Protein AF-A0A352JUR8-F1 (afdb_monomer)

Foldseek 3Di:
DPPVVVVVVVVVVVVVVVVPALPPQADAACPQQVPQARALWLSLLQLLCVVLVHDGRPHAAAPPRYDFPHHPRDDQSQQFVQPSDHDVVSSVNSLCQLQVVDVGTYTPPRRDHPDHDGDDDADADPDDFKEKEWADPVLDAAEDEAQDKDKIWIKTFDAAFFFKWKAKKKWFCLWFVDKWDKDFDPPQNQWDWSYWDWDQCQPPDNRMIIIMTIIGFDDNDDAGDRTDGPNRDIDTTMMMITHTHNDPVQAQHKIKIWWDAHVSRGTTWTAHSNSNHIHHHHYDIHMYHYHYAQDAEDACPQQVPNDRDVVSLVVLVCVVVVHDGGPAWGDFLPPPPDIASQSQQQPLPPHRDPVSSVVSVCCVPPDPPGGDTNPSHDYDD

Sequence (381 aa):
MIPKLLVILSILIATSELNIAMADCGYIPADINGDHQATAISDMIYFMNYQNGGPPPPIECGQPNGSCPQPSPFYPTLDVDGSCSVDSADIYYYWSYWIGNYGHLYHCATCPPDSIDSQDTTSIDNDVPDSIIVGNLDRSPIVVQIGLPFTIPVWVKNDEDVAGLSFALSAERKFIWGMGGHNRIGPLSAWPIIFDRPCDGDPSDPNRISVAVCIYARSFQTGFVDLLNTDGNYVQVAELTIWPAYDSSIVGDTTEISAGTYHDIGITTFCDPAGLEEWNPVTVPGKVTFIGTACHYIVGDVNGSRTYTGLDVVYAVRYFKGGPHPPYSCECPSGSGNFWFVAGDANASCTFNGLDIVYMVRNFRMDPWGAEPCPFCPGVH

Structure (mmCIF, N/CA/C/O backbone):
data_AF-A0A352JUR8-F1
#
_entry.id   AF-A0A352JUR8-F1
#
loop_
_atom_site.group_PDB
_atom_site.id
_atom_site.type_symbol
_atom_site.label_atom_id
_atom_site.label_alt_id
_atom_site.label_comp_id
_atom_site.label_asym_id
_atom_site.label_entity_id
_atom_site.label_seq_id
_atom_site.pdbx_PDB_ins_code
_atom_site.Cartn_x
_atom_site.Cartn_y
_atom_site.Cartn_z
_atom_site.occupancy
_atom_site.B_iso_or_equiv
_atom_site.auth_seq_id
_atom_site.auth_comp_id
_atom_site.auth_asym_id
_atom_site.auth_atom_id
_atom_site.pdbx_PDB_model_num
ATOM 1 N N . MET A 1 1 ? 16.694 -10.122 -76.438 1.00 53.19 1 MET A N 1
ATOM 2 C CA . MET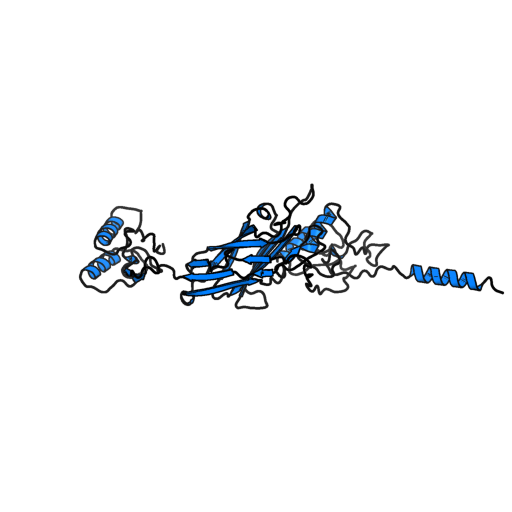 A 1 1 ? 16.019 -8.942 -75.848 1.00 53.19 1 MET A CA 1
ATOM 3 C C . MET A 1 1 ? 15.468 -9.218 -74.436 1.00 53.19 1 MET A C 1
ATOM 5 O O . MET A 1 1 ? 14.511 -8.582 -74.034 1.00 53.19 1 MET A O 1
ATOM 9 N N . ILE A 1 2 ? 16.072 -10.139 -73.668 1.00 55.66 2 ILE A N 1
ATOM 10 C CA . ILE A 1 2 ? 15.565 -10.610 -72.361 1.00 55.66 2 ILE A CA 1
ATOM 11 C C . ILE A 1 2 ? 16.555 -10.429 -71.169 1.00 55.66 2 ILE A C 1
ATOM 13 O O . ILE A 1 2 ? 16.090 -10.455 -70.037 1.00 55.66 2 ILE A O 1
ATOM 17 N N . PRO A 1 3 ? 17.870 -10.119 -71.314 1.00 52.00 3 PRO A N 1
ATOM 18 C CA . PRO A 1 3 ? 18.746 -10.012 -70.136 1.00 52.00 3 PRO A CA 1
ATOM 19 C C . PRO A 1 3 ? 18.703 -8.645 -69.423 1.00 52.00 3 PRO A C 1
ATOM 21 O O . PRO A 1 3 ? 19.242 -8.518 -68.332 1.00 52.00 3 PRO A O 1
ATOM 24 N N . LYS A 1 4 ? 18.063 -7.615 -70.001 1.00 47.22 4 LYS A N 1
ATOM 25 C CA . LYS A 1 4 ? 17.958 -6.281 -69.370 1.00 47.22 4 LYS A CA 1
ATOM 26 C C . LYS A 1 4 ? 16.793 -6.150 -68.380 1.00 47.22 4 LYS A C 1
ATOM 28 O O . LYS A 1 4 ? 16.835 -5.262 -67.540 1.00 47.22 4 LYS A O 1
ATOM 33 N N . LEU A 1 5 ? 15.784 -7.024 -68.455 1.00 47.03 5 LEU A N 1
ATOM 34 C CA . LEU A 1 5 ? 14.609 -6.952 -67.577 1.00 47.03 5 LEU A CA 1
ATOM 35 C C . LEU A 1 5 ? 14.860 -7.618 -66.211 1.00 47.03 5 LEU A C 1
ATOM 37 O O . LEU A 1 5 ? 14.339 -7.147 -65.207 1.00 47.03 5 LEU A O 1
ATOM 41 N N . LEU A 1 6 ? 15.714 -8.651 -66.153 1.00 51.25 6 LEU A N 1
ATOM 42 C CA . LEU A 1 6 ? 16.067 -9.312 -64.888 1.00 51.25 6 LEU A CA 1
ATOM 43 C C . LEU A 1 6 ? 16.891 -8.406 -63.960 1.00 51.25 6 LEU A C 1
ATOM 45 O O . LEU A 1 6 ? 16.661 -8.400 -62.760 1.00 51.25 6 LEU A O 1
ATOM 49 N N . VAL A 1 7 ? 17.801 -7.595 -64.511 1.00 54.53 7 VAL A N 1
ATOM 50 C CA . VAL A 1 7 ? 18.657 -6.694 -63.714 1.00 54.53 7 VAL A CA 1
ATOM 51 C C . VAL A 1 7 ? 17.849 -5.557 -63.077 1.00 54.53 7 VAL A C 1
ATOM 53 O O . VAL A 1 7 ? 18.141 -5.151 -61.959 1.00 54.53 7 VAL A O 1
ATOM 56 N N . ILE A 1 8 ? 16.797 -5.074 -63.746 1.00 54.59 8 ILE A N 1
ATOM 57 C CA . ILE A 1 8 ? 15.923 -4.023 -63.201 1.00 54.59 8 ILE A CA 1
ATOM 58 C C . ILE A 1 8 ? 15.034 -4.579 -62.078 1.00 54.59 8 ILE A C 1
ATOM 60 O O . ILE A 1 8 ? 14.830 -3.895 -61.080 1.00 54.59 8 ILE A O 1
ATOM 64 N N . LEU A 1 9 ? 14.571 -5.831 -62.185 1.00 51.62 9 LEU A N 1
ATOM 65 C CA . LEU A 1 9 ? 13.773 -6.469 -61.134 1.00 51.62 9 LEU A CA 1
ATOM 66 C C . LEU A 1 9 ? 14.609 -6.778 -59.878 1.00 51.62 9 LEU A C 1
ATOM 68 O O . LEU A 1 9 ? 14.130 -6.576 -58.769 1.00 51.62 9 LEU A O 1
ATOM 72 N N . SER A 1 10 ? 15.876 -7.180 -60.033 1.00 51.41 10 SER A N 1
ATOM 73 C CA . SER A 1 10 ? 16.792 -7.388 -58.899 1.00 51.41 10 SER A CA 1
ATOM 74 C C . SER A 1 10 ? 17.167 -6.088 -58.178 1.00 51.41 10 SER A C 1
ATOM 76 O O . SER A 1 10 ? 17.340 -6.102 -56.965 1.00 51.41 10 SER A O 1
ATOM 78 N N . ILE A 1 11 ? 17.258 -4.961 -58.897 1.00 52.97 11 ILE A N 1
ATOM 79 C CA . ILE A 1 11 ? 17.507 -3.645 -58.286 1.00 52.97 11 ILE A CA 1
ATOM 80 C C . ILE A 1 11 ? 16.250 -3.136 -57.567 1.00 52.97 11 ILE A C 1
ATOM 82 O O . ILE A 1 11 ? 16.375 -2.611 -56.469 1.00 52.97 11 ILE A O 1
ATOM 86 N N . LEU A 1 12 ? 15.049 -3.349 -58.120 1.00 50.75 12 LEU A N 1
ATOM 87 C CA . LEU A 1 12 ? 13.798 -2.958 -57.457 1.00 50.75 12 LEU A CA 1
ATOM 88 C C . LEU A 1 12 ? 13.509 -3.768 -56.183 1.00 50.75 12 LEU A C 1
ATOM 90 O O . LEU A 1 12 ? 13.064 -3.176 -55.205 1.00 50.75 12 LEU A O 1
ATOM 94 N N . ILE A 1 13 ? 13.824 -5.070 -56.165 1.00 52.75 13 ILE A N 1
ATOM 95 C CA . ILE A 1 13 ? 13.701 -5.917 -54.963 1.00 52.75 13 ILE A CA 1
ATOM 96 C C . ILE A 1 13 ? 14.748 -5.519 -53.906 1.00 52.75 13 ILE A C 1
ATOM 98 O O . ILE A 1 13 ? 14.418 -5.396 -52.730 1.00 52.75 13 ILE A O 1
ATOM 102 N N . ALA A 1 14 ? 15.982 -5.197 -54.315 1.00 50.06 14 ALA A N 1
ATOM 103 C CA . ALA A 1 14 ? 17.004 -4.703 -53.388 1.00 50.06 14 ALA A CA 1
ATOM 104 C C . ALA A 1 14 ? 16.675 -3.307 -52.819 1.00 50.06 14 ALA A C 1
ATOM 106 O O . ALA A 1 14 ? 16.995 -3.027 -51.669 1.00 50.06 14 ALA A O 1
ATOM 107 N N . THR A 1 15 ? 15.999 -2.432 -53.576 1.00 47.50 15 THR A N 1
ATOM 108 C CA . THR A 1 15 ? 15.543 -1.124 -53.064 1.00 47.50 15 THR A CA 1
ATOM 109 C C . THR A 1 15 ? 14.243 -1.192 -52.263 1.00 47.50 15 THR A C 1
ATOM 111 O O . THR A 1 15 ? 13.966 -0.263 -51.510 1.00 47.50 15 THR A O 1
ATOM 114 N N . SER A 1 16 ? 13.440 -2.255 -52.397 1.00 46.03 16 SER A N 1
ATOM 115 C CA . SER A 1 16 ? 12.289 -2.466 -51.513 1.00 46.03 16 SER A CA 1
ATOM 116 C C . SER A 1 16 ? 12.694 -3.092 -50.182 1.00 46.03 16 SER A C 1
ATOM 118 O O . SER A 1 16 ? 12.066 -2.778 -49.187 1.00 46.03 16 SER A O 1
ATOM 120 N N . GLU A 1 17 ? 13.759 -3.899 -50.131 1.00 47.28 17 GLU A N 1
ATOM 121 C CA . GLU A 1 17 ? 14.289 -4.436 -48.865 1.00 47.28 17 GLU A CA 1
ATOM 122 C C . GLU A 1 17 ? 15.205 -3.446 -48.120 1.00 47.28 17 GLU A C 1
ATOM 124 O O . GLU A 1 17 ? 15.260 -3.487 -46.896 1.00 47.28 17 GLU A O 1
ATOM 129 N N . LEU A 1 18 ? 15.845 -2.486 -48.808 1.00 45.88 18 LEU A N 1
ATOM 130 C CA . LEU A 1 18 ? 16.581 -1.393 -48.141 1.00 45.88 18 LEU A CA 1
ATOM 131 C C . LEU A 1 18 ? 15.690 -0.272 -47.572 1.00 45.88 18 LEU A C 1
ATOM 133 O O . LEU A 1 18 ? 16.188 0.566 -46.830 1.00 45.88 18 LEU A O 1
ATOM 137 N N . ASN A 1 19 ? 14.395 -0.251 -47.898 1.00 42.22 19 ASN A N 1
ATOM 138 C CA . ASN A 1 19 ? 13.425 0.711 -47.356 1.00 42.22 19 ASN A CA 1
ATOM 139 C C . ASN A 1 19 ? 12.597 0.141 -46.183 1.00 42.22 19 ASN A C 1
ATOM 141 O O . ASN A 1 19 ? 11.637 0.780 -45.766 1.00 42.22 19 ASN A O 1
ATOM 145 N N . ILE A 1 20 ? 12.928 -1.052 -45.666 1.00 47.25 20 ILE A N 1
ATOM 146 C CA . ILE A 1 20 ? 12.116 -1.774 -44.660 1.00 47.25 20 ILE A CA 1
ATOM 147 C C . ILE A 1 20 ? 12.692 -1.714 -43.228 1.00 47.25 20 ILE A C 1
ATOM 149 O O . ILE A 1 20 ? 12.115 -2.284 -42.313 1.00 47.25 20 ILE A O 1
ATOM 153 N N . ALA A 1 21 ? 13.765 -0.965 -42.966 1.00 47.12 21 ALA A N 1
ATOM 154 C CA . ALA A 1 21 ? 14.224 -0.772 -41.584 1.00 47.12 21 ALA A CA 1
ATOM 155 C C . ALA A 1 21 ? 14.900 0.585 -41.350 1.00 47.12 21 ALA A C 1
ATOM 157 O O . ALA A 1 21 ? 15.944 0.658 -40.713 1.00 47.12 21 ALA A O 1
ATOM 158 N N . MET A 1 22 ? 14.306 1.684 -41.825 1.00 49.75 22 MET A N 1
ATOM 159 C CA . MET A 1 22 ? 14.339 2.858 -40.949 1.00 49.75 22 MET A CA 1
ATOM 160 C C . MET A 1 22 ? 13.406 2.478 -39.807 1.00 49.75 22 MET A C 1
ATOM 162 O O . MET A 1 22 ? 12.193 2.544 -39.988 1.00 49.75 22 MET A O 1
ATOM 166 N N . ALA A 1 23 ? 13.969 1.912 -38.734 1.00 56.00 23 ALA A N 1
ATOM 167 C CA . ALA A 1 23 ? 13.205 1.574 -37.546 1.00 56.00 23 ALA A CA 1
ATOM 168 C C . ALA A 1 23 ? 12.452 2.842 -37.149 1.00 56.00 23 ALA A C 1
ATOM 170 O O . ALA A 1 23 ? 13.071 3.890 -36.942 1.00 56.00 23 ALA A O 1
ATOM 171 N N . ASP A 1 24 ? 11.125 2.768 -37.197 1.00 70.94 24 ASP A N 1
ATOM 172 C CA . ASP A 1 24 ? 10.283 3.851 -36.730 1.00 70.94 24 ASP A CA 1
ATOM 173 C C . ASP A 1 24 ? 10.638 4.032 -35.260 1.00 70.94 24 ASP A C 1
ATOM 175 O O . ASP A 1 24 ? 10.497 3.105 -34.464 1.00 70.94 24 ASP A O 1
ATOM 179 N N . CYS A 1 25 ? 11.223 5.177 -34.931 1.00 84.88 25 CYS A N 1
ATOM 180 C CA . CYS A 1 25 ? 11.742 5.469 -33.600 1.00 84.88 25 CYS A CA 1
ATOM 181 C C . CYS A 1 25 ? 10.625 5.877 -32.644 1.00 84.88 25 CYS A C 1
ATOM 183 O O . CYS A 1 25 ? 10.844 6.680 -31.744 1.00 84.88 25 CYS A O 1
ATOM 185 N N . GLY A 1 26 ? 9.428 5.346 -32.867 1.00 88.56 26 GLY A N 1
ATOM 186 C CA . GLY A 1 26 ? 8.284 5.592 -32.027 1.00 88.56 26 GLY A CA 1
ATOM 187 C C . GLY A 1 26 ? 8.497 4.978 -30.666 1.00 88.56 26 GLY A C 1
ATOM 188 O O . GLY A 1 26 ? 8.722 3.777 -30.552 1.00 88.56 26 GLY A O 1
ATOM 189 N N . TYR A 1 27 ? 8.456 5.820 -29.642 1.00 91.12 27 TYR A N 1
ATOM 190 C CA . TYR A 1 27 ? 8.633 5.402 -28.263 1.00 91.12 27 TYR A CA 1
ATOM 191 C C . TYR A 1 27 ? 7.768 6.237 -27.322 1.00 91.12 27 TYR A C 1
ATOM 193 O O . TYR A 1 27 ? 7.392 7.372 -27.641 1.00 91.12 27 TYR A O 1
ATOM 201 N N . ILE A 1 28 ? 7.486 5.666 -26.153 1.00 91.44 28 ILE A N 1
ATOM 202 C CA . ILE A 1 28 ? 6.880 6.345 -25.010 1.00 91.44 28 ILE A CA 1
ATOM 203 C C . ILE A 1 28 ? 8.003 6.553 -23.983 1.00 91.44 28 ILE A C 1
ATOM 205 O O . ILE A 1 28 ? 8.731 5.605 -23.680 1.00 91.44 28 ILE A O 1
ATOM 209 N N . PRO A 1 29 ? 8.231 7.777 -23.470 1.00 91.56 29 PRO A N 1
ATOM 210 C CA . PRO A 1 29 ? 9.222 7.982 -22.420 1.00 91.56 29 PRO A CA 1
ATOM 211 C C . PRO A 1 29 ? 8.919 7.064 -21.237 1.00 91.56 29 PRO A C 1
ATOM 213 O O . PRO A 1 29 ? 7.770 7.006 -20.810 1.00 91.56 29 PRO A O 1
ATOM 216 N N . ALA A 1 30 ? 9.947 6.387 -20.724 1.00 91.62 30 ALA A N 1
ATOM 217 C CA . ALA A 1 30 ? 9.852 5.404 -19.650 1.00 91.62 30 ALA A CA 1
ATOM 218 C C . ALA A 1 30 ? 9.107 4.082 -19.929 1.00 91.62 30 ALA A C 1
ATOM 220 O O . ALA A 1 30 ? 9.046 3.269 -19.017 1.00 91.62 30 ALA A O 1
ATOM 221 N N . ASP A 1 31 ? 8.642 3.817 -21.153 1.00 92.50 31 ASP A N 1
ATOM 222 C CA . ASP A 1 31 ? 8.285 2.456 -21.598 1.00 92.50 31 ASP A CA 1
ATOM 223 C C . ASP A 1 31 ? 9.574 1.728 -22.006 1.00 92.50 31 ASP A C 1
ATOM 225 O O . ASP A 1 31 ? 10.032 1.743 -23.153 1.00 92.50 31 ASP A O 1
ATOM 229 N N . ILE A 1 32 ? 10.275 1.228 -21.003 1.00 93.19 32 ILE A N 1
ATOM 230 C CA . ILE A 1 32 ? 11.626 0.690 -21.101 1.00 93.19 32 ILE A CA 1
ATOM 231 C C . ILE A 1 32 ? 11.585 -0.745 -21.625 1.00 93.19 32 ILE A C 1
ATOM 233 O O . ILE A 1 32 ? 12.485 -1.149 -22.372 1.00 93.19 32 ILE A O 1
ATOM 237 N N . ASN A 1 33 ? 10.569 -1.510 -21.233 1.00 91.31 33 ASN A N 1
ATOM 238 C CA . ASN A 1 33 ? 10.404 -2.900 -21.643 1.00 91.31 33 ASN A CA 1
ATOM 239 C C . ASN A 1 33 ? 9.699 -3.046 -23.015 1.00 91.31 33 ASN A C 1
ATOM 241 O O . ASN A 1 33 ? 9.793 -4.115 -23.624 1.00 91.31 33 ASN A O 1
ATOM 245 N N . GLY A 1 34 ? 9.089 -1.976 -23.543 1.00 89.62 34 GLY A N 1
ATOM 246 C CA . GLY A 1 34 ? 8.420 -1.927 -24.843 1.00 89.62 34 GLY A CA 1
ATOM 247 C C . GLY A 1 34 ? 7.022 -2.541 -24.856 1.00 89.62 34 GLY A C 1
ATOM 248 O O . GLY A 1 34 ? 6.582 -3.003 -25.913 1.00 89.62 34 GLY A O 1
ATOM 249 N N . ASP A 1 35 ? 6.339 -2.591 -23.714 1.00 86.69 35 ASP A N 1
ATOM 250 C CA . ASP A 1 35 ? 4.960 -3.073 -23.597 1.00 86.69 35 ASP A CA 1
ATOM 251 C C . ASP A 1 35 ? 3.908 -1.988 -23.914 1.00 86.69 35 ASP A C 1
ATOM 253 O O . ASP A 1 35 ? 2.699 -2.252 -23.883 1.00 86.69 35 ASP A O 1
ATOM 257 N N . HIS A 1 36 ? 4.380 -0.801 -24.322 1.00 86.31 36 HIS A N 1
ATOM 258 C CA . HIS A 1 36 ? 3.599 0.393 -24.643 1.00 86.31 36 HIS A CA 1
ATOM 259 C C . HIS A 1 36 ? 2.961 1.057 -23.418 1.00 86.31 36 HIS A C 1
ATOM 261 O O . HIS A 1 36 ? 1.988 1.811 -23.551 1.00 86.31 36 HIS A O 1
ATOM 267 N N . GLN A 1 37 ? 3.512 0.809 -22.231 1.00 84.25 37 GLN A N 1
ATOM 268 C CA . GLN A 1 37 ? 3.095 1.395 -20.968 1.00 84.25 37 GLN A CA 1
ATOM 269 C C . GLN A 1 37 ? 4.340 1.845 -20.212 1.00 84.25 37 GLN A C 1
ATOM 271 O O . GLN A 1 37 ? 5.376 1.209 -20.260 1.00 84.25 37 GLN A O 1
ATOM 276 N N . ALA A 1 38 ? 4.244 2.991 -19.546 1.00 84.38 38 ALA A N 1
ATOM 277 C CA . ALA A 1 38 ? 5.284 3.445 -18.638 1.00 84.38 38 ALA A CA 1
ATOM 278 C C . ALA A 1 38 ? 4.760 3.217 -17.223 1.00 84.38 38 ALA A C 1
ATOM 280 O O . ALA A 1 38 ? 3.896 3.968 -16.760 1.00 84.38 38 ALA A O 1
ATOM 281 N N . THR A 1 39 ? 5.227 2.168 -16.558 1.00 83.69 39 THR A N 1
ATOM 282 C CA . THR A 1 39 ? 4.762 1.767 -15.230 1.00 83.69 39 THR A CA 1
ATOM 283 C C . THR A 1 39 ? 5.868 1.894 -14.186 1.00 83.69 39 THR A C 1
ATOM 285 O O . THR A 1 39 ? 7.074 1.858 -14.450 1.00 83.69 39 THR A O 1
ATOM 288 N N . ALA A 1 40 ? 5.452 2.049 -12.930 1.00 79.75 40 ALA A N 1
ATOM 289 C CA . ALA A 1 40 ? 6.386 2.233 -11.829 1.00 79.75 40 ALA A CA 1
ATOM 290 C C . ALA A 1 40 ? 7.235 0.989 -11.522 1.00 79.75 40 ALA A C 1
ATOM 292 O O . ALA A 1 40 ? 8.280 1.123 -10.877 1.00 79.75 40 ALA A O 1
ATOM 293 N N . ILE A 1 41 ? 6.791 -0.207 -11.925 1.00 86.38 41 ILE A N 1
ATOM 294 C CA . ILE A 1 41 ? 7.389 -1.471 -11.491 1.00 86.38 41 ILE A CA 1
ATOM 295 C C . ILE A 1 41 ? 8.096 -2.194 -12.628 1.00 86.38 41 ILE A C 1
ATOM 297 O O . ILE A 1 41 ? 9.308 -2.391 -12.502 1.00 86.38 41 ILE A O 1
ATOM 301 N N . SER A 1 42 ? 7.402 -2.599 -13.692 1.00 89.19 42 SER A N 1
ATOM 302 C CA . SER A 1 42 ? 8.002 -3.411 -14.758 1.00 89.19 42 SER A CA 1
ATOM 303 C C . SER A 1 42 ? 9.153 -2.690 -15.429 1.00 89.19 42 SER A C 1
ATOM 305 O O . SER A 1 42 ? 10.264 -3.220 -15.447 1.00 89.19 42 SER A O 1
ATOM 307 N N . ASP A 1 43 ? 8.953 -1.444 -15.849 1.00 90.00 43 ASP A N 1
ATOM 308 C CA . ASP A 1 43 ? 9.993 -0.651 -16.500 1.00 90.00 43 ASP A CA 1
ATOM 309 C C . ASP A 1 43 ? 11.181 -0.390 -15.586 1.00 90.00 43 ASP A C 1
ATOM 311 O O . ASP A 1 43 ? 12.334 -0.432 -16.017 1.00 90.00 43 ASP A O 1
ATOM 315 N N . MET A 1 44 ? 10.930 -0.171 -14.294 1.00 87.94 44 MET A N 1
ATOM 316 C CA . MET A 1 44 ? 12.002 0.006 -13.318 1.00 87.94 44 MET A CA 1
ATOM 317 C C . MET A 1 44 ? 12.809 -1.288 -13.155 1.00 87.94 44 MET A C 1
ATOM 319 O O . MET A 1 44 ? 14.044 -1.253 -13.165 1.00 87.94 44 MET A O 1
ATOM 323 N N . ILE A 1 45 ? 12.138 -2.437 -13.027 1.00 87.88 45 ILE A N 1
ATOM 324 C CA . ILE A 1 45 ? 12.781 -3.755 -12.940 1.00 87.88 45 ILE A CA 1
ATOM 325 C C . ILE A 1 45 ? 13.566 -4.047 -14.219 1.00 87.88 45 ILE A C 1
ATOM 327 O O . ILE A 1 45 ? 14.737 -4.428 -14.133 1.00 87.88 45 ILE A O 1
ATOM 331 N N . TYR A 1 46 ? 12.986 -3.785 -15.389 1.00 90.75 46 TYR A N 1
ATOM 332 C CA . TYR A 1 46 ? 13.648 -3.964 -16.675 1.00 90.75 46 TYR A CA 1
ATOM 333 C C . TYR A 1 46 ? 14.880 -3.059 -16.802 1.00 90.75 46 TYR A C 1
ATOM 335 O O . TYR A 1 46 ? 15.956 -3.526 -17.181 1.00 90.75 46 TYR A O 1
ATOM 343 N N . PHE A 1 47 ? 14.781 -1.783 -16.410 1.00 90.25 47 PHE A N 1
ATOM 344 C CA . PHE A 1 47 ? 15.912 -0.851 -16.415 1.00 90.25 47 PHE A CA 1
ATOM 345 C C . PHE A 1 47 ? 17.048 -1.355 -15.519 1.00 90.25 47 PHE A C 1
ATOM 347 O O . PHE A 1 47 ? 18.214 -1.396 -15.926 1.00 90.25 47 PHE A O 1
ATOM 354 N N . MET A 1 48 ? 16.725 -1.803 -14.305 1.00 86.12 48 MET A N 1
ATOM 355 C CA . MET A 1 48 ? 17.717 -2.380 -13.400 1.00 86.12 48 MET A CA 1
ATOM 356 C C . MET A 1 48 ? 18.339 -3.658 -13.973 1.00 86.12 48 MET A C 1
ATOM 358 O O . MET A 1 48 ? 19.554 -3.841 -13.870 1.00 86.12 48 MET A O 1
ATOM 362 N N . ASN A 1 49 ? 17.546 -4.523 -14.606 1.00 85.94 49 ASN A N 1
ATOM 363 C CA . ASN A 1 49 ? 18.035 -5.729 -15.269 1.00 85.94 49 ASN A CA 1
ATOM 364 C C . ASN A 1 49 ? 19.008 -5.384 -16.400 1.00 85.94 49 ASN A C 1
ATOM 366 O O . ASN A 1 49 ? 20.110 -5.932 -16.442 1.00 85.94 49 ASN A O 1
ATOM 370 N N . TYR A 1 50 ? 18.656 -4.428 -17.260 1.00 89.31 50 TYR A N 1
ATOM 371 C CA . TYR A 1 50 ? 19.517 -3.942 -18.336 1.00 89.31 50 TYR A CA 1
ATOM 372 C C . TYR A 1 50 ? 20.865 -3.425 -17.805 1.00 89.31 50 TYR A C 1
ATOM 374 O O . TYR A 1 50 ? 21.926 -3.838 -18.280 1.00 89.31 50 TYR A O 1
ATOM 382 N N . GLN A 1 51 ? 20.851 -2.603 -16.752 1.00 86.25 51 GLN A N 1
ATOM 383 C CA . GLN A 1 51 ? 22.071 -2.079 -16.118 1.00 86.25 51 GLN A CA 1
ATOM 384 C C . GLN A 1 51 ? 22.968 -3.179 -15.529 1.00 86.25 51 GLN A C 1
ATOM 386 O O . GLN A 1 51 ? 24.187 -3.023 -15.458 1.00 86.25 51 GLN A O 1
ATOM 391 N N . ASN A 1 52 ? 22.382 -4.318 -15.158 1.00 84.00 52 ASN A N 1
ATOM 392 C CA . ASN A 1 52 ? 23.094 -5.492 -14.661 1.00 84.00 52 ASN A CA 1
ATOM 393 C C . ASN A 1 52 ? 23.499 -6.483 -15.773 1.00 84.00 52 ASN A C 1
ATOM 395 O O . ASN A 1 52 ? 23.875 -7.619 -15.481 1.00 84.00 52 ASN A O 1
ATOM 399 N N . GLY A 1 53 ? 23.465 -6.065 -17.043 1.00 88.19 53 GLY A N 1
ATOM 400 C CA . GLY A 1 53 ? 23.850 -6.893 -18.190 1.00 88.19 53 GLY A CA 1
ATOM 401 C C . GLY A 1 53 ? 22.724 -7.773 -18.739 1.00 88.19 53 GLY A C 1
ATOM 402 O O . GLY A 1 53 ? 23.001 -8.726 -19.469 1.00 88.19 53 GLY A O 1
ATOM 403 N N . GLY A 1 54 ? 21.476 -7.470 -18.377 1.00 88.44 54 GLY A N 1
ATOM 404 C CA . GLY A 1 54 ? 20.276 -8.020 -18.998 1.00 88.44 54 GLY A CA 1
ATOM 405 C C . GLY A 1 54 ? 20.091 -7.563 -20.453 1.00 88.44 54 GLY A C 1
ATOM 406 O O . GLY A 1 54 ? 20.961 -6.895 -21.024 1.00 88.44 54 GLY A O 1
ATOM 407 N N . PRO A 1 55 ? 18.972 -7.948 -21.089 1.00 91.50 55 PRO A N 1
ATOM 408 C CA . PRO A 1 55 ? 18.689 -7.560 -22.465 1.00 91.50 55 PRO A CA 1
ATOM 409 C C . PRO A 1 55 ? 18.564 -6.031 -22.601 1.00 91.50 55 PRO A C 1
ATOM 411 O O . PRO A 1 55 ? 18.096 -5.370 -21.674 1.00 91.50 55 PRO A O 1
ATOM 414 N N . PRO A 1 56 ? 18.989 -5.448 -23.739 1.00 93.44 56 PRO A N 1
ATOM 415 C CA . PRO A 1 56 ? 18.755 -4.035 -24.009 1.00 93.44 56 PRO A CA 1
ATOM 416 C C . PRO A 1 56 ? 17.257 -3.733 -24.168 1.00 93.44 56 PRO A C 1
ATOM 418 O O . PRO A 1 56 ? 16.497 -4.636 -24.532 1.00 93.44 56 PRO A O 1
ATOM 421 N N . PRO A 1 57 ? 16.823 -2.479 -23.944 1.00 93.62 57 PRO A N 1
ATOM 422 C CA . PRO A 1 57 ? 15.493 -2.035 -24.348 1.00 93.62 57 PRO A CA 1
ATOM 423 C C . PRO A 1 57 ? 15.238 -2.317 -25.838 1.00 93.62 57 PRO A C 1
ATOM 425 O O . PRO A 1 57 ? 16.173 -2.243 -26.645 1.00 93.62 57 PRO A O 1
ATOM 428 N N . PRO A 1 58 ? 13.992 -2.627 -26.229 1.00 91.38 58 PRO A N 1
ATOM 429 C CA . PRO A 1 58 ? 13.676 -3.037 -27.596 1.00 91.38 58 PRO A CA 1
ATOM 430 C C . PRO A 1 58 ? 13.822 -1.909 -28.629 1.00 91.38 58 PRO A C 1
ATOM 432 O O . PRO A 1 58 ? 14.015 -2.194 -29.812 1.00 91.38 58 PRO A O 1
ATOM 435 N N . ILE A 1 59 ? 13.762 -0.642 -28.202 1.00 89.56 59 I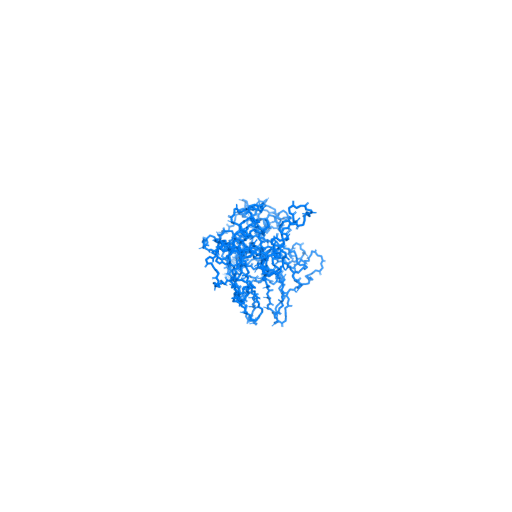LE A N 1
ATOM 436 C CA . ILE A 1 59 ? 13.800 0.529 -29.087 1.00 89.56 59 ILE A CA 1
ATOM 437 C C . ILE A 1 59 ? 15.176 1.207 -29.019 1.00 89.56 59 ILE A C 1
ATOM 439 O O . ILE A 1 59 ? 15.484 1.924 -28.069 1.00 89.56 59 ILE A O 1
ATOM 443 N N . GLU A 1 60 ? 16.002 1.009 -30.052 1.00 90.94 60 GLU A N 1
ATOM 444 C CA . GLU A 1 60 ? 17.299 1.680 -30.225 1.00 90.94 60 GLU A CA 1
ATOM 445 C C . GLU A 1 60 ? 17.220 2.711 -31.353 1.00 90.94 60 GLU A C 1
ATOM 447 O O . GLU A 1 60 ? 16.939 2.371 -32.500 1.00 90.94 60 GLU A O 1
ATOM 452 N N . CYS A 1 61 ? 17.489 3.975 -31.028 1.00 90.12 61 CYS A N 1
ATOM 453 C CA . CYS A 1 61 ? 17.276 5.102 -31.931 1.00 90.12 61 CYS A CA 1
ATOM 454 C C . CYS A 1 61 ? 18.534 5.879 -32.320 1.00 90.12 61 CYS A C 1
ATOM 456 O O . CYS A 1 61 ? 18.441 6.867 -33.055 1.00 90.12 61 CYS A O 1
ATOM 458 N N . GLY A 1 62 ? 19.709 5.458 -31.855 1.00 87.31 62 GLY A N 1
ATOM 459 C CA . GLY A 1 62 ? 20.969 6.124 -32.147 1.00 87.31 62 GLY A CA 1
ATOM 460 C C . GLY A 1 62 ? 21.431 5.931 -33.593 1.00 87.31 62 GLY A C 1
ATOM 461 O O . GLY A 1 62 ? 21.163 4.924 -34.247 1.00 87.31 62 GLY A O 1
ATOM 462 N N . GLN A 1 63 ? 22.191 6.892 -34.112 1.00 84.19 63 GLN A N 1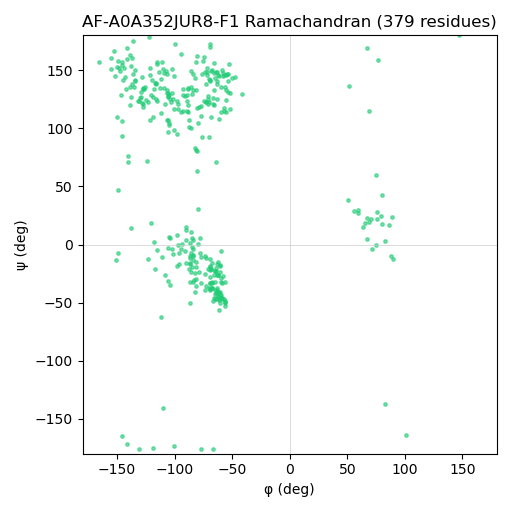
ATOM 463 C CA . GLN A 1 63 ? 22.859 6.790 -35.405 1.00 84.19 63 GLN A CA 1
ATOM 464 C C . GLN A 1 63 ? 23.901 5.656 -35.420 1.00 84.19 63 GLN A C 1
ATOM 466 O O . GLN A 1 63 ? 24.686 5.532 -34.473 1.00 84.19 63 GLN A O 1
ATOM 471 N N . PRO A 1 64 ? 24.012 4.899 -36.530 1.00 80.50 64 PRO A N 1
ATOM 472 C CA . PRO A 1 64 ? 23.290 5.072 -37.800 1.00 80.50 64 PRO A CA 1
ATOM 473 C C . PRO A 1 64 ? 21.950 4.314 -37.883 1.00 80.50 64 PRO A C 1
ATOM 475 O O . PRO A 1 64 ? 21.349 4.295 -38.954 1.00 80.50 64 PRO A O 1
ATOM 478 N N . ASN A 1 65 ? 21.522 3.642 -36.813 1.00 75.31 65 ASN A N 1
ATOM 479 C CA . ASN A 1 65 ? 20.423 2.675 -36.850 1.00 75.31 65 ASN A CA 1
ATOM 480 C C . ASN A 1 65 ? 19.035 3.323 -36.731 1.00 75.31 65 ASN A C 1
ATOM 482 O O . ASN A 1 65 ? 18.088 2.819 -37.328 1.00 75.31 65 ASN A O 1
ATOM 486 N N . GLY A 1 66 ? 18.915 4.434 -35.998 1.00 79.44 66 GLY A N 1
ATOM 487 C CA . GLY A 1 66 ? 17.658 5.159 -35.800 1.00 79.44 66 GLY A CA 1
ATOM 488 C C . GLY A 1 66 ? 17.671 6.594 -36.321 1.00 79.44 66 GLY A C 1
ATOM 489 O O . GLY A 1 66 ? 18.621 7.045 -36.963 1.00 79.44 66 GLY A O 1
ATOM 490 N N . SER A 1 67 ? 16.586 7.331 -36.071 1.00 84.75 67 SER A N 1
ATOM 491 C CA . SER A 1 67 ? 16.416 8.723 -36.515 1.00 84.75 67 SER A CA 1
ATOM 492 C C . SER A 1 67 ? 17.003 9.760 -35.559 1.00 84.75 67 SER A C 1
ATOM 494 O O . SER A 1 67 ? 17.104 10.933 -35.925 1.00 84.75 67 SER A O 1
ATOM 496 N N . CYS A 1 68 ? 17.388 9.363 -34.347 1.00 89.88 68 CYS A N 1
ATOM 497 C CA . CYS A 1 68 ? 17.878 10.291 -33.340 1.00 89.88 68 CYS A CA 1
ATOM 498 C C . CYS A 1 68 ? 19.366 10.597 -33.561 1.00 89.88 68 CYS A C 1
ATOM 500 O O . CYS A 1 68 ? 20.110 9.729 -34.021 1.00 89.88 68 CYS A O 1
ATOM 502 N N . PRO A 1 69 ? 19.825 11.840 -33.318 1.00 90.56 69 PRO A N 1
ATOM 503 C CA . PRO A 1 69 ? 21.189 12.261 -33.648 1.00 90.56 69 PRO A CA 1
ATOM 504 C C . PRO A 1 69 ? 22.270 11.695 -32.712 1.00 90.56 69 PRO A C 1
ATOM 506 O O . PRO A 1 69 ? 23.459 11.848 -32.997 1.00 90.56 69 PRO A O 1
ATOM 509 N N . GLN A 1 70 ? 21.881 11.070 -31.599 1.00 93.50 70 GLN A N 1
ATOM 510 C CA . GLN A 1 70 ? 22.774 10.441 -30.626 1.00 93.50 70 GLN A CA 1
ATOM 511 C C . GLN A 1 70 ? 23.525 9.259 -31.259 1.00 93.50 70 GLN A C 1
ATOM 513 O O . GLN A 1 70 ? 22.986 8.601 -32.143 1.00 93.50 70 GLN A O 1
ATOM 518 N N . PRO A 1 71 ? 24.766 8.959 -30.842 1.00 90.69 71 PRO A N 1
ATOM 519 C CA . PRO A 1 71 ? 25.476 7.771 -31.306 1.00 90.69 71 PRO A CA 1
ATOM 520 C C . PRO A 1 71 ? 24.842 6.489 -30.744 1.00 90.69 71 PRO A C 1
ATOM 522 O O . PRO A 1 71 ? 24.451 6.448 -29.583 1.00 90.69 71 PRO A O 1
ATOM 525 N N . SER A 1 72 ? 24.789 5.436 -31.560 1.00 87.62 72 SER A N 1
ATOM 526 C CA . SER A 1 72 ? 24.319 4.110 -31.144 1.00 87.62 72 SER A CA 1
ATOM 527 C C . SER A 1 72 ? 25.298 3.425 -30.160 1.00 87.62 72 SER A C 1
ATOM 529 O O . SER A 1 72 ? 26.518 3.509 -30.369 1.00 87.62 72 SER A O 1
ATOM 531 N N . PRO A 1 73 ? 24.806 2.720 -29.117 1.00 91.44 73 PRO A N 1
ATOM 532 C CA . PRO A 1 73 ? 23.390 2.539 -28.796 1.00 91.44 73 PRO A CA 1
ATOM 533 C C . PRO A 1 73 ? 22.804 3.740 -28.033 1.00 91.44 73 PRO A C 1
ATOM 535 O O . PRO A 1 73 ? 23.384 4.187 -27.044 1.00 91.44 73 PRO A O 1
ATOM 538 N N . PHE A 1 74 ? 21.633 4.222 -28.460 1.00 93.62 74 PHE A N 1
ATOM 539 C CA . PHE A 1 74 ? 20.830 5.195 -27.708 1.00 93.62 74 PHE A CA 1
ATOM 540 C C . PHE A 1 74 ? 19.397 4.685 -27.555 1.00 93.62 74 PHE A C 1
ATOM 542 O O . PHE A 1 74 ? 18.707 4.487 -28.553 1.00 93.62 74 PHE A O 1
ATOM 549 N N . TYR A 1 75 ? 18.964 4.487 -26.311 1.00 95.00 75 TYR A N 1
ATOM 550 C CA . TYR A 1 75 ? 17.627 4.002 -25.963 1.00 95.00 75 TYR A CA 1
ATOM 551 C C . TYR A 1 75 ? 16.814 5.177 -25.415 1.00 95.00 75 TYR A C 1
ATOM 553 O O . TYR A 1 75 ? 16.968 5.525 -24.245 1.00 95.00 75 TYR A O 1
ATOM 561 N N . PRO A 1 76 ? 15.994 5.841 -26.241 1.00 93.44 76 PRO A N 1
ATOM 562 C CA . PRO A 1 76 ? 15.348 7.091 -25.854 1.00 93.44 76 PRO A CA 1
ATOM 563 C C . PRO A 1 76 ? 14.271 6.903 -24.776 1.00 93.44 76 PRO A C 1
ATOM 565 O O . PRO A 1 76 ? 13.929 7.862 -24.092 1.00 93.44 76 PRO A O 1
ATOM 568 N N . THR A 1 77 ? 13.781 5.675 -24.582 1.00 94.25 77 THR A N 1
ATOM 569 C CA . THR A 1 77 ? 12.878 5.304 -23.482 1.00 94.25 77 THR A CA 1
ATOM 570 C C . THR A 1 77 ? 13.549 5.412 -22.112 1.00 94.25 77 THR A C 1
ATOM 572 O O . THR A 1 77 ? 12.863 5.649 -21.123 1.00 94.25 77 THR A O 1
ATOM 575 N N . LEU A 1 78 ? 14.883 5.286 -22.057 1.00 95.12 78 LEU A N 1
ATOM 576 C CA . LEU A 1 78 ? 15.677 5.377 -20.831 1.00 95.12 78 LEU A CA 1
ATOM 577 C C . LEU A 1 78 ? 16.102 6.806 -20.470 1.00 95.12 78 LEU A C 1
ATOM 579 O O . LEU A 1 78 ? 16.432 7.030 -19.312 1.00 95.12 78 LEU A O 1
ATOM 583 N N . ASP A 1 79 ? 16.122 7.745 -21.421 1.00 94.94 79 ASP A N 1
ATOM 584 C CA . ASP A 1 79 ? 16.472 9.151 -21.159 1.00 94.94 79 ASP A CA 1
ATOM 585 C C . ASP A 1 79 ? 15.249 9.895 -20.617 1.00 94.94 79 ASP A C 1
ATOM 587 O O . ASP A 1 79 ? 14.495 10.536 -21.357 1.00 94.94 79 ASP A O 1
ATOM 591 N N . VAL A 1 80 ? 15.036 9.754 -19.312 1.00 94.19 80 VAL A N 1
ATOM 592 C CA . VAL A 1 80 ? 13.875 10.310 -18.609 1.00 94.19 80 VAL A CA 1
ATOM 593 C C . VAL A 1 80 ? 14.172 11.652 -17.943 1.00 94.19 80 VAL A C 1
ATOM 595 O O . VAL A 1 80 ? 13.255 12.292 -17.421 1.00 94.19 80 VAL A O 1
ATOM 598 N N . ASP A 1 81 ? 15.436 12.086 -17.942 1.00 95.25 81 ASP A N 1
ATOM 599 C CA . ASP A 1 81 ? 15.862 13.384 -17.413 1.00 95.25 81 ASP A CA 1
ATOM 600 C C . ASP A 1 81 ? 16.119 14.439 -18.511 1.00 95.25 81 ASP A C 1
ATOM 602 O O . ASP A 1 81 ? 16.239 15.634 -18.218 1.00 95.25 81 ASP A O 1
ATOM 606 N N . GLY A 1 82 ? 16.089 14.022 -19.783 1.00 95.38 82 GLY A N 1
ATOM 607 C CA . GLY A 1 82 ? 16.204 14.876 -20.961 1.00 95.38 82 GLY A CA 1
ATOM 608 C C . GLY A 1 82 ? 17.639 15.279 -21.292 1.00 95.38 82 GLY A C 1
ATOM 609 O O . GLY A 1 82 ? 17.851 16.250 -22.030 1.00 95.38 82 GLY A O 1
ATOM 610 N N . SER A 1 83 ? 18.627 14.569 -20.748 1.00 96.00 83 SER A N 1
ATOM 611 C CA . SER A 1 83 ? 20.051 14.830 -20.952 1.00 96.00 83 SER A CA 1
ATOM 612 C C . SER A 1 83 ? 20.553 14.444 -22.347 1.00 96.00 83 SER A C 1
ATOM 614 O O . SER A 1 83 ? 21.656 14.852 -22.727 1.00 96.00 83 SER A O 1
ATOM 616 N N . CYS A 1 84 ? 19.755 13.721 -23.144 1.00 95.38 84 CYS A N 1
ATOM 617 C CA . CYS A 1 84 ? 20.180 13.091 -24.397 1.00 95.38 84 CYS A CA 1
ATOM 618 C C . CYS A 1 84 ? 21.329 12.086 -24.197 1.00 95.38 84 CYS A C 1
ATOM 620 O O . CYS A 1 84 ? 22.125 11.845 -25.113 1.00 95.38 84 CYS A O 1
ATOM 622 N N . SER A 1 85 ? 21.409 11.511 -23.000 1.00 93.94 85 SER A N 1
ATOM 623 C CA . SER A 1 85 ? 22.290 10.418 -22.605 1.00 93.94 85 SER A CA 1
ATOM 624 C C . SER A 1 85 ? 21.500 9.425 -21.761 1.00 93.94 85 SER A C 1
ATOM 626 O O . SER A 1 85 ? 20.440 9.761 -21.263 1.00 93.94 85 SER A O 1
ATOM 628 N N . VAL A 1 86 ? 22.004 8.195 -21.653 1.00 91.00 86 VAL A N 1
ATOM 629 C CA . VAL A 1 86 ? 21.433 7.178 -20.767 1.00 91.00 86 VAL A CA 1
ATOM 630 C C . VAL A 1 86 ? 22.496 6.795 -19.754 1.00 91.00 86 VAL A C 1
ATOM 632 O O . VAL A 1 86 ? 23.495 6.160 -20.111 1.00 91.00 86 VAL A O 1
ATOM 635 N N . ASP A 1 87 ? 22.302 7.188 -18.503 1.00 89.38 87 ASP A N 1
ATOM 636 C CA . ASP A 1 87 ? 23.210 6.875 -17.410 1.00 89.38 87 ASP A CA 1
ATOM 637 C C . ASP A 1 87 ? 22.481 6.659 -16.067 1.00 89.38 87 ASP A C 1
ATOM 639 O O . ASP A 1 87 ? 21.289 6.367 -15.998 1.00 89.38 87 ASP A O 1
ATOM 643 N N . SER A 1 88 ? 23.222 6.672 -14.958 1.00 87.94 88 SER A N 1
ATOM 644 C CA . SER A 1 88 ? 22.645 6.454 -13.626 1.00 87.94 88 SER A CA 1
ATOM 645 C C . SER A 1 88 ? 21.750 7.600 -13.131 1.00 87.94 88 SER A C 1
ATOM 64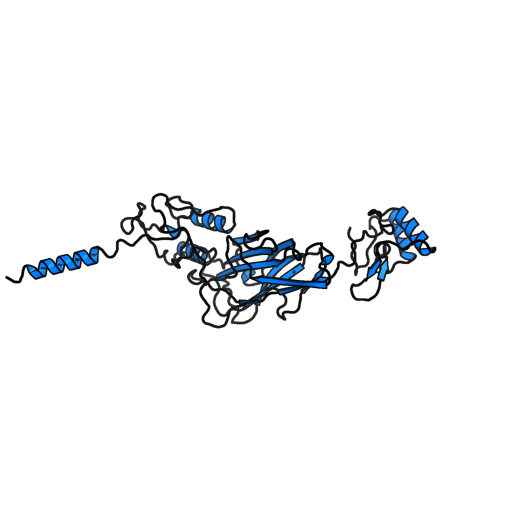7 O O . SER A 1 88 ? 20.981 7.395 -12.189 1.00 87.94 88 SER A O 1
ATOM 649 N N . ALA A 1 89 ? 21.876 8.800 -13.704 1.00 91.31 89 ALA A N 1
ATOM 650 C CA . ALA A 1 89 ? 21.027 9.944 -13.394 1.00 91.31 89 ALA A CA 1
ATOM 651 C C . ALA A 1 89 ? 19.583 9.671 -13.817 1.00 91.31 89 ALA A C 1
ATOM 653 O O . ALA A 1 89 ? 18.681 9.948 -13.029 1.00 91.31 89 ALA A O 1
ATOM 654 N N . ASP A 1 90 ? 19.381 9.016 -14.961 1.00 93.19 90 ASP A N 1
ATOM 655 C CA . ASP A 1 90 ? 18.063 8.598 -15.437 1.00 93.19 90 ASP A CA 1
ATOM 656 C C . ASP A 1 90 ? 17.367 7.658 -14.460 1.00 93.19 90 ASP A C 1
ATOM 658 O O . ASP A 1 90 ? 16.204 7.856 -14.132 1.00 93.19 90 ASP A O 1
ATOM 662 N N . ILE A 1 91 ? 18.087 6.682 -13.898 1.00 87.94 91 ILE A N 1
ATOM 663 C CA . ILE A 1 91 ? 17.529 5.764 -12.890 1.00 87.94 91 ILE A CA 1
ATOM 664 C C . ILE A 1 91 ? 17.045 6.552 -11.669 1.00 87.94 91 ILE A C 1
ATOM 666 O O . ILE A 1 91 ? 15.950 6.324 -11.155 1.00 87.94 91 ILE A O 1
ATOM 670 N N . TYR A 1 92 ? 17.864 7.492 -11.189 1.00 88.81 92 TYR A N 1
ATOM 671 C CA . TYR A 1 92 ? 17.509 8.320 -10.039 1.00 88.81 92 TYR A CA 1
ATOM 672 C C . TYR A 1 92 ? 16.349 9.270 -10.352 1.00 88.81 92 TYR A C 1
ATOM 674 O O . TYR A 1 92 ? 15.502 9.507 -9.486 1.00 88.81 92 TYR A O 1
ATOM 682 N N . TYR A 1 93 ? 16.306 9.813 -11.567 1.00 91.62 93 TYR A N 1
ATOM 683 C CA . TYR A 1 93 ? 15.228 10.674 -12.026 1.00 91.62 93 TYR A CA 1
ATOM 684 C C . TYR A 1 93 ? 13.923 9.889 -12.132 1.00 91.62 93 TYR A C 1
ATOM 686 O O . TYR A 1 93 ? 12.922 10.307 -11.553 1.00 91.62 93 TYR A O 1
ATOM 694 N N . TYR A 1 94 ? 13.960 8.715 -12.766 1.00 89.00 94 TYR A N 1
ATOM 695 C CA . TYR A 1 94 ? 12.820 7.820 -12.921 1.00 89.00 94 TYR A CA 1
ATOM 696 C C . TYR A 1 94 ? 12.252 7.407 -11.567 1.00 89.00 94 TYR A C 1
ATOM 698 O O . TYR A 1 94 ? 11.062 7.547 -11.295 1.00 89.00 94 TYR A O 1
ATOM 706 N N . TRP A 1 95 ? 13.138 7.010 -10.654 1.00 85.06 95 TRP A N 1
ATOM 707 C CA . TRP A 1 95 ? 12.787 6.744 -9.266 1.00 85.06 95 TRP A CA 1
ATOM 708 C C . TRP A 1 95 ? 12.116 7.951 -8.613 1.00 85.06 95 TRP A C 1
ATOM 710 O O . TRP A 1 95 ? 11.074 7.835 -7.975 1.00 85.06 95 TRP A O 1
ATOM 720 N N . SER A 1 96 ? 12.734 9.124 -8.742 1.00 84.19 96 SER A N 1
ATOM 721 C CA . SER A 1 96 ? 12.269 10.356 -8.109 1.00 84.19 96 SER A CA 1
ATOM 722 C C . SER A 1 96 ? 10.914 10.822 -8.648 1.00 84.19 96 SER A C 1
ATOM 724 O O . SER A 1 96 ? 10.129 11.393 -7.891 1.00 84.19 96 SER A O 1
ATOM 726 N N . TYR A 1 97 ? 10.635 10.563 -9.925 1.00 85.12 97 TYR A N 1
ATOM 727 C CA . TYR A 1 97 ? 9.338 10.788 -10.548 1.00 85.12 97 TYR A CA 1
ATOM 728 C C . TYR A 1 97 ? 8.256 9.946 -9.869 1.00 85.12 97 TYR A C 1
ATOM 730 O O . TYR A 1 97 ? 7.339 10.520 -9.288 1.00 85.12 97 TYR A O 1
ATOM 738 N N . TRP A 1 98 ? 8.426 8.622 -9.798 1.00 81.44 98 TRP A N 1
ATOM 739 C CA . TRP A 1 98 ? 7.427 7.739 -9.182 1.00 81.44 98 TRP A CA 1
ATOM 740 C C . TRP A 1 98 ? 7.226 7.961 -7.687 1.00 81.44 98 TRP A C 1
ATOM 742 O O . TRP A 1 98 ? 6.165 7.645 -7.155 1.00 81.44 98 TRP A O 1
ATOM 752 N N . ILE A 1 99 ? 8.216 8.537 -6.992 1.00 75.12 99 ILE A N 1
ATOM 753 C CA . ILE A 1 99 ? 8.038 8.949 -5.595 1.00 75.12 99 ILE A CA 1
ATOM 754 C C . ILE A 1 99 ? 7.427 10.345 -5.414 1.00 75.12 99 ILE A C 1
ATOM 756 O O . ILE A 1 99 ? 7.428 10.885 -4.298 1.00 75.12 99 ILE A O 1
ATOM 760 N N . GLY A 1 100 ? 6.925 10.942 -6.494 1.00 75.56 100 GLY A N 1
ATOM 761 C CA . GLY A 1 100 ? 6.265 12.242 -6.507 1.00 75.56 100 GLY A CA 1
ATOM 762 C C . GLY A 1 100 ? 7.202 13.409 -6.186 1.00 75.56 100 GLY A C 1
ATOM 763 O O . GLY A 1 100 ? 6.754 14.440 -5.681 1.00 75.56 100 GLY A O 1
ATOM 764 N N . ASN A 1 101 ? 8.519 13.261 -6.387 1.00 82.56 101 ASN A N 1
ATOM 765 C CA . ASN A 1 101 ? 9.467 14.376 -6.252 1.00 82.56 101 ASN A CA 1
ATOM 766 C C . ASN A 1 101 ? 9.588 15.190 -7.551 1.00 82.56 101 ASN A C 1
ATOM 768 O O . ASN A 1 101 ? 9.948 16.368 -7.492 1.00 82.56 101 ASN A O 1
ATOM 772 N N . TYR A 1 102 ? 9.273 14.586 -8.700 1.00 83.38 102 TYR A N 1
ATOM 773 C CA . TYR A 1 102 ? 9.192 15.256 -9.997 1.00 83.38 102 TYR A CA 1
ATOM 774 C C . TYR A 1 102 ? 7.782 15.118 -10.570 1.00 83.38 102 TYR A C 1
ATOM 776 O O . TYR A 1 102 ? 7.148 14.086 -10.410 1.00 83.38 102 TYR A O 1
ATOM 784 N N . GLY A 1 103 ? 7.279 16.173 -11.217 1.00 81.50 103 GLY A N 1
ATOM 785 C CA . GLY A 1 103 ? 5.901 16.207 -11.729 1.00 81.50 103 GLY A CA 1
ATOM 786 C C . GLY A 1 103 ? 5.737 15.763 -13.185 1.00 81.50 103 GLY A C 1
ATOM 787 O O . GLY A 1 103 ? 4.641 15.882 -13.717 1.00 81.50 103 GLY A O 1
ATOM 788 N N . HIS A 1 104 ? 6.816 15.377 -13.865 1.00 87.88 104 HIS A N 1
ATOM 789 C CA . HIS A 1 104 ? 6.807 14.884 -15.245 1.00 87.88 104 HIS A CA 1
ATOM 790 C C . HIS A 1 104 ? 8.137 14.207 -15.569 1.00 87.88 104 HIS A C 1
ATOM 792 O O . HIS A 1 104 ? 9.153 14.523 -14.954 1.00 87.88 104 HIS A O 1
ATOM 798 N N . LEU A 1 105 ? 8.110 13.322 -16.561 1.00 90.38 105 LEU A N 1
ATOM 799 C CA . LEU A 1 105 ? 9.296 12.780 -17.212 1.00 90.38 105 LEU A CA 1
ATOM 800 C C . LEU A 1 105 ? 9.768 13.742 -18.308 1.00 90.38 105 LEU A C 1
ATOM 802 O O . LEU A 1 105 ? 8.961 14.423 -18.953 1.00 90.38 105 LEU A O 1
ATOM 806 N N . TYR A 1 106 ? 11.077 13.805 -18.517 1.00 93.62 106 TYR A N 1
ATOM 807 C CA . TYR A 1 106 ? 11.681 14.505 -19.642 1.00 93.62 106 TYR A CA 1
ATOM 808 C C . TYR A 1 106 ? 12.051 13.521 -20.752 1.00 93.62 106 TYR A C 1
ATOM 810 O O . TYR A 1 106 ? 11.906 12.313 -20.619 1.00 93.62 106 TYR A O 1
ATOM 818 N N . HIS A 1 107 ? 12.467 14.076 -21.883 1.00 93.62 107 HIS A N 1
ATOM 819 C CA . HIS A 1 107 ? 12.996 13.330 -23.011 1.00 93.62 107 HIS A CA 1
ATOM 820 C C . HIS A 1 107 ? 14.023 14.192 -23.736 1.00 93.62 107 HIS A C 1
ATOM 822 O O . HIS A 1 107 ? 13.981 15.429 -23.666 1.00 93.62 107 HIS A O 1
ATOM 828 N N . CYS A 1 108 ? 14.921 13.555 -24.482 1.00 94.88 108 CYS A N 1
ATOM 829 C CA . CYS A 1 108 ? 15.860 14.270 -25.326 1.00 94.88 108 CYS A CA 1
ATOM 830 C C . CYS A 1 108 ? 15.134 15.184 -26.326 1.00 94.88 108 CYS A C 1
ATOM 832 O O . CYS A 1 108 ? 14.467 14.727 -27.253 1.00 94.88 108 CYS A O 1
ATOM 834 N N . ALA A 1 109 ? 15.355 16.497 -26.238 1.00 94.06 109 ALA A N 1
ATOM 835 C CA . ALA A 1 109 ? 14.704 17.473 -27.122 1.00 94.06 109 ALA A CA 1
ATOM 836 C C . ALA A 1 109 ? 15.012 17.278 -28.624 1.00 94.06 109 ALA A C 1
ATOM 838 O O . ALA A 1 109 ? 14.320 17.822 -29.483 1.00 94.06 109 ALA A O 1
ATOM 839 N N . THR A 1 110 ? 16.074 16.536 -28.951 1.00 93.50 110 THR A N 1
ATOM 840 C CA . THR A 1 110 ? 16.465 16.224 -30.339 1.00 93.50 110 THR A CA 1
ATOM 841 C C . THR A 1 110 ? 15.983 14.854 -30.825 1.00 93.50 110 THR A C 1
ATOM 843 O O . THR A 1 110 ? 16.227 14.504 -31.977 1.00 93.50 110 THR A O 1
ATOM 846 N N . CYS A 1 111 ? 15.288 14.109 -29.969 1.00 91.38 111 CYS A N 1
ATOM 847 C CA . CYS A 1 111 ? 14.708 12.797 -30.225 1.00 91.38 111 CYS A CA 1
ATOM 848 C C . CYS A 1 111 ? 13.330 12.755 -29.539 1.00 91.38 111 CYS A C 1
ATOM 850 O O . CYS A 1 111 ? 13.220 12.179 -28.469 1.00 91.38 111 CYS A O 1
ATOM 852 N N . PRO A 1 112 ? 12.313 13.474 -30.045 1.00 92.00 112 PRO A N 1
ATOM 853 C CA . PRO A 1 112 ? 11.010 13.546 -29.384 1.00 92.00 112 PRO A CA 1
ATOM 854 C C . PRO A 1 112 ? 10.223 12.223 -29.509 1.00 92.00 112 PRO A C 1
ATOM 856 O O . PRO A 1 112 ? 10.359 11.560 -30.538 1.00 92.00 112 PRO A O 1
ATOM 859 N N . PRO A 1 113 ? 9.382 11.868 -28.517 1.00 90.50 113 PRO A N 1
ATOM 860 C CA . PRO A 1 113 ? 8.533 10.676 -28.557 1.00 90.50 113 PRO A CA 1
ATOM 861 C C . PRO A 1 113 ? 7.331 10.830 -29.499 1.00 90.50 113 PRO A C 1
ATOM 863 O O . PRO A 1 113 ? 6.902 11.949 -29.803 1.00 90.50 113 PRO A O 1
ATOM 866 N N . ASP A 1 114 ? 6.740 9.700 -29.890 1.00 80.62 114 ASP A N 1
ATOM 867 C CA . ASP A 1 114 ? 5.555 9.645 -30.764 1.00 80.62 114 ASP A CA 1
ATOM 868 C C . ASP A 1 114 ? 4.257 9.981 -30.021 1.00 80.62 114 ASP A C 1
ATOM 870 O O . ASP A 1 114 ? 3.333 10.585 -30.578 1.00 80.62 114 ASP A O 1
ATOM 874 N N . SER A 1 115 ? 4.189 9.621 -28.741 1.00 72.00 115 SER A N 1
ATOM 875 C CA . SER A 1 115 ? 3.069 9.923 -27.857 1.00 72.00 115 SER A CA 1
ATOM 876 C C . SER A 1 115 ? 3.533 10.067 -26.412 1.00 72.00 115 SER A C 1
ATOM 878 O O . SER A 1 115 ? 4.526 9.476 -26.001 1.00 72.00 115 SER A O 1
ATOM 880 N N . ILE A 1 116 ? 2.792 10.860 -25.637 1.00 63.03 116 ILE A N 1
ATOM 881 C CA . ILE A 1 116 ? 3.045 11.101 -24.204 1.00 63.03 116 ILE A CA 1
ATOM 882 C C . ILE A 1 116 ? 2.016 10.347 -23.335 1.00 63.03 116 ILE A C 1
ATOM 884 O O . ILE A 1 116 ? 2.075 10.408 -22.115 1.00 63.03 116 ILE A O 1
ATOM 888 N N . ASP A 1 117 ? 1.047 9.655 -23.943 1.00 55.97 117 ASP A N 1
ATOM 889 C CA . ASP A 1 117 ? -0.069 9.046 -23.212 1.00 55.97 117 ASP A CA 1
ATOM 890 C C . ASP A 1 117 ? 0.180 7.546 -23.006 1.00 55.97 117 ASP A C 1
ATOM 892 O O . ASP A 1 117 ? -0.028 6.747 -23.919 1.00 55.97 117 ASP A O 1
ATOM 896 N N . SER A 1 118 ? 0.662 7.183 -21.817 1.00 54.06 118 SER A N 1
ATOM 897 C CA . SER A 1 118 ? 0.747 5.800 -21.349 1.00 54.06 118 SER A CA 1
ATOM 898 C C . SER A 1 118 ? -0.563 5.436 -20.649 1.00 54.06 118 SER A C 1
ATOM 900 O O . SER A 1 118 ? -0.882 5.992 -19.595 1.00 54.06 118 SER A O 1
ATOM 902 N N . GLN A 1 119 ? -1.334 4.509 -21.215 1.00 52.19 119 GLN A N 1
ATOM 903 C CA . GLN A 1 119 ? -2.457 3.905 -20.499 1.00 52.19 119 GLN A CA 1
ATOM 904 C C . GLN A 1 119 ? -2.023 2.568 -19.914 1.00 52.19 119 GLN A C 1
ATOM 906 O O . GLN A 1 119 ? -1.597 1.687 -20.649 1.00 52.19 119 GLN A O 1
ATOM 911 N N . ASP A 1 120 ? -2.179 2.438 -18.601 1.00 53.62 120 ASP A N 1
ATOM 912 C CA . ASP A 1 120 ? -2.012 1.196 -17.852 1.00 53.62 120 ASP A CA 1
ATOM 913 C C . ASP A 1 120 ? -3.038 0.153 -18.347 1.00 53.62 120 ASP A C 1
ATOM 915 O O . ASP A 1 120 ? -4.253 0.279 -18.151 1.00 53.62 120 ASP A O 1
ATOM 919 N N . THR A 1 121 ? -2.547 -0.852 -19.067 1.00 50.25 121 THR A N 1
ATOM 920 C CA . THR A 1 121 ? -3.275 -2.043 -19.497 1.00 50.25 121 THR A CA 1
ATOM 921 C C . THR A 1 121 ? -2.545 -3.293 -19.021 1.00 50.25 121 THR A C 1
ATOM 923 O O . THR A 1 121 ? -1.955 -4.040 -19.795 1.00 50.25 121 THR A O 1
ATOM 926 N N . THR A 1 122 ? -2.608 -3.541 -17.718 1.00 58.78 122 THR A N 1
ATOM 927 C CA . THR A 1 122 ? -2.206 -4.829 -17.127 1.00 58.78 122 THR A CA 1
ATOM 928 C C . THR A 1 122 ? -2.789 -6.051 -17.852 1.00 58.78 122 THR A C 1
ATOM 930 O O . THR A 1 122 ? -3.932 -6.050 -18.332 1.00 58.78 122 THR A O 1
ATOM 933 N N . SER A 1 123 ? -1.996 -7.120 -17.913 1.00 60.16 123 SER A N 1
ATOM 934 C CA . SER A 1 123 ? -2.412 -8.404 -18.474 1.00 60.16 123 SER A CA 1
ATOM 935 C C . SER A 1 123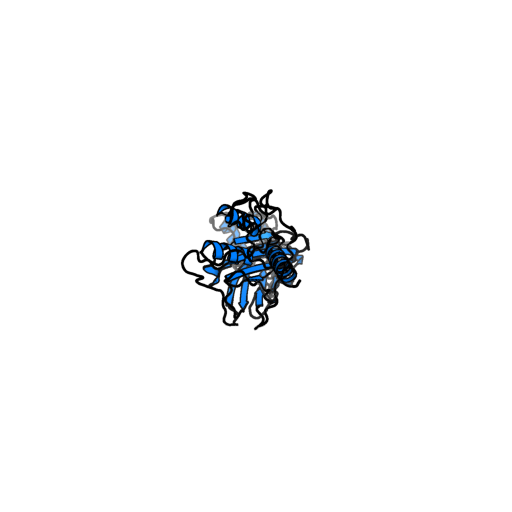 ? -3.214 -9.228 -17.453 1.00 60.16 123 SER A C 1
ATOM 937 O O . SER A 1 123 ? -3.154 -8.997 -16.244 1.00 60.16 123 SER A O 1
ATOM 939 N N . ILE A 1 124 ? -4.040 -10.161 -17.942 1.00 59.25 124 ILE A N 1
ATOM 940 C CA . ILE A 1 124 ? -4.778 -11.104 -17.090 1.00 59.25 124 ILE A CA 1
ATOM 941 C C . ILE A 1 124 ? -3.896 -12.337 -16.894 1.00 59.25 124 ILE A C 1
ATOM 943 O O . ILE A 1 124 ? -3.524 -12.975 -17.880 1.00 59.25 124 ILE A O 1
ATOM 947 N N . ASP A 1 125 ? -3.627 -12.675 -15.636 1.00 67.44 125 ASP A N 1
ATOM 948 C CA . ASP A 1 125 ? -3.043 -13.956 -15.240 1.00 67.44 125 ASP A CA 1
ATOM 949 C C . ASP A 1 125 ? -3.908 -15.121 -15.771 1.00 67.44 125 ASP A C 1
ATOM 951 O O . ASP A 1 125 ? -5.127 -15.172 -15.567 1.00 67.44 125 ASP A O 1
ATOM 955 N N . ASN A 1 126 ? -3.278 -16.025 -16.524 1.00 63.84 126 ASN A N 1
ATOM 956 C CA . ASN A 1 126 ? -3.948 -17.146 -17.180 1.00 63.84 126 ASN A CA 1
ATOM 957 C C . ASN A 1 126 ? -3.991 -18.422 -16.313 1.00 63.84 126 ASN A C 1
ATOM 959 O O . ASN A 1 126 ? -4.639 -19.388 -16.735 1.00 63.84 126 ASN A O 1
ATOM 963 N N . ASP A 1 127 ? -3.348 -18.426 -15.140 1.00 75.12 127 ASP A N 1
ATOM 964 C CA . ASP A 1 127 ? -3.153 -19.588 -14.273 1.00 75.12 127 ASP A CA 1
ATOM 965 C C . ASP A 1 127 ? -3.989 -19.501 -12.971 1.00 75.12 127 ASP A C 1
ATOM 967 O O . ASP A 1 127 ? -5.199 -19.223 -13.023 1.00 75.12 127 ASP A O 1
ATOM 971 N N . VAL A 1 128 ? -3.459 -19.916 -11.812 1.00 75.94 128 VAL A N 1
ATOM 972 C CA . VAL A 1 128 ? -4.233 -19.930 -10.561 1.00 75.94 128 VAL A CA 1
ATOM 973 C C . VAL A 1 128 ? -4.412 -18.488 -10.100 1.00 75.94 128 VAL A C 1
ATOM 975 O O . VAL A 1 128 ? -3.426 -17.856 -9.784 1.00 75.94 128 VAL A O 1
ATOM 978 N N . PRO A 1 129 ? -5.649 -17.986 -9.902 1.00 83.94 129 PRO A N 1
ATOM 979 C CA . PRO A 1 129 ? -5.834 -16.570 -9.632 1.00 83.94 129 PRO A CA 1
ATOM 980 C C . PRO A 1 129 ? -5.047 -16.086 -8.416 1.00 83.94 129 PRO A C 1
ATOM 982 O O . PRO A 1 129 ? -5.354 -16.451 -7.263 1.00 83.94 129 PRO A O 1
ATOM 985 N N . ASP A 1 130 ? -4.100 -15.210 -8.707 1.00 92.81 130 ASP A N 1
ATOM 986 C CA . ASP A 1 130 ? -3.358 -14.445 -7.730 1.00 92.81 130 ASP A CA 1
ATOM 987 C C . ASP A 1 130 ? -4.269 -13.553 -6.910 1.00 92.81 130 ASP A C 1
ATOM 989 O O . ASP A 1 130 ? -5.295 -13.041 -7.372 1.00 92.81 130 ASP A O 1
ATOM 993 N N . SER A 1 131 ? -3.930 -13.376 -5.635 1.00 94.69 131 SER A N 1
ATOM 994 C CA . SER A 1 131 ? -4.768 -12.569 -4.757 1.00 94.69 131 SER A CA 1
ATOM 995 C C . SER A 1 131 ? -4.031 -11.961 -3.583 1.00 94.69 131 SER A C 1
ATOM 997 O O . SER A 1 131 ? -3.089 -12.527 -3.026 1.00 94.69 131 SER A O 1
ATOM 999 N N . ILE A 1 132 ? -4.556 -10.818 -3.151 1.00 95.06 132 ILE A N 1
ATOM 1000 C CA . ILE A 1 132 ? -4.119 -10.120 -1.952 1.00 95.06 132 ILE A CA 1
ATOM 1001 C C . ILE A 1 132 ? -5.303 -9.990 -1.004 1.00 95.06 132 ILE A C 1
ATOM 1003 O O . ILE A 1 132 ? -6.366 -9.516 -1.395 1.00 95.06 132 ILE A O 1
ATOM 1007 N N . ILE A 1 133 ? -5.133 -10.391 0.254 1.00 96.00 133 ILE A N 1
ATOM 1008 C CA . ILE A 1 133 ? -6.097 -10.112 1.323 1.00 96.00 133 ILE A CA 1
ATOM 1009 C C . ILE A 1 133 ? -5.542 -8.992 2.187 1.00 96.00 133 ILE A C 1
ATOM 1011 O O . ILE A 1 133 ? -4.453 -9.104 2.749 1.00 96.00 133 ILE A O 1
ATOM 1015 N N . VAL A 1 134 ? -6.336 -7.942 2.350 1.00 94.88 134 VAL A N 1
ATOM 1016 C CA . VAL A 1 134 ? -6.089 -6.898 3.341 1.00 94.88 134 VAL A CA 1
ATOM 1017 C C . VAL A 1 134 ? -6.931 -7.230 4.568 1.00 94.88 134 VAL A C 1
ATOM 1019 O O . VAL A 1 134 ? -8.144 -7.339 4.472 1.00 94.88 134 VAL A O 1
ATOM 1022 N N . GLY A 1 135 ? -6.318 -7.421 5.730 1.00 95.69 135 GLY A N 1
ATOM 1023 C CA . GLY A 1 135 ? -7.004 -7.772 6.975 1.00 95.69 135 GLY A CA 1
ATOM 1024 C C . GLY A 1 135 ? -6.928 -9.247 7.354 1.00 95.69 135 GLY A C 1
ATOM 1025 O O . GLY A 1 135 ? -6.057 -9.985 6.894 1.00 95.69 135 GLY A O 1
ATOM 1026 N N . ASN A 1 136 ? -7.795 -9.672 8.277 1.00 95.94 136 ASN A N 1
ATOM 1027 C CA . ASN A 1 136 ? -7.732 -11.025 8.828 1.00 95.94 136 ASN A CA 1
ATOM 1028 C C . ASN A 1 136 ? -7.886 -12.077 7.720 1.00 95.94 136 ASN A C 1
ATOM 1030 O O . ASN A 1 136 ? -8.782 -11.977 6.881 1.00 95.94 136 ASN A O 1
ATOM 1034 N N . LEU A 1 137 ? -7.049 -13.119 7.751 1.00 95.69 137 LEU A N 1
ATOM 1035 C CA . LEU A 1 137 ? -7.053 -14.187 6.745 1.00 95.69 137 LEU A CA 1
ATOM 1036 C C . LEU A 1 137 ? -8.406 -14.919 6.664 1.00 95.69 137 LEU A C 1
ATOM 1038 O O . LEU A 1 137 ? -8.837 -15.343 5.594 1.00 95.69 137 LEU A O 1
ATOM 1042 N N . ASP A 1 138 ? -9.107 -15.028 7.795 1.00 95.69 138 ASP A N 1
ATOM 1043 C CA . ASP A 1 138 ? -10.452 -15.608 7.899 1.00 95.69 138 ASP A CA 1
ATOM 1044 C C . ASP A 1 138 ? -11.578 -14.649 7.466 1.00 95.69 138 ASP A C 1
ATOM 1046 O O . ASP A 1 138 ? -12.755 -15.014 7.499 1.00 95.69 138 ASP A O 1
ATOM 1050 N N . ARG A 1 139 ? -11.219 -13.430 7.039 1.00 94.56 139 ARG A N 1
ATOM 1051 C CA . ARG A 1 139 ? -12.112 -12.346 6.603 1.00 94.56 139 ARG A CA 1
ATOM 1052 C C . ARG A 1 139 ? -13.036 -11.813 7.699 1.00 94.56 139 ARG A C 1
ATOM 1054 O O . ARG A 1 139 ? -14.006 -11.110 7.398 1.00 94.56 139 ARG A O 1
ATOM 1061 N N . SER A 1 140 ? -12.761 -12.135 8.962 1.00 95.06 140 SER A N 1
ATOM 1062 C CA . SER A 1 140 ? -13.450 -11.516 10.090 1.00 95.06 140 SER A CA 1
ATOM 1063 C C . S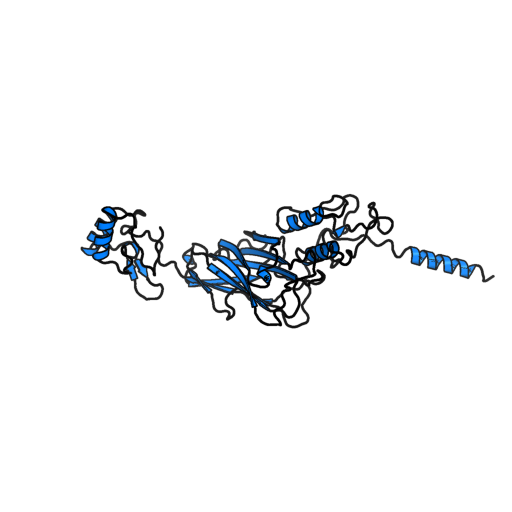ER A 1 140 ? -13.109 -10.018 10.170 1.00 95.06 140 SER A C 1
ATOM 1065 O O . SER A 1 140 ? -11.997 -9.622 9.808 1.00 95.06 140 SER A O 1
ATOM 1067 N N . PRO A 1 141 ? -14.037 -9.158 10.629 1.00 95.31 141 PRO A N 1
ATOM 1068 C CA . PRO A 1 141 ? -13.731 -7.748 10.830 1.00 95.31 141 PRO A CA 1
ATOM 1069 C C . PRO A 1 141 ? -12.652 -7.544 11.894 1.00 95.31 141 PRO A C 1
ATOM 1071 O O . PRO A 1 141 ? -12.691 -8.160 12.961 1.00 95.31 141 PRO A O 1
ATOM 1074 N N . ILE A 1 142 ? -11.728 -6.625 11.632 1.00 94.88 142 ILE A N 1
ATOM 1075 C CA . ILE A 1 142 ? -10.802 -6.119 12.641 1.00 94.88 142 ILE A CA 1
ATOM 1076 C C . ILE A 1 142 ? -11.574 -5.127 13.508 1.00 94.88 142 ILE A C 1
ATOM 1078 O O . ILE A 1 142 ? -12.093 -4.127 13.012 1.00 94.88 142 ILE A O 1
ATOM 1082 N N . VAL A 1 143 ? -11.669 -5.410 14.803 1.00 92.56 143 VAL A N 1
ATOM 1083 C CA . VAL A 1 143 ? -12.337 -4.528 15.765 1.00 92.56 143 VAL A CA 1
ATOM 1084 C C . VAL A 1 143 ? -11.324 -3.521 16.291 1.00 92.56 143 VAL A C 1
ATOM 1086 O O . VAL A 1 143 ? -10.314 -3.913 16.876 1.00 92.56 143 VAL A O 1
ATOM 1089 N N . VAL A 1 144 ? -11.591 -2.232 16.086 1.00 90.62 144 VAL A N 1
ATOM 1090 C CA . VAL A 1 144 ? -10.641 -1.156 16.394 1.00 90.62 144 VAL A CA 1
ATOM 1091 C C . VAL A 1 144 ? -11.273 -0.083 17.255 1.00 90.62 144 VAL A C 1
ATOM 1093 O O . VAL A 1 144 ? -12.437 0.273 17.093 1.00 90.62 144 VAL A O 1
ATOM 1096 N N . GLN A 1 145 ? -10.480 0.468 18.162 1.00 84.62 145 GLN A N 1
ATOM 1097 C CA . GLN A 1 145 ? -10.886 1.595 18.982 1.00 84.62 145 GLN A CA 1
ATOM 1098 C C . GLN A 1 145 ? -10.648 2.905 18.220 1.00 84.62 145 GLN A C 1
ATOM 1100 O O . GLN A 1 145 ? -9.548 3.133 17.714 1.00 84.62 145 GLN A O 1
ATOM 1105 N N . ILE A 1 146 ? -11.657 3.782 18.150 1.00 83.19 146 ILE A N 1
ATOM 1106 C CA . ILE A 1 146 ? -11.492 5.099 17.507 1.00 83.19 146 ILE A CA 1
ATOM 1107 C C . ILE A 1 146 ? -10.343 5.889 18.160 1.00 83.19 146 ILE A C 1
ATOM 1109 O O . ILE A 1 146 ? -10.092 5.780 19.359 1.00 83.19 146 ILE A O 1
ATOM 1113 N N . GLY A 1 147 ? -9.627 6.688 17.371 1.00 74.94 147 GLY A N 1
ATOM 1114 C CA . GLY A 1 147 ? -8.515 7.518 17.842 1.00 74.94 147 GLY A CA 1
ATOM 1115 C C . GLY A 1 147 ? -7.221 6.791 18.243 1.00 74.94 147 GLY A C 1
ATOM 1116 O O . GLY A 1 147 ? -6.243 7.477 18.544 1.00 74.94 147 GLY A O 1
ATOM 1117 N N . LEU A 1 148 ? -7.174 5.452 18.223 1.00 82.44 148 LEU A N 1
ATOM 1118 C CA . LEU A 1 148 ? -5.939 4.682 18.410 1.00 82.44 148 LEU A CA 1
ATOM 1119 C C . LEU A 1 148 ? -5.476 4.071 17.081 1.00 82.44 148 LEU A C 1
ATOM 1121 O O . LEU A 1 148 ? -6.284 3.439 16.402 1.00 82.44 148 LEU A O 1
ATOM 1125 N N . PRO A 1 149 ? -4.196 4.223 16.695 1.00 88.25 149 PRO A N 1
ATOM 1126 C CA . PRO A 1 149 ? -3.679 3.546 15.514 1.00 88.25 149 PRO A CA 1
ATOM 1127 C C . PRO A 1 149 ? -3.728 2.028 15.698 1.00 88.25 149 PRO A C 1
ATOM 1129 O O . PRO A 1 149 ? -3.556 1.518 16.807 1.00 88.25 149 PRO A O 1
ATOM 1132 N N . PHE A 1 150 ? -3.926 1.308 14.601 1.00 91.44 150 PHE A N 1
ATOM 1133 C CA . PHE A 1 150 ? -3.935 -0.153 14.576 1.00 91.44 150 PHE A CA 1
ATOM 1134 C C . PHE A 1 150 ? -3.208 -0.668 13.337 1.00 91.44 150 PHE A C 1
ATOM 1136 O O . PHE A 1 150 ? -2.968 0.087 12.395 1.00 91.44 150 PHE A O 1
ATOM 1143 N N . THR A 1 151 ? -2.841 -1.946 13.345 1.00 92.94 151 THR A N 1
ATOM 1144 C CA . THR A 1 151 ? -2.183 -2.597 12.211 1.00 92.94 151 THR A CA 1
ATOM 1145 C C . THR A 1 151 ? -3.138 -3.533 11.486 1.00 92.94 151 THR A C 1
ATOM 1147 O O . THR A 1 151 ? -4.016 -4.153 12.090 1.00 92.94 151 THR A O 1
ATOM 1150 N N . ILE A 1 152 ? -2.963 -3.634 10.173 1.00 93.69 152 ILE A N 1
ATOM 1151 C CA . ILE A 1 152 ? -3.725 -4.529 9.307 1.00 93.69 152 ILE A CA 1
ATOM 1152 C C . ILE A 1 152 ? -2.751 -5.441 8.574 1.00 93.69 152 ILE A C 1
ATOM 1154 O O . ILE A 1 152 ? -1.879 -4.931 7.870 1.00 93.69 152 ILE A O 1
ATOM 1158 N N . PRO A 1 153 ? -2.886 -6.769 8.703 1.00 95.06 153 PRO A N 1
ATOM 1159 C CA . PRO A 1 153 ? -2.036 -7.695 7.975 1.00 95.06 153 PRO A CA 1
ATOM 1160 C C . PRO A 1 153 ? -2.393 -7.706 6.484 1.00 95.06 153 PRO A C 1
ATOM 1162 O O . PRO A 1 153 ? -3.557 -7.577 6.110 1.00 95.06 153 PRO A O 1
ATOM 1165 N N . VAL A 1 154 ? -1.386 -7.887 5.639 1.00 93.81 154 VAL A N 1
ATOM 1166 C CA . VAL A 1 154 ? -1.526 -8.076 4.193 1.00 93.81 154 VAL A CA 1
ATOM 1167 C C . VAL A 1 154 ? -1.026 -9.471 3.855 1.00 93.81 154 VAL A C 1
ATOM 1169 O O . VAL A 1 154 ? 0.109 -9.825 4.188 1.00 93.81 154 VAL A O 1
ATOM 1172 N N . TRP A 1 155 ? -1.876 -10.255 3.202 1.00 96.00 155 TRP A N 1
ATOM 1173 C CA . TRP A 1 155 ? -1.579 -11.616 2.775 1.00 96.00 155 TRP A CA 1
ATOM 1174 C C . TRP A 1 155 ? -1.517 -11.671 1.264 1.00 96.00 155 TRP A C 1
ATOM 1176 O O . TRP A 1 155 ? -2.417 -11.160 0.605 1.00 96.00 155 TRP A O 1
ATOM 1186 N N . VAL A 1 156 ? -0.499 -12.331 0.731 1.00 95.62 156 VAL A N 1
ATOM 1187 C CA . VAL A 1 156 ? -0.363 -12.605 -0.699 1.00 95.62 156 VAL A CA 1
ATOM 1188 C C . VAL A 1 156 ? -0.523 -14.097 -0.924 1.00 95.62 156 VAL A C 1
ATOM 1190 O O . VAL A 1 156 ? -0.075 -14.897 -0.103 1.00 95.62 156 VAL A O 1
ATOM 1193 N N . LYS A 1 157 ? -1.181 -14.449 -2.023 1.00 95.31 157 LYS A N 1
ATOM 1194 C CA . LYS A 1 157 ? -1.177 -15.777 -2.617 1.00 95.31 157 LYS A CA 1
ATOM 1195 C C . LYS A 1 157 ? -0.859 -15.624 -4.105 1.00 95.31 157 LYS A C 1
ATOM 1197 O O . LYS A 1 157 ? -1.588 -14.901 -4.781 1.00 95.31 157 LYS A O 1
ATOM 1202 N N . ASN A 1 158 ? 0.162 -16.343 -4.544 1.00 93.88 158 ASN A N 1
ATOM 1203 C CA . ASN A 1 158 ? 0.604 -16.511 -5.923 1.00 93.88 158 ASN A CA 1
ATOM 1204 C C . ASN A 1 158 ? 1.386 -17.813 -6.149 1.00 93.88 158 ASN A C 1
ATOM 1206 O O . ASN A 1 158 ? 1.897 -18.400 -5.184 1.00 93.88 158 ASN A O 1
ATOM 1210 N N . ASP A 1 159 ? 1.484 -18.259 -7.395 1.00 92.19 159 ASP A N 1
ATOM 1211 C CA . ASP A 1 159 ? 2.272 -19.423 -7.822 1.00 92.19 159 ASP A CA 1
ATOM 1212 C C . ASP A 1 159 ? 3.447 -19.089 -8.755 1.00 92.19 159 ASP A C 1
ATOM 1214 O O . ASP A 1 159 ? 4.297 -19.948 -9.011 1.00 92.19 159 ASP A O 1
ATOM 1218 N N . GLU A 1 160 ? 3.585 -17.829 -9.155 1.00 90.94 160 GLU A N 1
ATOM 1219 C CA . GLU A 1 160 ? 4.705 -17.309 -9.931 1.00 90.94 160 GLU A CA 1
ATOM 1220 C C . GLU A 1 160 ? 5.801 -16.704 -9.049 1.00 90.94 160 GLU A C 1
ATOM 1222 O O . GLU A 1 160 ? 5.620 -16.353 -7.880 1.00 90.94 160 GLU A O 1
ATOM 1227 N N . ASP A 1 161 ? 6.974 -16.530 -9.650 1.00 91.44 161 ASP A N 1
ATOM 1228 C CA . ASP A 1 161 ? 8.044 -15.750 -9.052 1.00 91.44 161 ASP A CA 1
ATOM 1229 C C . ASP A 1 161 ? 7.782 -14.257 -9.268 1.00 91.44 161 ASP A C 1
ATOM 1231 O O . ASP A 1 161 ? 8.005 -13.724 -10.350 1.00 91.44 161 ASP A O 1
ATOM 1235 N N . VAL A 1 162 ? 7.351 -13.555 -8.223 1.00 92.12 162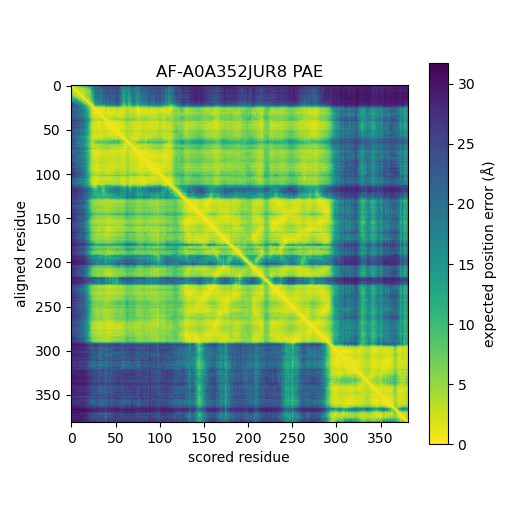 VAL A N 1
ATOM 1236 C CA . VAL A 1 162 ? 7.132 -12.106 -8.272 1.00 92.12 162 VAL A CA 1
ATOM 1237 C C . VAL A 1 162 ? 8.388 -11.375 -7.807 1.00 92.12 162 VAL A C 1
ATOM 1239 O O . VAL A 1 162 ? 8.929 -11.650 -6.731 1.00 92.12 162 VAL A O 1
ATOM 1242 N N . ALA A 1 163 ? 8.851 -10.415 -8.605 1.00 90.69 163 ALA A N 1
ATOM 1243 C CA . ALA A 1 163 ? 9.973 -9.538 -8.273 1.00 90.69 163 ALA A CA 1
ATOM 1244 C C . ALA A 1 163 ? 9.551 -8.088 -8.030 1.00 90.69 163 ALA A C 1
ATOM 1246 O O . ALA A 1 163 ? 10.358 -7.306 -7.537 1.00 90.69 163 ALA A O 1
ATOM 1247 N N . GLY A 1 164 ? 8.311 -7.721 -8.344 1.00 90.50 164 GLY A N 1
ATOM 1248 C CA . GLY A 1 164 ? 7.762 -6.395 -8.092 1.00 90.50 164 GLY A CA 1
ATOM 1249 C C . GLY A 1 164 ? 6.343 -6.473 -7.555 1.00 90.50 164 GLY A C 1
ATOM 1250 O O . GLY A 1 164 ? 5.541 -7.272 -8.021 1.00 90.50 164 GLY A O 1
ATOM 1251 N N . LEU A 1 165 ? 6.033 -5.651 -6.558 1.00 91.31 165 LEU A N 1
ATOM 1252 C CA . LEU A 1 165 ? 4.702 -5.561 -5.973 1.00 91.31 165 LEU A CA 1
ATOM 1253 C C . LEU A 1 165 ? 4.359 -4.092 -5.713 1.00 91.31 165 LEU A C 1
ATOM 1255 O O . LEU A 1 165 ? 5.033 -3.406 -4.942 1.00 91.31 165 LEU A O 1
ATOM 1259 N N . SER A 1 166 ? 3.282 -3.627 -6.340 1.00 88.75 166 SER A N 1
ATOM 1260 C CA . SER A 1 166 ? 2.583 -2.395 -5.980 1.00 88.75 166 SER A CA 1
ATOM 1261 C C . SER A 1 166 ? 1.308 -2.797 -5.270 1.00 88.75 166 SER A C 1
ATOM 1263 O O . SER A 1 166 ? 0.531 -3.588 -5.800 1.00 88.75 166 SER A O 1
ATOM 1265 N N . PHE A 1 167 ? 1.044 -2.252 -4.089 1.00 87.06 167 PHE A N 1
ATOM 1266 C CA . PHE A 1 167 ? -0.301 -2.305 -3.531 1.00 87.06 167 PHE A CA 1
ATOM 1267 C C . PHE A 1 167 ? -0.822 -0.898 -3.268 1.00 87.06 167 PHE A C 1
ATOM 1269 O O . PHE A 1 167 ? -0.415 -0.221 -2.325 1.00 87.06 167 PHE A O 1
ATOM 1276 N N . ALA A 1 168 ? -1.758 -0.473 -4.117 1.00 88.31 168 ALA A N 1
ATOM 1277 C CA . ALA A 1 168 ? -2.600 0.691 -3.894 1.00 88.31 168 ALA A CA 1
ATOM 1278 C C . ALA A 1 168 ? -3.871 0.285 -3.131 1.00 88.31 168 ALA A C 1
ATOM 1280 O O . ALA A 1 168 ? -4.706 -0.466 -3.637 1.00 88.31 168 ALA A O 1
ATOM 1281 N N . LEU A 1 169 ? -4.030 0.780 -1.906 1.00 89.25 169 LEU A N 1
ATOM 1282 C CA . LEU A 1 169 ? -5.203 0.544 -1.066 1.00 89.25 169 LEU A CA 1
ATOM 1283 C C . LEU A 1 169 ? -5.967 1.838 -0.845 1.00 89.25 169 LEU A C 1
ATOM 1285 O O . LEU A 1 169 ? -5.368 2.905 -0.742 1.00 89.25 169 LEU A O 1
ATOM 1289 N N . SER A 1 170 ? -7.286 1.736 -0.708 1.00 91.06 170 SER A N 1
ATOM 1290 C CA . SER A 1 170 ? -8.141 2.880 -0.416 1.00 91.06 170 SER A CA 1
ATOM 1291 C C . SER A 1 170 ? -9.158 2.591 0.683 1.00 91.06 170 SER A C 1
ATOM 1293 O O . SER A 1 170 ? -9.641 1.467 0.840 1.00 91.06 170 SER A O 1
ATOM 1295 N N . ALA A 1 171 ? -9.523 3.639 1.414 1.00 92.19 171 ALA A N 1
ATOM 1296 C CA . ALA A 1 171 ? -10.554 3.607 2.441 1.00 92.19 171 ALA A CA 1
ATOM 1297 C C . ALA A 1 171 ? -11.394 4.889 2.422 1.00 92.19 171 ALA A C 1
ATOM 1299 O O . ALA A 1 171 ? -10.956 5.925 1.922 1.00 92.19 171 ALA A O 1
ATOM 1300 N N . GLU A 1 172 ? -12.599 4.844 2.991 1.00 91.94 172 GLU A N 1
ATOM 1301 C CA . GLU A 1 172 ? -13.419 6.046 3.159 1.00 91.94 172 GLU A CA 1
ATOM 1302 C C . GLU A 1 172 ? -12.828 6.974 4.233 1.00 91.94 172 GLU A C 1
ATOM 1304 O O . GLU A 1 172 ? -12.624 6.590 5.390 1.00 91.94 172 GLU A O 1
ATOM 1309 N N . ARG A 1 173 ? -12.649 8.246 3.869 1.00 88.69 173 ARG A N 1
ATOM 1310 C CA . ARG A 1 173 ? -12.075 9.300 4.716 1.00 88.69 173 ARG A CA 1
ATOM 1311 C C . ARG A 1 173 ? -12.866 9.541 6.001 1.00 88.69 173 ARG A C 1
ATOM 1313 O O . ARG A 1 173 ? -12.300 9.953 7.009 1.00 88.69 173 ARG A O 1
ATOM 1320 N N . LYS A 1 174 ? -14.180 9.285 5.987 1.00 91.31 174 LYS A N 1
ATOM 1321 C CA . LYS A 1 174 ? -15.024 9.440 7.184 1.00 91.31 174 LYS A CA 1
ATOM 1322 C C . LYS A 1 174 ? -14.607 8.493 8.318 1.00 91.31 174 LYS A C 1
ATOM 1324 O O . LYS A 1 174 ? -14.833 8.804 9.479 1.00 91.31 174 LYS A O 1
ATOM 1329 N N . PHE A 1 175 ? -13.990 7.361 7.976 1.00 93.50 175 PHE A N 1
ATOM 1330 C CA . PHE A 1 175 ? -13.582 6.323 8.917 1.00 93.50 175 PHE A CA 1
ATOM 1331 C C . PHE A 1 175 ? -12.079 6.324 9.195 1.00 93.50 175 PHE A C 1
ATOM 1333 O O . PHE A 1 175 ? -11.656 6.019 10.309 1.00 93.50 175 PHE A O 1
ATOM 1340 N N . ILE A 1 176 ? -11.266 6.652 8.191 1.00 90.94 176 ILE A N 1
ATOM 1341 C CA . ILE A 1 176 ? -9.805 6.593 8.251 1.00 90.94 176 ILE A CA 1
ATOM 1342 C C . ILE A 1 176 ? -9.252 7.943 7.799 1.00 90.94 176 ILE A C 1
ATOM 1344 O O . ILE A 1 176 ? -9.516 8.376 6.681 1.00 90.94 176 ILE A O 1
ATOM 1348 N N . TRP A 1 177 ? -8.480 8.610 8.660 1.00 86.75 177 TRP A N 1
ATOM 1349 C CA . TRP A 1 177 ? -7.860 9.898 8.313 1.00 86.75 177 TRP A CA 1
ATOM 1350 C C . TRP A 1 177 ? -6.418 9.755 7.830 1.00 86.75 177 TRP A C 1
ATOM 1352 O O . TRP A 1 177 ? -5.893 10.687 7.231 1.00 86.75 177 TRP A O 1
ATOM 1362 N N . GLY A 1 178 ? -5.782 8.611 8.089 1.00 85.69 178 GLY A N 1
ATOM 1363 C CA . GLY A 1 178 ? -4.411 8.341 7.680 1.00 85.69 178 GLY A CA 1
ATOM 1364 C C . GLY A 1 178 ? -4.168 6.852 7.471 1.00 85.69 178 GLY A C 1
ATOM 1365 O O . GLY A 1 178 ? -4.689 6.015 8.208 1.00 85.69 178 GLY A O 1
ATOM 1366 N N . MET A 1 179 ? -3.332 6.527 6.492 1.00 85.12 179 MET A N 1
ATOM 1367 C CA . MET A 1 179 ? -2.792 5.188 6.253 1.00 85.12 179 MET A CA 1
ATOM 1368 C C . MET A 1 179 ? -1.304 5.326 5.951 1.00 85.12 179 MET A C 1
ATOM 1370 O O . MET A 1 179 ? -0.893 6.326 5.374 1.00 85.12 179 MET A O 1
ATOM 1374 N N . GLY A 1 180 ? -0.488 4.360 6.345 1.00 79.31 180 GLY A N 1
ATOM 1375 C CA . GLY A 1 180 ? 0.949 4.396 6.076 1.00 79.31 180 GLY A CA 1
ATOM 1376 C C . GLY A 1 180 ? 1.737 3.736 7.189 1.00 79.31 180 GLY A C 1
ATOM 1377 O O . GLY A 1 180 ? 1.157 3.271 8.158 1.00 79.31 180 GLY A O 1
ATOM 1378 N N . GLY A 1 181 ? 3.061 3.699 7.069 1.00 67.69 181 GLY A N 1
ATOM 1379 C CA . GLY A 1 181 ? 3.889 2.954 8.010 1.00 67.69 181 GLY A CA 1
ATOM 1380 C C . GLY A 1 181 ? 3.663 1.454 7.847 1.00 67.69 181 GLY A C 1
ATOM 1381 O O . GLY A 1 181 ? 2.582 0.922 8.096 1.00 67.69 181 GLY A O 1
ATOM 1382 N N . HIS A 1 182 ? 4.702 0.756 7.422 1.00 73.56 182 HIS A N 1
ATOM 1383 C CA . HIS A 1 182 ? 4.596 -0.652 7.098 1.00 73.56 182 HIS A CA 1
ATOM 1384 C C . HIS A 1 182 ? 5.664 -1.452 7.835 1.00 73.56 182 HIS A C 1
ATOM 1386 O O . HIS A 1 182 ? 6.838 -1.080 7.880 1.00 73.56 182 HIS A O 1
ATOM 1392 N N . ASN A 1 183 ? 5.250 -2.571 8.415 1.00 84.12 183 ASN A N 1
ATOM 1393 C CA . ASN A 1 183 ? 6.164 -3.596 8.885 1.00 84.12 183 ASN A CA 1
ATOM 1394 C C . ASN A 1 183 ? 6.189 -4.704 7.837 1.00 84.12 183 ASN A C 1
ATOM 1396 O O . ASN A 1 183 ? 5.164 -5.319 7.552 1.00 84.12 183 ASN A O 1
ATOM 1400 N N . ARG A 1 184 ? 7.344 -4.929 7.217 1.00 85.75 184 ARG A N 1
ATOM 1401 C CA . ARG A 1 184 ? 7.483 -5.955 6.179 1.00 85.75 184 ARG A CA 1
ATOM 1402 C C . ARG A 1 184 ? 7.829 -7.275 6.831 1.00 85.75 184 ARG A C 1
ATOM 1404 O O . ARG A 1 184 ? 8.733 -7.343 7.662 1.00 85.75 184 ARG A O 1
ATOM 1411 N N . ILE A 1 185 ? 7.142 -8.316 6.399 1.00 85.88 185 ILE A N 1
ATOM 1412 C CA . ILE A 1 185 ? 7.349 -9.685 6.847 1.00 85.88 185 ILE A CA 1
ATOM 141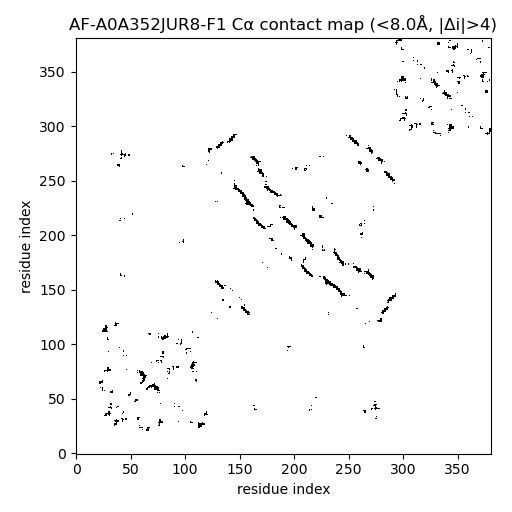3 C C . ILE A 1 185 ? 8.025 -10.441 5.700 1.00 85.88 185 ILE A C 1
ATOM 1415 O O . ILE A 1 185 ? 7.884 -10.078 4.532 1.00 85.88 185 ILE A O 1
ATOM 1419 N N . GLY A 1 186 ? 8.854 -11.434 6.025 1.00 80.56 186 GLY A N 1
ATOM 1420 C CA . GLY A 1 186 ? 9.548 -12.226 5.009 1.00 80.56 186 GLY A CA 1
ATOM 1421 C C . GLY A 1 186 ? 8.548 -12.860 4.027 1.00 80.56 186 GLY A C 1
ATOM 1422 O O . GLY A 1 186 ? 7.538 -13.388 4.492 1.00 80.56 186 GLY A O 1
ATOM 1423 N N . PRO A 1 187 ? 8.802 -12.816 2.703 1.00 77.75 187 PRO A N 1
ATOM 1424 C CA . PRO A 1 187 ? 10.071 -12.445 2.054 1.00 77.75 187 PRO A CA 1
ATOM 1425 C C . PRO A 1 187 ? 10.279 -10.935 1.806 1.00 77.75 187 PRO A C 1
ATOM 1427 O O . PRO A 1 187 ? 11.418 -10.494 1.650 1.00 77.75 187 PRO A O 1
ATOM 1430 N N . LEU A 1 188 ? 9.230 -10.105 1.872 1.00 84.81 188 LEU A N 1
ATOM 1431 C CA . LEU A 1 188 ? 9.311 -8.668 1.552 1.00 84.81 188 LEU A CA 1
ATOM 1432 C C . LEU A 1 188 ? 10.219 -7.864 2.488 1.00 84.81 188 LEU A C 1
ATOM 1434 O O . LEU A 1 188 ? 10.666 -6.768 2.151 1.00 84.81 188 LEU A O 1
ATOM 1438 N N . SER A 1 189 ? 10.515 -8.379 3.683 1.00 83.62 189 SER A N 1
ATOM 1439 C CA . SER A 1 189 ? 11.424 -7.720 4.626 1.00 83.62 189 SER A CA 1
ATOM 1440 C C . SER A 1 189 ? 12.822 -7.464 4.056 1.00 83.62 189 SER A C 1
ATOM 1442 O O . SER A 1 189 ? 13.478 -6.518 4.500 1.00 83.62 189 SER A O 1
ATOM 1444 N N . ALA A 1 190 ? 13.264 -8.280 3.091 1.00 81.38 190 ALA A N 1
ATOM 1445 C CA . ALA A 1 190 ? 14.561 -8.158 2.427 1.00 81.38 190 ALA A CA 1
ATOM 1446 C C . ALA A 1 190 ? 14.549 -7.195 1.225 1.00 81.38 190 ALA A C 1
ATOM 1448 O O . ALA A 1 190 ? 15.604 -6.733 0.787 1.00 81.38 190 ALA A O 1
ATOM 1449 N N . TRP A 1 191 ? 13.368 -6.861 0.704 1.00 83.25 191 TRP A N 1
ATOM 1450 C CA . TRP A 1 191 ? 13.219 -6.032 -0.490 1.00 83.25 191 TRP A CA 1
ATOM 1451 C C . TRP A 1 191 ? 13.482 -4.564 -0.150 1.00 83.25 191 TRP A C 1
ATOM 1453 O O . TRP A 1 191 ? 13.210 -4.146 0.971 1.00 83.25 191 TRP A O 1
ATOM 1463 N N . PRO A 1 192 ? 14.040 -3.728 -1.030 1.00 74.25 192 PRO A N 1
ATOM 1464 C CA . PRO A 1 192 ? 13.969 -2.275 -0.896 1.00 74.25 192 PRO A CA 1
ATOM 1465 C C . PRO A 1 192 ? 12.540 -1.754 -1.115 1.00 74.25 192 PRO A C 1
ATOM 1467 O O . PRO A 1 192 ? 11.767 -2.311 -1.890 1.00 74.25 192 PRO A O 1
ATOM 1470 N N . ILE A 1 193 ? 12.205 -0.653 -0.438 1.00 69.88 193 ILE A N 1
ATOM 1471 C CA . ILE A 1 193 ? 11.006 0.136 -0.751 1.00 69.88 193 ILE A CA 1
ATOM 1472 C C . ILE A 1 193 ? 11.392 1.243 -1.715 1.00 69.88 193 ILE A C 1
ATOM 1474 O O . ILE A 1 193 ? 12.385 1.937 -1.478 1.00 69.88 193 ILE A O 1
ATOM 1478 N N . ILE A 1 194 ? 10.590 1.410 -2.764 1.00 64.75 194 ILE A N 1
ATOM 1479 C CA . ILE A 1 194 ? 10.673 2.564 -3.660 1.00 64.75 194 ILE A CA 1
ATOM 1480 C C . ILE A 1 194 ? 9.834 3.690 -3.093 1.00 64.75 194 ILE A C 1
ATOM 1482 O O . ILE A 1 194 ? 10.323 4.802 -2.911 1.00 64.75 194 ILE A O 1
ATOM 1486 N N . PHE A 1 195 ? 8.586 3.378 -2.755 1.00 60.94 195 PHE A N 1
ATOM 1487 C CA . PHE A 1 195 ? 7.596 4.373 -2.400 1.00 60.94 195 PHE A CA 1
ATOM 1488 C C . PHE A 1 195 ? 6.747 3.953 -1.213 1.00 60.94 195 PHE A C 1
ATOM 1490 O O . PHE A 1 195 ? 6.259 2.827 -1.161 1.00 60.94 195 PHE A O 1
ATOM 1497 N N . ASP A 1 196 ? 6.547 4.893 -0.295 1.00 66.25 196 ASP A N 1
ATOM 1498 C CA . ASP A 1 196 ? 5.540 4.826 0.759 1.00 66.25 196 ASP A CA 1
ATOM 1499 C C . ASP A 1 196 ? 5.035 6.247 1.003 1.00 66.25 196 ASP A C 1
ATOM 1501 O O . ASP A 1 196 ? 5.663 7.028 1.729 1.00 66.25 196 ASP A O 1
ATOM 1505 N N . ARG A 1 197 ? 3.942 6.622 0.334 1.00 66.75 197 ARG A N 1
ATOM 1506 C CA . ARG A 1 197 ? 3.240 7.867 0.648 1.00 66.75 197 ARG A CA 1
ATOM 1507 C C . ARG A 1 197 ? 1.728 7.664 0.624 1.00 66.75 197 ARG A C 1
ATOM 1509 O O . ARG A 1 197 ? 1.182 7.255 -0.402 1.00 66.75 197 ARG A O 1
ATOM 1516 N N . PRO A 1 198 ? 1.016 8.035 1.698 1.00 62.31 198 PRO A N 1
ATOM 1517 C CA . PRO A 1 198 ? -0.402 8.325 1.576 1.00 62.31 198 PRO A CA 1
ATOM 1518 C C . PRO A 1 198 ? -0.598 9.569 0.705 1.00 62.31 198 PRO A C 1
ATOM 1520 O O . PRO A 1 198 ? 0.063 10.588 0.920 1.00 62.31 198 PRO A O 1
ATOM 1523 N N . CYS A 1 199 ? -1.516 9.505 -0.258 1.00 62.03 199 CYS A N 1
ATOM 1524 C CA . CYS A 1 199 ? -2.064 10.701 -0.886 1.00 62.03 199 CYS A CA 1
ATOM 1525 C C . CYS A 1 199 ? -3.437 10.983 -0.279 1.00 62.03 199 CYS A C 1
ATOM 1527 O O . CYS A 1 199 ? -4.346 10.147 -0.254 1.00 62.03 199 CYS A O 1
ATOM 1529 N N . ASP A 1 200 ? -3.591 12.199 0.231 1.00 58.09 200 ASP A N 1
ATOM 1530 C CA . ASP A 1 200 ? -4.903 12.705 0.580 1.00 58.09 200 ASP A CA 1
ATOM 1531 C C . ASP A 1 200 ? -5.625 13.128 -0.702 1.00 58.09 200 ASP A C 1
ATOM 1533 O O . ASP A 1 200 ? -5.264 14.128 -1.315 1.00 58.09 200 ASP A O 1
ATOM 1537 N N . GLY A 1 201 ? -6.664 12.378 -1.079 1.00 54.91 201 GLY A N 1
ATOM 1538 C CA . GLY A 1 201 ? -7.539 12.736 -2.193 1.00 54.91 201 GLY A CA 1
ATOM 1539 C C . GLY A 1 201 ? -6.900 12.505 -3.559 1.00 54.91 201 GLY A C 1
ATOM 1540 O O . GLY A 1 201 ? -6.790 13.452 -4.338 1.00 54.91 201 GLY A O 1
ATOM 1541 N N . ASP A 1 202 ? -6.526 11.250 -3.850 1.00 61.16 202 ASP A N 1
ATOM 1542 C CA . ASP A 1 202 ? -6.316 10.793 -5.234 1.00 61.16 202 ASP A CA 1
ATOM 1543 C C . ASP A 1 202 ? -7.442 11.386 -6.114 1.00 61.16 202 ASP A C 1
ATOM 1545 O O . ASP A 1 202 ? -8.607 11.332 -5.701 1.00 61.16 202 ASP A O 1
ATOM 1549 N N . PRO A 1 203 ? -7.141 12.031 -7.260 1.00 54.62 203 PRO A N 1
ATOM 1550 C CA . PRO A 1 203 ? -8.037 12.989 -7.923 1.00 54.62 203 PRO A CA 1
ATOM 1551 C C . PRO A 1 203 ? -9.413 12.452 -8.359 1.00 54.62 203 PRO A C 1
ATOM 1553 O O . PRO A 1 203 ? -10.245 13.234 -8.822 1.00 54.62 203 PRO A O 1
ATOM 1556 N N . SER A 1 204 ? -9.675 11.151 -8.219 1.00 64.56 204 SER A N 1
ATOM 1557 C CA . SER A 1 204 ? -10.923 10.490 -8.601 1.00 64.56 204 SER A CA 1
ATOM 1558 C C . SER A 1 204 ? -12.016 10.510 -7.517 1.00 64.56 204 SER A C 1
ATOM 1560 O O . SER A 1 204 ? -13.193 10.600 -7.873 1.00 64.56 204 SER A O 1
ATOM 1562 N N . ASP A 1 205 ? -11.678 10.484 -6.217 1.00 77.56 205 ASP A N 1
ATOM 1563 C CA . ASP A 1 205 ? -12.674 10.496 -5.128 1.00 77.56 205 ASP A CA 1
ATOM 1564 C C . ASP A 1 205 ? -12.201 11.274 -3.878 1.00 77.56 205 ASP A C 1
ATOM 1566 O O . ASP A 1 205 ? -11.415 10.763 -3.073 1.00 77.56 205 ASP A O 1
ATOM 1570 N N . PRO A 1 206 ? -12.737 12.486 -3.626 1.00 81.00 206 PRO A N 1
ATOM 1571 C CA . PRO A 1 206 ? -12.363 13.285 -2.458 1.00 81.00 206 PRO A CA 1
ATOM 1572 C C . PRO A 1 206 ? -12.806 12.667 -1.120 1.00 81.00 206 PRO A C 1
ATOM 1574 O O . PRO A 1 206 ? -12.315 13.066 -0.060 1.00 81.00 206 PRO A O 1
ATOM 1577 N N . ASN A 1 207 ? -13.729 11.699 -1.138 1.00 87.31 207 ASN A N 1
ATOM 1578 C CA . ASN A 1 207 ? -14.205 11.013 0.062 1.00 87.31 207 ASN A CA 1
ATOM 1579 C C . ASN A 1 207 ? -13.339 9.812 0.439 1.00 87.31 207 ASN A C 1
ATOM 1581 O O . ASN A 1 207 ? -13.649 9.134 1.423 1.00 87.31 207 ASN A O 1
ATOM 1585 N N . ARG A 1 208 ? -12.267 9.541 -0.309 1.00 87.12 208 ARG A N 1
ATOM 1586 C CA . ARG A 1 208 ? -11.341 8.452 -0.024 1.00 87.12 208 ARG A CA 1
ATOM 1587 C C . ARG A 1 208 ? -9.953 8.973 0.317 1.00 87.12 208 ARG A C 1
ATOM 1589 O O . ARG A 1 208 ? -9.562 10.105 0.020 1.00 87.12 208 ARG A O 1
ATOM 1596 N N . ILE A 1 209 ? -9.234 8.126 1.026 1.00 87.50 209 ILE A N 1
ATOM 1597 C CA . ILE A 1 209 ? -7.797 8.223 1.222 1.00 87.50 209 ILE A CA 1
ATOM 1598 C C . ILE A 1 209 ? -7.183 6.992 0.569 1.00 87.50 209 ILE A C 1
ATOM 1600 O O . ILE A 1 209 ? -7.732 5.896 0.709 1.00 87.50 209 ILE A O 1
ATOM 1604 N N . SER A 1 210 ? -6.071 7.185 -0.135 1.00 87.19 210 SER A N 1
ATOM 1605 C CA . SER A 1 210 ? -5.325 6.104 -0.769 1.00 87.19 210 SER A CA 1
ATOM 1606 C C . SER A 1 210 ? -3.894 6.078 -0.247 1.00 87.19 210 SER A C 1
ATOM 1608 O O . SER A 1 210 ? -3.293 7.111 0.054 1.00 87.19 210 SER A O 1
ATOM 1610 N N . VAL A 1 211 ? -3.342 4.879 -0.134 1.00 85.50 211 VAL A N 1
ATOM 1611 C CA . VAL A 1 211 ? -1.918 4.655 0.101 1.00 85.50 211 VAL A CA 1
ATOM 1612 C C . VAL A 1 211 ? -1.423 3.715 -0.976 1.00 85.50 211 VAL A C 1
ATOM 1614 O O . VAL A 1 211 ? -2.076 2.712 -1.256 1.00 85.50 211 VAL A O 1
ATOM 1617 N N . ALA A 1 212 ? -0.287 4.041 -1.575 1.00 84.88 212 ALA A N 1
ATOM 1618 C CA . ALA A 1 212 ? 0.434 3.108 -2.417 1.00 84.88 212 ALA A CA 1
ATOM 1619 C C . ALA A 1 212 ? 1.779 2.804 -1.786 1.00 84.88 212 ALA A C 1
ATOM 1621 O O . ALA A 1 212 ? 2.462 3.688 -1.259 1.00 84.88 212 ALA A O 1
ATOM 1622 N N . VAL A 1 213 ? 2.140 1.532 -1.855 1.00 85.06 213 VAL A N 1
ATOM 1623 C CA . VAL A 1 213 ? 3.472 1.061 -1.524 1.00 85.06 213 VAL A CA 1
ATOM 1624 C C . VAL A 1 213 ? 3.986 0.300 -2.731 1.00 85.06 213 VAL A C 1
ATOM 1626 O O . VAL A 1 213 ? 3.337 -0.637 -3.190 1.00 85.06 213 VAL A O 1
ATOM 1629 N N . CYS A 1 214 ? 5.143 0.718 -3.232 1.00 85.06 214 CYS A N 1
ATOM 1630 C CA . CYS A 1 214 ? 5.826 0.072 -4.345 1.00 85.06 214 CYS A CA 1
ATOM 1631 C C . CYS A 1 214 ? 7.159 -0.493 -3.852 1.00 85.06 214 CYS A C 1
ATOM 1633 O O . CYS A 1 214 ? 7.987 0.222 -3.267 1.00 85.06 214 CYS A O 1
ATOM 1635 N N . ILE A 1 215 ? 7.337 -1.796 -4.047 1.00 86.25 215 ILE A N 1
ATOM 1636 C CA . ILE A 1 215 ? 8.488 -2.574 -3.594 1.00 86.25 215 ILE A CA 1
ATOM 1637 C C . ILE A 1 215 ? 8.930 -3.540 -4.689 1.00 86.25 215 ILE A C 1
ATOM 1639 O O . ILE A 1 215 ? 8.130 -3.993 -5.502 1.00 86.25 215 ILE A O 1
ATOM 1643 N N . TYR A 1 216 ? 10.209 -3.895 -4.674 1.00 85.62 216 TYR A N 1
ATOM 1644 C CA . TYR A 1 216 ? 10.780 -4.833 -5.634 1.00 85.62 216 TYR A CA 1
ATOM 1645 C C . TYR A 1 216 ? 11.906 -5.639 -4.998 1.00 85.62 216 TYR A C 1
ATOM 1647 O O . TYR A 1 216 ? 12.589 -5.168 -4.086 1.00 85.62 216 TYR A O 1
ATOM 1655 N N . ALA A 1 217 ? 12.128 -6.847 -5.495 1.00 82.69 217 ALA A N 1
ATOM 1656 C CA . ALA A 1 217 ? 13.238 -7.697 -5.125 1.00 82.69 217 ALA A CA 1
ATOM 1657 C C . ALA A 1 217 ? 14.541 -7.098 -5.673 1.00 82.69 217 ALA A C 1
ATOM 1659 O O . ALA A 1 217 ? 14.708 -6.875 -6.870 1.00 82.69 217 ALA A O 1
ATOM 1660 N N . ARG A 1 218 ? 15.508 -6.833 -4.792 1.00 71.06 218 ARG A N 1
ATOM 1661 C CA . ARG A 1 218 ? 16.822 -6.314 -5.188 1.00 71.06 218 ARG A CA 1
ATOM 1662 C C . ARG A 1 218 ? 17.778 -7.450 -5.512 1.00 71.06 218 ARG A C 1
ATOM 1664 O O . ARG A 1 218 ? 18.015 -8.299 -4.661 1.00 71.06 218 ARG A O 1
ATOM 1671 N N . SER A 1 219 ? 18.507 -7.340 -6.621 1.00 53.91 219 SER A N 1
ATOM 1672 C CA . SER A 1 219 ? 19.857 -7.907 -6.702 1.00 53.91 219 SER A CA 1
ATOM 1673 C C . SER A 1 219 ? 20.748 -7.109 -7.641 1.00 53.91 219 SER A C 1
ATOM 1675 O O . SER A 1 219 ? 20.580 -7.137 -8.850 1.00 53.91 219 SER A O 1
ATOM 1677 N N . PHE A 1 220 ? 21.726 -6.399 -7.079 1.00 53.81 220 PHE A N 1
ATOM 1678 C CA . PHE A 1 220 ? 22.688 -5.624 -7.870 1.00 53.81 220 PHE A CA 1
ATOM 1679 C C . PHE A 1 220 ? 23.881 -6.467 -8.350 1.00 53.81 220 PHE A C 1
ATOM 1681 O O . PHE A 1 220 ? 24.722 -5.939 -9.068 1.00 53.81 220 PHE A O 1
ATOM 1688 N N . GLN A 1 221 ? 24.036 -7.731 -7.913 1.00 47.31 221 GLN A N 1
ATOM 1689 C CA . GLN A 1 221 ? 25.282 -8.487 -8.158 1.00 47.31 221 GLN A CA 1
ATOM 1690 C C . GLN A 1 221 ? 25.157 -10.022 -8.262 1.00 47.31 221 GLN A C 1
ATOM 1692 O O . GLN A 1 221 ? 26.122 -10.646 -8.697 1.00 47.31 221 GLN A O 1
ATOM 1697 N N . THR A 1 222 ? 24.040 -10.667 -7.885 1.00 52.88 222 THR A N 1
ATOM 1698 C CA . THR A 1 222 ? 23.981 -12.151 -7.800 1.00 52.88 222 THR A CA 1
ATOM 1699 C C . THR A 1 222 ? 22.700 -12.806 -8.343 1.00 52.88 222 THR A C 1
ATOM 1701 O O . THR A 1 222 ? 22.485 -13.987 -8.086 1.00 52.88 222 THR A O 1
ATOM 1704 N N . GLY A 1 223 ? 21.860 -12.083 -9.095 1.00 58.06 223 GLY A N 1
ATOM 1705 C CA . GLY A 1 223 ? 20.511 -12.543 -9.476 1.00 58.06 223 GLY A CA 1
ATOM 1706 C C . GLY A 1 223 ? 19.508 -12.415 -8.323 1.00 58.06 223 GLY A C 1
ATOM 1707 O O . GLY A 1 223 ? 19.931 -12.274 -7.171 1.00 58.06 223 GLY A O 1
ATOM 1708 N N . PHE A 1 224 ? 18.204 -12.372 -8.622 1.00 59.91 224 PHE A N 1
ATOM 1709 C CA . PHE A 1 224 ? 17.153 -12.188 -7.614 1.00 59.91 224 PHE A CA 1
ATOM 1710 C C . PHE A 1 224 ? 17.266 -13.254 -6.520 1.00 59.91 224 PHE A C 1
ATOM 1712 O O . PHE A 1 224 ? 17.111 -14.447 -6.764 1.00 59.91 224 PHE A O 1
ATOM 1719 N N . VAL A 1 225 ? 17.581 -12.804 -5.310 1.00 61.38 225 VAL A N 1
ATOM 1720 C CA . VAL A 1 225 ? 17.467 -13.590 -4.087 1.00 61.38 225 VAL A CA 1
ATOM 1721 C C . VAL A 1 225 ? 16.198 -13.088 -3.408 1.00 61.38 225 VAL A C 1
ATOM 1723 O O . VAL A 1 225 ? 16.008 -11.880 -3.306 1.00 61.38 225 VAL A O 1
ATOM 1726 N N . ASP A 1 226 ? 15.316 -14.001 -3.010 1.00 77.50 226 ASP A N 1
ATOM 1727 C CA . ASP A 1 226 ? 14.052 -13.713 -2.314 1.00 77.50 226 ASP A CA 1
ATOM 1728 C C . ASP A 1 226 ? 12.877 -13.253 -3.201 1.00 77.50 226 ASP A C 1
ATOM 1730 O O . ASP A 1 226 ? 12.134 -12.358 -2.809 1.00 77.50 226 ASP A O 1
ATOM 1734 N N . LEU A 1 227 ? 12.667 -13.872 -4.370 1.00 88.75 227 LEU A N 1
ATOM 1735 C CA . LEU A 1 227 ? 11.414 -13.709 -5.129 1.00 88.75 227 LEU A CA 1
ATOM 1736 C C . LEU A 1 227 ? 10.201 -14.079 -4.258 1.00 88.75 227 LEU A C 1
ATOM 1738 O O . LEU A 1 227 ? 10.280 -14.954 -3.390 1.00 88.75 227 LEU A O 1
ATOM 1742 N N . LEU A 1 228 ? 9.084 -13.389 -4.470 1.00 91.88 228 LEU A N 1
ATOM 1743 C CA . LEU A 1 228 ? 7.833 -13.684 -3.793 1.00 91.88 228 LEU A CA 1
ATOM 1744 C C . LEU A 1 228 ? 7.128 -14.773 -4.591 1.00 91.88 228 LEU A C 1
ATOM 1746 O O . LEU A 1 228 ? 6.507 -14.499 -5.607 1.00 91.88 228 LEU A O 1
ATOM 1750 N N . ASN A 1 229 ? 7.239 -16.000 -4.104 1.00 92.62 229 ASN A N 1
ATOM 1751 C CA . ASN A 1 229 ? 6.448 -17.128 -4.561 1.00 92.62 229 ASN A CA 1
ATOM 1752 C C . ASN A 1 229 ? 5.882 -17.816 -3.322 1.00 92.62 229 ASN A C 1
ATOM 1754 O O . ASN A 1 229 ? 6.621 -18.152 -2.391 1.00 92.62 229 ASN A O 1
ATOM 1758 N N . THR A 1 230 ? 4.563 -17.950 -3.264 1.00 93.81 230 THR A N 1
ATOM 1759 C CA . THR A 1 230 ? 3.875 -18.523 -2.101 1.00 93.81 230 THR A CA 1
ATOM 1760 C C . THR A 1 230 ? 3.382 -19.951 -2.338 1.00 93.81 230 THR A C 1
ATOM 1762 O O . THR A 1 230 ? 2.680 -20.509 -1.484 1.00 93.81 230 THR A O 1
ATOM 1765 N N . ASP A 1 231 ? 3.738 -20.551 -3.478 1.00 92.56 231 ASP A N 1
ATOM 1766 C CA . ASP A 1 231 ? 3.295 -21.877 -3.915 1.00 92.56 231 ASP A CA 1
ATOM 1767 C C . ASP A 1 231 ? 1.760 -22.026 -3.846 1.00 92.56 231 ASP A C 1
ATOM 1769 O O . ASP A 1 231 ? 1.223 -23.044 -3.391 1.00 92.56 231 ASP A O 1
ATOM 1773 N N . GLY A 1 232 ? 1.030 -20.962 -4.194 1.00 92.69 232 GLY A N 1
ATOM 1774 C CA . GLY A 1 232 ? -0.429 -20.917 -4.137 1.00 92.69 232 GLY A CA 1
ATOM 1775 C C . GLY A 1 232 ? -1.023 -20.924 -2.719 1.00 92.69 232 GLY A C 1
ATOM 1776 O O . GLY A 1 232 ? -2.212 -21.221 -2.557 1.00 92.69 232 GLY A O 1
ATOM 1777 N N . ASN A 1 233 ? -0.256 -20.588 -1.677 1.00 94.62 233 ASN A N 1
ATOM 1778 C CA . ASN A 1 233 ? -0.748 -20.462 -0.299 1.00 94.62 233 ASN A CA 1
ATOM 1779 C C . ASN A 1 233 ? -0.764 -19.002 0.165 1.00 94.62 233 ASN A C 1
ATOM 1781 O O . ASN A 1 233 ? 0.058 -18.203 -0.245 1.00 94.62 233 ASN A O 1
ATOM 1785 N N . TYR A 1 234 ? -1.665 -18.638 1.082 1.00 95.88 234 TYR A N 1
ATOM 1786 C CA . TYR A 1 234 ? -1.596 -17.301 1.676 1.00 95.88 234 TYR A CA 1
ATOM 1787 C C . TYR A 1 234 ? -0.414 -17.189 2.641 1.00 95.88 234 TYR A C 1
ATOM 1789 O O . TYR A 1 234 ? -0.352 -17.904 3.644 1.00 95.88 234 TYR A O 1
ATOM 1797 N N . VAL A 1 235 ? 0.470 -16.234 2.374 1.00 95.00 235 VAL A N 1
ATOM 1798 C CA . VAL A 1 235 ? 1.588 -15.850 3.239 1.00 95.00 235 VAL A CA 1
ATOM 1799 C C . VAL A 1 235 ? 1.394 -14.400 3.661 1.00 95.00 235 VAL A C 1
ATOM 1801 O O . VAL A 1 235 ? 1.070 -13.546 2.838 1.00 95.00 235 VAL A O 1
ATOM 1804 N N . GLN A 1 236 ? 1.562 -14.105 4.950 1.00 94.75 236 GLN A N 1
ATOM 1805 C CA . GLN A 1 236 ? 1.540 -12.723 5.423 1.00 94.75 236 GLN A CA 1
ATOM 1806 C C . GLN A 1 236 ? 2.847 -12.046 5.024 1.00 94.75 236 GLN A C 1
ATOM 1808 O O . GLN A 1 236 ? 3.920 -12.504 5.407 1.00 94.75 236 GLN A O 1
ATOM 1813 N N . VAL A 1 237 ? 2.753 -10.942 4.294 1.00 92.69 237 VAL A N 1
ATOM 1814 C CA . VAL A 1 237 ? 3.925 -10.273 3.720 1.00 92.69 237 VAL A CA 1
ATOM 1815 C C . VAL A 1 237 ? 4.141 -8.863 4.268 1.00 92.69 237 VAL A C 1
ATOM 1817 O O . VAL A 1 237 ? 5.255 -8.341 4.235 1.00 92.69 237 VAL A O 1
ATOM 1820 N N . ALA A 1 238 ? 3.101 -8.243 4.825 1.00 91.56 238 ALA A N 1
ATOM 1821 C CA . ALA A 1 238 ? 3.210 -6.930 5.444 1.00 91.56 238 ALA A CA 1
ATOM 1822 C C . ALA A 1 238 ? 2.166 -6.716 6.545 1.00 91.56 238 ALA A C 1
ATOM 1824 O O . ALA A 1 238 ? 1.189 -7.455 6.674 1.00 91.56 238 ALA A O 1
ATOM 1825 N N . GLU A 1 239 ? 2.379 -5.665 7.324 1.00 91.44 239 GLU A N 1
ATOM 1826 C CA . GLU A 1 239 ? 1.393 -5.045 8.199 1.00 91.44 239 GLU A CA 1
ATOM 1827 C C . GLU A 1 239 ? 1.377 -3.548 7.916 1.00 91.44 239 GLU A C 1
ATOM 1829 O O . GLU A 1 239 ? 2.434 -2.920 7.882 1.00 91.44 239 GLU A O 1
ATOM 1834 N N . LEU A 1 240 ? 0.192 -2.976 7.734 1.00 89.56 240 LEU A N 1
ATOM 1835 C CA . LEU A 1 240 ? 0.004 -1.551 7.474 1.00 89.56 240 LEU A CA 1
ATOM 1836 C C . LEU A 1 240 ? -0.565 -0.868 8.702 1.00 89.56 240 LEU A C 1
ATOM 1838 O O . LEU A 1 240 ? -1.531 -1.362 9.281 1.00 89.56 240 LEU A O 1
ATOM 1842 N N . THR A 1 241 ? 0.010 0.267 9.088 1.00 90.44 241 THR A N 1
ATOM 1843 C CA . THR A 1 241 ? -0.531 1.083 10.172 1.00 90.44 241 THR A CA 1
ATOM 1844 C C . THR A 1 241 ? -1.628 1.992 9.629 1.00 90.44 241 THR A C 1
ATOM 1846 O O . THR A 1 241 ? -1.506 2.633 8.584 1.00 90.44 241 THR A O 1
ATOM 1849 N N . ILE A 1 242 ? -2.748 2.027 10.338 1.00 91.06 242 ILE A N 1
ATOM 1850 C CA . ILE A 1 242 ? -3.929 2.794 9.968 1.00 91.06 242 ILE A CA 1
ATOM 1851 C C . ILE A 1 242 ? -4.302 3.682 11.144 1.00 91.06 242 ILE A C 1
ATOM 1853 O O . ILE A 1 242 ? -4.327 3.241 12.296 1.00 91.06 242 ILE A O 1
ATOM 1857 N N . TRP A 1 243 ? -4.621 4.938 10.845 1.00 89.38 243 TRP A N 1
ATOM 1858 C CA . TRP A 1 243 ? -5.088 5.908 11.820 1.00 89.38 243 TRP A CA 1
ATOM 1859 C C . TRP A 1 243 ? -6.597 6.152 11.636 1.00 89.38 243 TRP A C 1
ATOM 1861 O O . TRP A 1 243 ? -7.015 6.793 10.662 1.00 89.38 243 TRP A O 1
ATOM 1871 N N . PRO A 1 244 ? -7.438 5.637 12.552 1.00 91.19 244 PRO A N 1
ATOM 1872 C CA . PRO A 1 244 ? -8.886 5.787 12.473 1.00 91.19 244 PRO A CA 1
ATOM 1873 C C . PRO A 1 244 ? -9.311 7.214 12.818 1.00 91.19 244 PRO A C 1
ATOM 1875 O O . PRO A 1 244 ? -8.673 7.884 13.636 1.00 91.19 244 PRO A O 1
ATOM 1878 N N . ALA A 1 245 ? -10.399 7.682 12.206 1.00 88.19 245 ALA A N 1
ATOM 1879 C CA . ALA A 1 245 ? -10.979 8.993 12.470 1.00 88.19 245 ALA A CA 1
ATOM 1880 C C . ALA A 1 245 ? -11.372 9.151 13.951 1.00 88.19 245 ALA A C 1
ATOM 1882 O O . ALA A 1 245 ? -11.735 8.194 14.637 1.00 88.19 245 ALA A O 1
ATOM 1883 N N . TYR A 1 246 ? -11.310 10.389 14.443 1.00 81.50 246 TYR A N 1
ATOM 1884 C CA . TYR A 1 246 ? -11.680 10.745 15.819 1.00 81.50 246 TYR A CA 1
ATOM 1885 C C . TYR A 1 246 ? -13.188 11.004 15.995 1.00 81.50 246 TYR A C 1
ATOM 1887 O O . TYR A 1 246 ? -13.615 11.450 17.060 1.00 81.50 246 TYR A O 1
ATOM 1895 N N . ASP A 1 247 ? -13.994 10.775 14.957 1.00 82.88 247 ASP A N 1
ATOM 1896 C CA . ASP A 1 247 ? -15.430 11.037 14.983 1.00 82.88 247 ASP A CA 1
ATOM 1897 C C . ASP A 1 247 ? -16.170 9.915 15.721 1.00 82.88 247 ASP A C 1
ATOM 1899 O O . ASP A 1 247 ? -16.159 8.766 15.295 1.00 82.88 247 ASP A O 1
ATOM 1903 N N . SER A 1 248 ? -16.843 10.238 16.825 1.00 80.56 248 SER A N 1
ATOM 1904 C CA . SER A 1 248 ? -17.635 9.261 17.577 1.00 80.56 248 SER A CA 1
ATOM 1905 C C . SER A 1 248 ? -18.895 8.801 16.840 1.00 80.56 248 SER A C 1
ATOM 1907 O O . SER A 1 248 ? -19.495 7.809 17.253 1.00 80.56 248 SER A O 1
ATOM 1909 N N . SER A 1 249 ? -19.293 9.480 15.757 1.00 85.56 249 SER A N 1
ATOM 1910 C CA . SER A 1 249 ? -20.438 9.082 14.934 1.00 85.56 249 SER A CA 1
ATOM 1911 C C . SER A 1 249 ? -20.237 7.735 14.235 1.00 85.56 249 SER A C 1
ATOM 1913 O O . SER A 1 249 ? -21.223 7.065 13.947 1.00 85.56 249 SER A O 1
ATOM 1915 N N . ILE A 1 250 ? -18.983 7.306 14.039 1.00 89.19 250 ILE A N 1
ATOM 1916 C CA . ILE A 1 250 ? -18.640 6.047 13.362 1.00 89.19 250 ILE A CA 1
ATOM 1917 C C . ILE A 1 250 ? -18.658 4.828 14.293 1.00 89.19 250 ILE A C 1
ATOM 1919 O O . ILE A 1 250 ? -18.372 3.712 13.868 1.00 89.19 250 ILE A O 1
ATOM 1923 N N . VAL A 1 251 ? -18.928 5.009 15.587 1.00 86.56 251 VAL A N 1
ATOM 1924 C CA . VAL A 1 251 ? -18.938 3.897 16.545 1.00 86.56 251 VAL A CA 1
ATOM 1925 C C . VAL A 1 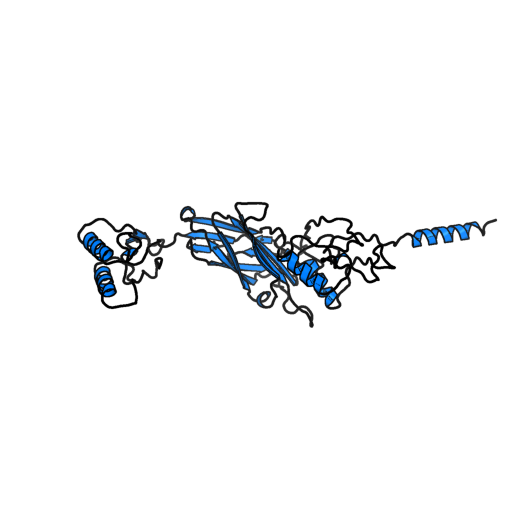251 ? -20.082 2.935 16.230 1.00 86.56 251 VAL A C 1
ATOM 1927 O O . VAL A 1 251 ? -21.244 3.326 16.187 1.00 86.56 251 VAL A O 1
ATOM 1930 N N . GLY A 1 252 ? -19.748 1.655 16.080 1.00 86.25 252 GLY A N 1
ATOM 1931 C CA . GLY A 1 252 ? -20.662 0.600 15.646 1.00 86.25 252 GLY A CA 1
ATOM 1932 C C . GLY A 1 252 ? -20.695 0.409 14.129 1.00 86.25 252 GLY A C 1
ATOM 1933 O O . GLY A 1 252 ? -21.194 -0.619 13.669 1.00 86.25 252 GLY A O 1
ATOM 1934 N N . ASP A 1 253 ? -20.122 1.337 13.361 1.00 94.19 253 ASP A N 1
ATOM 1935 C CA . ASP A 1 253 ? -20.032 1.212 11.913 1.00 94.19 253 ASP A CA 1
ATOM 1936 C C . ASP A 1 253 ? -18.867 0.312 11.496 1.00 94.19 253 ASP A C 1
ATOM 1938 O O . ASP A 1 253 ? -17.932 0.023 12.250 1.00 94.19 253 ASP A O 1
ATOM 1942 N N . THR A 1 254 ? -18.935 -0.148 10.248 1.00 95.25 254 THR A N 1
ATOM 1943 C CA . THR A 1 254 ? -17.889 -0.938 9.602 1.00 95.25 254 THR A CA 1
ATOM 1944 C C . THR A 1 254 ? -17.513 -0.298 8.274 1.00 95.25 254 THR A C 1
ATOM 1946 O O . THR A 1 254 ? -18.393 0.047 7.488 1.00 95.25 254 THR A O 1
ATOM 1949 N N . THR A 1 255 ? -16.212 -0.174 8.021 1.00 95.69 255 THR A N 1
ATOM 1950 C CA . THR A 1 255 ? -15.654 0.238 6.729 1.00 95.69 255 THR A CA 1
ATOM 1951 C C . THR A 1 255 ? -14.940 -0.912 6.054 1.00 95.69 255 THR A C 1
ATOM 1953 O O . THR A 1 255 ? -14.457 -1.835 6.715 1.00 95.69 255 THR A O 1
ATOM 1956 N N . GLU A 1 256 ? -14.818 -0.808 4.736 1.00 95.12 256 GLU A N 1
ATOM 1957 C CA . GLU A 1 256 ? -13.920 -1.649 3.961 1.00 95.12 256 GLU A CA 1
ATOM 1958 C C . GLU A 1 256 ? -12.633 -0.899 3.615 1.00 95.12 256 GLU A C 1
ATOM 1960 O O . GLU A 1 256 ? -12.644 0.316 3.389 1.00 95.12 256 GLU A O 1
ATOM 1965 N N . ILE A 1 257 ? -11.532 -1.643 3.584 1.00 92.94 257 ILE A N 1
ATOM 1966 C CA . ILE A 1 257 ? -10.266 -1.229 2.986 1.00 92.94 257 ILE A CA 1
ATOM 1967 C C . ILE A 1 257 ? -10.070 -2.118 1.773 1.00 92.94 257 ILE A C 1
ATOM 1969 O O . ILE A 1 257 ? -9.944 -3.336 1.899 1.00 92.94 257 ILE A O 1
ATOM 1973 N N . SER A 1 258 ? -10.117 -1.509 0.600 1.00 91.50 258 SER A N 1
ATOM 1974 C CA . SER A 1 258 ? -10.182 -2.201 -0.683 1.00 91.50 258 SER A CA 1
ATOM 1975 C C . SER A 1 258 ? -9.014 -1.799 -1.572 1.00 91.50 258 SER A C 1
ATOM 1977 O O . SER A 1 258 ? -8.222 -0.928 -1.208 1.00 91.50 258 SER A O 1
ATOM 1979 N N . ALA A 1 259 ? -8.949 -2.384 -2.771 1.00 89.94 259 ALA A N 1
ATOM 1980 C CA . ALA A 1 259 ? -8.114 -1.846 -3.838 1.00 89.94 259 ALA A CA 1
ATOM 1981 C C . ALA A 1 259 ? -8.383 -0.345 -4.021 1.00 89.94 259 ALA A C 1
ATOM 1983 O O . ALA A 1 259 ? -9.512 0.139 -3.851 1.00 89.94 259 ALA A O 1
ATOM 1984 N N . GLY A 1 260 ? -7.323 0.388 -4.315 1.00 87.44 260 GLY A N 1
ATOM 1985 C CA . GLY A 1 260 ? -7.345 1.795 -4.664 1.00 87.44 260 GLY A CA 1
ATOM 1986 C C . GLY A 1 260 ? -6.537 2.050 -5.926 1.00 87.44 260 GLY A C 1
ATOM 1987 O O . GLY A 1 260 ? -6.011 1.132 -6.550 1.00 87.44 260 GLY A O 1
ATOM 1988 N N . THR A 1 261 ? -6.443 3.323 -6.264 1.00 85.19 261 THR A N 1
ATOM 1989 C CA . THR A 1 261 ? -5.544 3.869 -7.276 1.00 85.19 261 THR A CA 1
ATOM 1990 C C . THR A 1 261 ? -4.656 4.907 -6.605 1.00 85.19 261 THR A C 1
ATOM 1992 O O . THR A 1 261 ? -5.043 5.520 -5.601 1.00 85.19 261 THR A O 1
ATOM 1995 N N . TYR A 1 262 ? -3.463 5.086 -7.150 1.00 81.88 262 TYR A N 1
ATOM 1996 C CA . TYR A 1 262 ? -2.563 6.177 -6.822 1.00 81.88 262 TYR A CA 1
ATOM 1997 C C . TYR A 1 262 ? -2.085 6.791 -8.128 1.00 81.88 262 TYR A C 1
ATOM 1999 O O . TYR A 1 262 ? -1.545 6.064 -8.950 1.00 81.88 262 TYR A O 1
ATOM 2007 N N . HIS A 1 263 ? -2.273 8.093 -8.341 1.00 76.56 263 HIS A N 1
ATOM 2008 C CA . HIS A 1 263 ? -2.020 8.675 -9.664 1.00 76.56 263 HIS A CA 1
ATOM 2009 C C . HIS A 1 263 ? -0.605 8.437 -10.219 1.00 76.56 263 HIS A C 1
ATOM 2011 O O . HIS A 1 263 ? -0.456 8.365 -11.434 1.00 76.56 263 HIS A O 1
ATOM 2017 N N . ASP A 1 264 ? 0.416 8.360 -9.357 1.00 76.44 264 ASP A N 1
ATOM 2018 C CA . ASP A 1 264 ? 1.779 8.046 -9.792 1.00 76.44 264 ASP A CA 1
ATOM 2019 C C . ASP A 1 264 ? 1.982 6.538 -9.963 1.00 76.44 264 ASP A C 1
ATOM 2021 O O . ASP A 1 264 ? 2.611 6.123 -10.903 1.00 76.44 264 ASP A O 1
ATOM 2025 N N . ILE A 1 265 ? 1.471 5.665 -9.101 1.00 79.56 265 ILE A N 1
ATOM 2026 C CA . ILE A 1 265 ? 1.870 4.241 -9.131 1.00 79.56 265 ILE A CA 1
ATOM 2027 C C . ILE A 1 265 ? 0.867 3.362 -9.878 1.00 79.56 265 ILE A C 1
ATOM 2029 O O . ILE A 1 265 ? 1.195 2.251 -10.279 1.00 79.56 265 ILE A O 1
ATOM 2033 N N . GLY A 1 266 ? -0.356 3.847 -10.056 1.00 82.81 266 GLY A N 1
ATOM 2034 C CA . GLY A 1 266 ? -1.468 3.077 -10.584 1.00 82.81 266 GLY A CA 1
ATOM 2035 C C . GLY A 1 266 ? -2.151 2.243 -9.502 1.00 82.81 266 GLY A C 1
ATOM 2036 O O . GLY A 1 266 ? -2.455 2.727 -8.403 1.00 82.81 266 GLY A O 1
ATOM 2037 N N . ILE A 1 267 ? -2.469 1.002 -9.849 1.00 87.25 267 ILE A N 1
ATOM 2038 C CA . ILE A 1 267 ? -3.256 0.067 -9.039 1.00 87.25 267 ILE A CA 1
ATOM 2039 C C . ILE A 1 267 ? -2.374 -0.947 -8.297 1.00 87.25 267 ILE A C 1
ATOM 2041 O O . ILE A 1 267 ? -1.152 -0.820 -8.211 1.00 87.25 267 ILE A O 1
ATOM 2045 N N . THR A 1 268 ? -3.020 -1.918 -7.648 1.00 90.69 268 THR A N 1
ATOM 2046 C CA . THR A 1 268 ? -2.341 -3.096 -7.108 1.00 90.69 268 THR A CA 1
ATOM 2047 C C . THR A 1 268 ? -1.897 -4.012 -8.250 1.00 90.69 268 THR A C 1
ATOM 2049 O O . THR A 1 268 ? -2.759 -4.517 -8.964 1.00 90.69 268 THR A O 1
ATOM 2052 N N . THR A 1 269 ? -0.594 -4.278 -8.347 1.00 91.81 269 THR A N 1
ATOM 2053 C CA . THR A 1 269 ? 0.028 -4.971 -9.486 1.00 91.81 269 THR A CA 1
ATOM 2054 C C . THR A 1 269 ? 1.185 -5.855 -9.016 1.00 91.81 269 THR A C 1
ATOM 2056 O O . THR A 1 269 ? 1.945 -5.470 -8.119 1.00 91.81 269 THR A O 1
ATOM 2059 N N . PHE A 1 270 ? 1.324 -7.031 -9.623 1.00 93.12 270 PHE A N 1
ATOM 2060 C CA . PHE A 1 270 ? 2.518 -7.871 -9.558 1.00 93.12 270 PHE A CA 1
ATOM 2061 C C . PHE A 1 270 ? 3.329 -7.751 -10.839 1.00 93.12 270 PHE A C 1
ATOM 2063 O O . PHE A 1 270 ? 2.779 -7.491 -11.905 1.00 93.12 270 PHE A O 1
ATOM 2070 N N . CYS A 1 271 ? 4.637 -7.948 -10.707 1.00 91.62 271 CYS A N 1
ATOM 2071 C CA . CYS A 1 271 ? 5.565 -7.959 -11.823 1.00 91.62 271 CYS A CA 1
ATOM 2072 C C . CYS A 1 271 ? 6.531 -9.133 -11.712 1.00 91.62 271 CYS A C 1
ATOM 2074 O O . CYS A 1 271 ? 7.048 -9.446 -10.628 1.00 91.62 271 CYS A O 1
ATOM 2076 N N . ASP A 1 272 ? 6.812 -9.729 -12.863 1.00 90.50 272 ASP A N 1
ATOM 2077 C CA . ASP A 1 272 ? 7.759 -10.819 -13.015 1.00 90.50 272 ASP A CA 1
ATOM 2078 C C . ASP A 1 272 ? 9.220 -10.352 -12.805 1.00 90.50 272 ASP A C 1
ATOM 2080 O O . ASP A 1 272 ? 9.512 -9.151 -12.733 1.00 90.50 272 ASP A O 1
ATOM 2084 N N . PRO A 1 273 ? 10.189 -11.280 -12.711 1.00 89.44 273 PRO A N 1
ATOM 2085 C CA . PRO A 1 273 ? 11.592 -10.940 -12.513 1.00 89.44 273 PRO A CA 1
ATOM 2086 C C . PRO A 1 273 ? 12.251 -10.313 -13.737 1.00 89.44 273 PRO A C 1
ATOM 2088 O O . PRO A 1 273 ? 13.285 -9.660 -13.588 1.00 89.44 273 PRO A O 1
ATOM 2091 N N . ALA A 1 274 ? 11.706 -10.497 -14.943 1.00 87.62 274 ALA A N 1
ATOM 2092 C CA . ALA A 1 274 ? 12.260 -9.864 -16.130 1.00 87.62 274 ALA A CA 1
ATOM 2093 C C . ALA A 1 274 ? 11.851 -8.387 -16.252 1.00 87.62 274 ALA A C 1
ATOM 2095 O O . ALA A 1 274 ? 12.600 -7.625 -16.868 1.00 87.62 274 ALA A O 1
ATOM 2096 N N . GLY A 1 275 ? 10.740 -7.974 -15.633 1.00 86.12 275 GLY A N 1
ATOM 2097 C CA . GLY A 1 275 ? 10.144 -6.658 -15.860 1.00 86.12 275 GLY A CA 1
ATOM 2098 C C . GLY A 1 275 ? 9.398 -6.598 -17.192 1.00 86.12 275 GLY A C 1
ATOM 2099 O O . GLY A 1 275 ? 9.376 -5.553 -17.830 1.00 86.12 275 GLY A O 1
ATOM 2100 N N . LEU A 1 276 ? 8.882 -7.733 -17.660 1.00 87.31 276 LEU A N 1
ATOM 2101 C CA . LEU A 1 276 ? 8.214 -7.888 -18.954 1.00 87.31 276 LEU A CA 1
ATOM 2102 C C . LEU A 1 276 ? 6.706 -8.075 -18.818 1.00 87.31 276 LEU A C 1
ATOM 2104 O O . LEU A 1 276 ? 5.978 -7.792 -19.765 1.00 87.31 276 LEU A O 1
ATOM 2108 N N . GLU A 1 277 ? 6.248 -8.599 -17.683 1.00 87.25 277 GLU A N 1
ATOM 2109 C CA . GLU A 1 277 ? 4.841 -8.919 -17.476 1.00 87.25 277 GLU A CA 1
ATOM 2110 C C . GLU A 1 277 ? 4.342 -8.309 -16.169 1.00 87.25 277 GLU A C 1
ATOM 2112 O O . GLU A 1 277 ? 4.905 -8.544 -15.096 1.00 87.25 277 GLU A O 1
ATOM 2117 N N . GLU A 1 278 ? 3.250 -7.551 -16.280 1.00 88.38 278 GLU A N 1
ATOM 2118 C CA . GLU A 1 278 ? 2.473 -7.043 -15.155 1.00 88.38 278 GLU A CA 1
ATOM 2119 C C . GLU A 1 278 ? 1.059 -7.609 -15.168 1.00 88.38 278 GLU A C 1
ATOM 2121 O O . GLU A 1 278 ? 0.398 -7.690 -16.216 1.00 88.38 278 GLU A O 1
ATOM 2126 N N . TRP A 1 279 ? 0.570 -7.958 -13.983 1.00 90.62 279 TRP A N 1
ATOM 2127 C CA . TRP A 1 279 ? -0.787 -8.451 -13.812 1.00 90.62 279 TRP A CA 1
ATOM 2128 C C . TRP A 1 279 ? -1.395 -8.009 -12.486 1.00 90.62 279 TRP A C 1
ATOM 2130 O O . TRP A 1 279 ? -0.709 -7.733 -11.498 1.00 90.62 279 TRP A O 1
ATOM 2140 N N . ASN A 1 280 ? -2.725 -7.948 -12.468 1.00 91.19 280 ASN A N 1
ATOM 2141 C CA . ASN A 1 280 ? -3.477 -7.512 -11.299 1.00 91.19 280 ASN A CA 1
ATOM 2142 C C . ASN A 1 280 ? -3.898 -8.709 -10.453 1.00 91.19 280 ASN A C 1
ATOM 2144 O O . ASN A 1 280 ? -4.780 -9.465 -10.882 1.00 91.19 280 ASN A O 1
ATOM 2148 N N . PRO A 1 281 ? -3.384 -8.854 -9.222 1.00 92.88 281 PRO A N 1
ATOM 2149 C CA . PRO A 1 281 ? -3.943 -9.826 -8.305 1.00 92.88 281 PRO A CA 1
ATOM 2150 C C . PRO A 1 281 ? -5.360 -9.413 -7.893 1.00 92.88 281 PRO A C 1
ATOM 2152 O O . PRO A 1 281 ? -5.708 -8.234 -7.774 1.00 92.88 281 PRO A O 1
ATOM 2155 N N . VAL A 1 282 ? -6.197 -10.401 -7.591 1.00 92.88 282 VAL A N 1
ATOM 2156 C CA . VAL A 1 282 ? -7.524 -10.162 -7.025 1.00 92.88 282 VAL A CA 1
ATOM 2157 C C . VAL A 1 282 ? -7.383 -9.622 -5.603 1.00 92.88 282 VAL A C 1
ATOM 2159 O O . VAL A 1 282 ? -7.048 -10.352 -4.667 1.00 92.88 282 VAL A O 1
ATOM 2162 N N . THR A 1 283 ? -7.712 -8.349 -5.411 1.00 93.00 283 THR A N 1
ATOM 2163 C CA . THR A 1 283 ? -7.738 -7.742 -4.077 1.00 93.00 283 THR A CA 1
ATOM 2164 C C . THR A 1 283 ? -9.032 -8.083 -3.340 1.00 93.00 283 THR A C 1
ATOM 2166 O O . THR A 1 283 ? -10.130 -7.693 -3.739 1.00 93.00 283 THR A O 1
ATOM 2169 N N . VAL A 1 284 ? -8.902 -8.782 -2.216 1.00 95.62 284 VAL A N 1
ATOM 2170 C CA . VAL A 1 284 ? -9.980 -9.095 -1.276 1.00 95.62 284 VAL A CA 1
ATOM 2171 C C . VAL A 1 284 ? -10.013 -8.014 -0.186 1.00 95.62 284 VAL A C 1
ATOM 2173 O O . VAL A 1 284 ? -9.058 -7.914 0.593 1.00 95.62 284 VAL A O 1
ATOM 2176 N N . PRO A 1 285 ? -11.096 -7.216 -0.095 1.00 95.75 285 PRO A N 1
ATOM 2177 C CA . PRO A 1 285 ? -11.181 -6.127 0.869 1.00 95.75 285 PRO A CA 1
ATOM 2178 C C . PRO A 1 285 ? -11.187 -6.600 2.324 1.00 95.75 285 PRO A C 1
ATOM 2180 O O . PRO A 1 285 ? -11.835 -7.591 2.676 1.00 95.75 285 PRO A O 1
ATOM 2183 N N . GLY A 1 286 ? -10.527 -5.823 3.178 1.00 95.81 286 GLY A N 1
ATOM 2184 C CA . GLY A 1 286 ? -10.570 -5.970 4.628 1.00 95.81 286 GLY A CA 1
ATOM 2185 C C . GLY A 1 286 ? -11.738 -5.232 5.241 1.00 95.81 286 GLY A C 1
ATOM 2186 O O . GLY A 1 286 ? -12.134 -4.183 4.745 1.00 95.81 286 GLY A O 1
ATOM 2187 N N . LYS A 1 287 ? -12.268 -5.749 6.351 1.00 96.81 287 LYS A N 1
ATOM 2188 C CA . LYS A 1 287 ? -13.339 -5.099 7.116 1.00 96.81 287 LYS A CA 1
ATOM 2189 C C . LYS A 1 287 ? -12.801 -4.586 8.436 1.00 96.81 287 LYS A C 1
ATOM 2191 O O . LYS A 1 287 ? -12.112 -5.317 9.144 1.00 96.81 287 LYS A O 1
ATOM 2196 N N . VAL A 1 288 ? -13.158 -3.358 8.781 1.00 96.50 288 VAL A N 1
ATOM 2197 C CA . VAL A 1 288 ? -12.772 -2.716 10.038 1.00 96.50 288 VAL A CA 1
ATOM 2198 C C . VAL A 1 288 ? -14.027 -2.197 10.721 1.00 96.50 288 VAL A C 1
ATOM 2200 O O . VAL A 1 288 ? -14.746 -1.386 10.145 1.00 96.50 288 VAL A O 1
ATOM 2203 N N . THR A 1 289 ? -14.291 -2.669 11.936 1.00 95.69 289 THR A N 1
ATOM 2204 C CA . THR A 1 289 ? -15.430 -2.248 12.756 1.00 95.69 289 THR A CA 1
ATOM 2205 C C . THR A 1 289 ? -14.940 -1.353 13.882 1.00 95.69 289 THR A C 1
ATOM 2207 O O . THR A 1 289 ? -14.058 -1.739 14.651 1.00 95.69 289 THR A O 1
ATOM 2210 N N . PHE A 1 290 ? -15.535 -0.171 14.006 1.00 90.56 290 PHE A N 1
ATOM 2211 C CA . PHE A 1 290 ? -15.129 0.809 15.003 1.00 90.56 290 PHE A CA 1
ATOM 2212 C C . PHE A 1 290 ? -15.921 0.631 16.289 1.00 90.56 290 PHE A C 1
ATOM 2214 O O . PHE A 1 290 ? -17.151 0.632 16.297 1.00 90.56 290 PHE A O 1
ATOM 2221 N N . ILE A 1 291 ? -15.210 0.531 17.402 1.00 84.81 291 ILE A N 1
ATOM 2222 C CA . ILE A 1 291 ? -15.773 0.595 18.743 1.00 84.81 291 ILE A CA 1
ATOM 2223 C C . ILE A 1 291 ? -15.353 1.909 19.396 1.00 84.81 291 ILE A C 1
ATOM 2225 O O . ILE A 1 291 ? -14.282 2.459 19.123 1.00 84.81 291 ILE A O 1
ATOM 2229 N N . GLY A 1 292 ? -16.227 2.445 20.244 1.00 71.94 292 GLY A N 1
ATOM 2230 C CA . GLY A 1 292 ? -15.938 3.675 20.966 1.00 71.94 292 GLY A CA 1
ATOM 2231 C C . GLY A 1 292 ? -14.679 3.519 21.807 1.00 71.94 292 GLY A C 1
ATOM 2232 O O . GLY A 1 292 ? -14.427 2.450 22.370 1.00 71.94 292 GLY A O 1
ATOM 2233 N N . THR A 1 293 ? -13.906 4.603 21.924 1.00 62.44 293 THR A N 1
ATOM 2234 C CA . THR A 1 293 ? -12.989 4.722 23.050 1.00 62.44 293 THR A CA 1
ATOM 2235 C C . THR A 1 293 ? -13.796 4.518 24.313 1.00 62.44 293 THR A C 1
ATOM 2237 O O . THR A 1 293 ? -14.933 4.984 24.431 1.00 62.44 293 THR A O 1
ATOM 2240 N N . ALA A 1 294 ? -13.202 3.815 25.261 1.00 61.06 294 ALA A N 1
ATOM 2241 C CA . ALA A 1 294 ? -13.674 3.763 26.622 1.00 61.06 294 ALA A CA 1
ATOM 2242 C C . ALA A 1 294 ? -13.586 5.164 27.261 1.00 61.06 294 ALA A C 1
ATOM 2244 O O . ALA A 1 294 ? -12.736 5.426 28.091 1.00 61.06 294 ALA A O 1
ATOM 2245 N N . CYS A 1 295 ? -14.454 6.073 26.821 1.00 69.88 295 CYS A N 1
ATOM 2246 C CA . CYS A 1 295 ? -14.570 7.475 27.186 1.00 69.88 295 CYS A CA 1
ATOM 2247 C C . CYS A 1 295 ? -13.329 8.365 27.115 1.00 69.88 295 CYS A C 1
ATOM 2249 O O . CYS A 1 295 ? -12.251 8.077 27.612 1.00 69.88 295 CYS A O 1
ATOM 2251 N N . HIS A 1 296 ? -13.534 9.563 26.578 1.00 76.62 296 HIS A N 1
ATOM 2252 C CA . HIS A 1 296 ? -12.533 10.616 26.613 1.00 76.62 296 HIS A CA 1
ATOM 2253 C C . HIS A 1 296 ? -12.673 11.424 27.906 1.00 76.62 296 HIS A C 1
ATOM 2255 O O . HIS A 1 296 ? -13.558 12.274 28.025 1.00 76.62 296 HIS A O 1
ATOM 2261 N N . TYR A 1 297 ? -11.813 11.148 28.881 1.00 82.69 297 TYR A N 1
ATOM 2262 C CA . TYR A 1 297 ? -11.806 11.827 30.174 1.00 82.69 297 TYR A CA 1
ATOM 2263 C C . TYR A 1 297 ? -10.377 12.016 30.682 1.00 82.69 297 TYR A C 1
ATOM 2265 O O . TYR A 1 297 ? -9.502 11.210 30.377 1.00 82.69 297 TYR A O 1
ATOM 2273 N N . ILE A 1 298 ? -10.153 13.062 31.477 1.00 87.19 298 ILE A N 1
ATOM 2274 C CA . ILE A 1 298 ? -8.898 13.245 32.212 1.00 87.19 298 ILE A CA 1
ATOM 2275 C C . ILE A 1 298 ? -9.043 12.542 33.555 1.00 87.19 298 ILE A C 1
ATOM 2277 O O . ILE A 1 298 ? -10.021 12.750 34.279 1.00 87.19 298 ILE A O 1
ATOM 2281 N N . VAL A 1 299 ? -8.080 11.689 33.888 1.00 90.06 299 VAL A N 1
ATOM 2282 C CA . VAL A 1 299 ? -8.106 10.939 35.146 1.00 90.06 299 VAL A CA 1
ATOM 2283 C C . VAL A 1 299 ? -8.043 11.915 36.320 1.00 90.06 299 VAL A C 1
ATOM 2285 O O . VAL A 1 299 ? -7.151 12.759 36.395 1.00 90.06 299 VAL A O 1
ATOM 2288 N N . GLY A 1 300 ? -9.011 11.823 37.230 1.00 92.12 300 GLY A N 1
ATOM 2289 C CA . GLY A 1 300 ? -9.158 12.736 38.360 1.00 92.12 300 GLY A CA 1
ATOM 2290 C C . GLY A 1 300 ? -9.989 13.996 38.082 1.00 92.12 300 GLY A C 1
ATOM 2291 O O . GLY A 1 300 ? -10.339 14.672 39.046 1.00 92.12 300 GLY A O 1
ATOM 2292 N N . ASP A 1 301 ? -10.369 14.311 36.836 1.00 93.75 301 ASP A N 1
ATOM 2293 C CA . ASP A 1 301 ? -11.244 15.453 36.485 1.00 93.75 301 ASP A CA 1
ATOM 2294 C C . ASP A 1 301 ? -12.731 15.121 36.717 1.00 93.75 301 ASP A C 1
ATOM 2296 O O . ASP A 1 301 ? -13.557 15.048 35.802 1.00 93.75 301 ASP A O 1
ATOM 2300 N N . VAL A 1 302 ? -13.082 14.859 37.976 1.00 95.25 302 VAL A N 1
ATOM 2301 C CA . VAL A 1 302 ? -14.427 14.418 38.380 1.00 95.25 302 VAL A CA 1
ATOM 2302 C C . VAL A 1 302 ? -15.491 15.473 38.084 1.00 95.25 302 VAL A C 1
ATOM 2304 O O . VAL A 1 302 ? -16.659 15.130 37.903 1.00 95.25 302 VAL A O 1
ATOM 2307 N N . ASN A 1 303 ? -15.124 16.756 38.043 1.00 94.25 303 ASN A N 1
ATOM 2308 C CA . ASN A 1 303 ? -16.080 17.835 37.804 1.00 94.25 303 ASN A CA 1
ATOM 2309 C C . ASN A 1 303 ? -16.185 18.275 36.328 1.00 94.25 303 ASN A C 1
ATOM 2311 O O . ASN A 1 303 ? -17.042 19.108 36.024 1.00 94.25 303 ASN A O 1
ATOM 2315 N N . GLY A 1 304 ? -15.370 17.721 35.422 1.00 91.44 304 GLY A N 1
ATOM 2316 C CA . GLY A 1 304 ? -15.399 18.049 33.993 1.00 91.44 304 GLY A CA 1
ATOM 2317 C C . GLY A 1 304 ? -14.767 19.391 33.618 1.00 91.44 304 GLY A C 1
ATOM 2318 O O . GLY A 1 304 ? -15.105 19.957 32.577 1.00 91.44 304 GLY A O 1
ATOM 2319 N N . SER A 1 305 ? -13.877 19.923 34.453 1.00 92.25 305 SER A N 1
ATOM 2320 C CA . SER A 1 305 ? -13.158 21.183 34.228 1.00 92.25 305 SER A CA 1
ATOM 2321 C C . SER A 1 305 ? -11.995 21.072 33.242 1.00 92.25 305 SER A C 1
ATOM 2323 O O . SER A 1 305 ? -11.428 22.095 32.854 1.00 92.25 305 SER A O 1
ATOM 2325 N N . ARG A 1 306 ? -11.658 19.851 32.813 1.00 88.44 306 ARG A N 1
ATOM 2326 C CA . ARG A 1 306 ? -10.465 19.490 32.037 1.00 88.44 306 ARG A CA 1
ATOM 2327 C C . ARG A 1 306 ? -9.152 19.690 32.791 1.00 88.44 306 ARG A C 1
ATOM 2329 O O . ARG A 1 306 ? -8.094 19.782 32.175 1.00 88.44 306 ARG A O 1
ATOM 2336 N N . THR A 1 307 ? -9.207 19.785 34.115 1.00 89.06 307 THR A N 1
ATOM 2337 C CA . THR A 1 307 ? -8.025 19.951 34.963 1.00 89.06 307 THR A CA 1
ATOM 2338 C C . THR A 1 307 ? -8.198 19.155 36.239 1.00 89.06 307 THR A C 1
ATOM 2340 O O . THR A 1 307 ? -9.233 19.263 36.881 1.00 89.06 307 THR A O 1
ATOM 2343 N N . TYR A 1 308 ? -7.175 18.407 36.648 1.00 91.31 308 TYR A N 1
ATOM 2344 C CA . TYR A 1 308 ? -7.217 17.674 37.907 1.00 91.31 308 TYR A CA 1
ATOM 2345 C C . TYR A 1 308 ? -6.727 18.552 39.068 1.00 91.31 308 TYR A C 1
ATOM 2347 O O . TYR A 1 308 ? -5.541 18.862 39.194 1.00 91.31 308 TYR A O 1
ATOM 2355 N N . THR A 1 309 ? -7.654 18.986 39.923 1.00 92.62 309 THR A N 1
ATOM 2356 C CA . THR A 1 309 ? -7.404 19.920 41.029 1.00 92.62 309 THR A CA 1
ATOM 2357 C C . THR A 1 309 ? -8.090 19.481 42.327 1.00 92.62 309 THR A C 1
ATOM 2359 O O . THR A 1 309 ? -8.884 18.543 42.376 1.00 92.62 309 THR A O 1
ATOM 2362 N N . GLY A 1 310 ? -7.845 20.206 43.424 1.00 93.81 310 GLY A N 1
ATOM 2363 C CA . GLY A 1 310 ? -8.574 19.979 44.677 1.00 93.81 310 GLY A CA 1
ATOM 2364 C C . GLY A 1 310 ? -10.094 20.184 44.561 1.00 93.81 310 GLY A C 1
ATOM 2365 O O . GLY A 1 310 ? -10.838 19.686 45.408 1.00 93.81 310 GLY A O 1
ATOM 2366 N N . LEU A 1 311 ? -10.581 20.880 43.524 1.00 96.25 311 LEU A N 1
ATOM 2367 C CA . LEU A 1 311 ? -12.019 21.035 43.282 1.00 96.25 311 LEU A CA 1
ATOM 2368 C C . LEU A 1 311 ? -12.676 19.723 42.846 1.00 96.25 311 LEU A C 1
ATOM 2370 O O . LEU A 1 311 ? -13.848 19.512 43.155 1.00 96.25 311 LEU A O 1
ATOM 2374 N N . ASP A 1 312 ? -11.938 18.824 42.203 1.00 96.56 312 ASP A N 1
ATOM 2375 C CA . ASP A 1 312 ? -12.429 17.505 41.803 1.00 96.56 312 ASP A CA 1
ATOM 2376 C C . ASP A 1 312 ? -12.663 16.603 43.008 1.00 96.56 312 ASP A C 1
ATOM 2378 O O . ASP A 1 312 ? -13.685 15.929 43.097 1.00 96.56 312 ASP A O 1
ATOM 2382 N N . VAL A 1 313 ? -11.786 16.687 44.011 1.00 95.94 313 VAL A N 1
ATOM 2383 C CA . VAL A 1 313 ? -11.970 16.011 45.304 1.00 95.94 313 VAL A CA 1
ATOM 2384 C C . VAL A 1 313 ? -13.233 16.510 45.999 1.00 95.94 313 VAL A C 1
ATOM 2386 O O . VAL A 1 313 ? -14.038 15.719 46.492 1.00 95.94 313 VAL A O 1
ATOM 2389 N N . VAL A 1 314 ? -13.425 17.831 46.048 1.00 97.06 314 VAL A N 1
ATOM 2390 C CA . VAL A 1 314 ? -14.620 18.427 46.663 1.00 97.06 314 VAL A CA 1
ATOM 2391 C C . VAL A 1 314 ? -15.880 17.988 45.918 1.00 97.06 314 VAL A C 1
ATOM 2393 O O . VAL A 1 314 ? -16.886 17.664 46.555 1.00 97.06 314 VAL A O 1
ATOM 2396 N N . TYR A 1 315 ? -15.822 17.934 44.588 1.00 97.62 315 TYR A N 1
ATOM 2397 C CA . TYR A 1 315 ? -16.922 17.461 43.759 1.00 97.62 315 TYR A CA 1
ATOM 2398 C C . TYR A 1 315 ? -17.227 15.979 44.011 1.00 97.62 315 TYR A C 1
ATOM 2400 O O . TYR A 1 315 ? -18.382 15.642 44.266 1.00 97.62 315 TYR A O 1
ATOM 2408 N N . ALA A 1 316 ? -16.209 15.115 44.047 1.00 96.75 316 ALA A N 1
ATOM 2409 C CA . ALA A 1 316 ? -16.339 13.694 44.362 1.00 96.75 316 ALA A CA 1
ATOM 2410 C C . ALA A 1 316 ? -17.010 13.476 45.728 1.00 96.75 316 ALA A C 1
ATOM 2412 O O . ALA A 1 316 ? -18.005 12.761 45.839 1.00 96.75 316 ALA A O 1
ATOM 2413 N N . VAL A 1 317 ? -16.539 14.168 46.773 1.00 97.50 317 VAL A N 1
ATOM 2414 C CA . VAL A 1 317 ? -17.144 14.103 48.117 1.00 97.50 317 VAL A CA 1
ATOM 2415 C C . VAL A 1 317 ? -18.597 14.571 48.098 1.00 97.50 317 VAL A C 1
ATOM 2417 O O . VAL A 1 317 ? -19.444 13.988 48.778 1.00 97.50 317 VAL A O 1
ATOM 2420 N N . ARG A 1 318 ? -18.903 15.632 47.344 1.00 97.75 318 ARG A N 1
ATOM 2421 C CA . ARG A 1 318 ? -20.271 16.140 47.212 1.00 97.75 318 ARG A CA 1
ATOM 2422 C C . ARG A 1 318 ? -21.171 15.116 46.527 1.00 97.75 318 ARG A C 1
ATOM 2424 O O . ARG A 1 318 ? -22.283 14.916 47.005 1.00 97.75 318 ARG A O 1
ATOM 2431 N N . TYR A 1 319 ? -20.695 14.459 45.475 1.00 96.06 319 TYR A N 1
ATOM 2432 C CA . TYR A 1 319 ? -21.409 13.379 44.800 1.00 96.06 319 TYR A CA 1
ATOM 2433 C C . TYR A 1 319 ? -21.768 12.245 45.776 1.00 96.06 319 TYR A C 1
ATOM 2435 O O . TYR A 1 319 ? -22.951 11.956 45.948 1.00 96.06 319 TYR A O 1
ATOM 2443 N N . PHE A 1 320 ? -20.806 11.702 46.535 1.00 96.50 320 PHE A N 1
ATOM 2444 C CA . PHE A 1 320 ? -21.091 10.638 47.519 1.00 96.50 320 PHE A CA 1
ATOM 2445 C C . PHE A 1 320 ? -22.021 11.066 48.665 1.00 96.50 320 PHE A C 1
ATOM 2447 O O . PHE A 1 320 ? -22.591 10.221 49.351 1.00 96.50 320 PHE A O 1
ATOM 2454 N N . LYS A 1 321 ? -22.209 12.374 48.876 1.00 96.75 321 LYS A N 1
ATOM 2455 C CA . LYS A 1 321 ? -23.188 12.936 49.822 1.00 96.75 321 LYS A CA 1
ATOM 2456 C C . LYS A 1 321 ? -24.566 13.205 49.197 1.00 96.75 321 LYS A C 1
ATOM 2458 O O . LYS A 1 321 ? -25.378 13.887 49.818 1.00 96.75 321 LYS A O 1
ATOM 2463 N N . GLY A 1 322 ? -24.836 12.693 47.996 1.00 95.44 322 GLY A N 1
ATOM 2464 C CA . GLY A 1 322 ? -26.098 12.891 47.273 1.00 95.44 322 GLY A CA 1
ATOM 2465 C C . GLY A 1 322 ? -26.117 14.133 46.378 1.00 95.44 322 GLY A C 1
ATOM 2466 O O . GLY A 1 322 ? -27.178 14.695 46.116 1.00 95.44 322 GLY A O 1
ATOM 2467 N N . GLY A 1 323 ? -24.945 14.613 45.961 1.00 95.56 323 GLY A N 1
ATOM 2468 C CA . GLY A 1 323 ? -24.808 15.696 44.992 1.00 95.56 323 GLY A CA 1
ATOM 2469 C C . GLY A 1 323 ? -25.049 15.258 43.540 1.00 95.56 323 GLY A C 1
ATOM 2470 O O . GLY A 1 323 ? -25.390 14.105 43.284 1.00 95.56 323 GLY A O 1
ATOM 2471 N N . PRO A 1 324 ? -24.856 16.177 42.575 1.00 94.75 324 PRO A N 1
ATOM 2472 C CA . PRO A 1 324 ? -24.930 15.858 41.151 1.00 94.75 324 PRO A CA 1
ATOM 2473 C C . PRO A 1 324 ? -23.934 14.766 40.746 1.00 94.75 324 PRO A C 1
ATOM 2475 O O . PRO A 1 324 ? -22.844 14.673 41.312 1.00 94.75 324 PRO A O 1
ATOM 2478 N N . HIS A 1 325 ? -24.319 13.958 39.760 1.00 92.88 325 HIS A N 1
ATOM 2479 C CA . HIS A 1 325 ? -23.468 12.909 39.202 1.00 92.88 325 HIS A CA 1
ATOM 2480 C C . HIS A 1 325 ? -22.309 13.515 38.387 1.00 92.88 325 HIS A C 1
ATOM 2482 O O . HIS A 1 325 ? -22.538 14.508 37.689 1.00 92.88 325 HIS A O 1
ATOM 2488 N N . PRO A 1 326 ? -21.096 12.926 38.438 1.00 93.06 326 PRO A N 1
ATOM 2489 C CA . PRO A 1 326 ? -19.997 13.300 37.552 1.00 93.06 326 PRO A CA 1
ATOM 2490 C C . PRO A 1 326 ? -20.391 13.220 36.066 1.00 93.06 326 PRO A C 1
ATOM 2492 O O . PRO A 1 326 ? -21.181 12.351 35.691 1.00 93.06 326 PRO A O 1
ATOM 2495 N N . PRO A 1 327 ? -19.836 14.096 35.210 1.00 84.62 327 PRO A N 1
ATOM 2496 C CA . PRO A 1 327 ? -20.226 14.197 33.805 1.00 84.62 327 PRO A CA 1
ATOM 2497 C C . PRO A 1 327 ? -19.714 13.033 32.945 1.00 84.62 327 PRO A C 1
ATOM 2499 O O . PRO A 1 327 ? -20.318 12.727 31.920 1.00 84.62 327 PRO A O 1
ATOM 2502 N N . TYR A 1 328 ? -18.625 12.376 33.350 1.00 83.25 328 TYR A N 1
ATOM 2503 C CA . TYR A 1 328 ? -18.034 11.262 32.609 1.00 83.25 328 TYR A CA 1
ATOM 2504 C C . TYR A 1 328 ? -18.489 9.925 33.202 1.00 83.25 328 TYR A C 1
ATOM 2506 O O . TYR A 1 328 ? -17.899 9.449 34.171 1.00 83.25 328 TYR A O 1
ATOM 2514 N N . SER A 1 329 ? -19.542 9.332 32.629 1.00 85.19 329 SER A N 1
ATOM 2515 C CA . SER A 1 329 ? -20.031 7.985 32.959 1.00 85.19 329 SER A CA 1
ATOM 2516 C C . SER A 1 329 ? -19.964 7.070 31.743 1.00 85.19 329 SER A C 1
ATOM 2518 O O . SER A 1 329 ? -20.503 7.420 30.692 1.00 85.19 329 SER A O 1
ATOM 2520 N N . CYS A 1 330 ? -19.324 5.914 31.882 1.00 78.56 330 CYS A N 1
ATOM 2521 C CA . CYS A 1 330 ? -18.880 5.126 30.737 1.00 78.56 330 CYS A CA 1
ATOM 2522 C C . CYS A 1 330 ? -19.023 3.647 31.000 1.00 78.56 330 CYS A C 1
ATOM 2524 O O . CYS A 1 330 ? -18.810 3.202 32.129 1.00 78.56 330 CYS A O 1
ATOM 2526 N N . GLU A 1 331 ? -19.367 2.909 29.950 1.00 80.69 331 GLU A N 1
ATOM 2527 C CA . GLU A 1 331 ? -19.342 1.460 29.997 1.00 80.69 331 GLU A CA 1
ATOM 2528 C C . GLU A 1 331 ? -17.893 0.987 30.033 1.00 80.69 331 GLU A C 1
ATOM 2530 O O . GLU A 1 331 ? -17.092 1.373 29.182 1.00 80.69 331 GLU A O 1
ATOM 2535 N N . CYS A 1 332 ? -17.549 0.181 31.028 1.00 72.00 332 CYS A N 1
ATOM 2536 C CA . CYS A 1 332 ? -16.185 -0.263 31.220 1.00 72.00 332 CYS A CA 1
ATOM 2537 C C . CYS A 1 332 ? -16.153 -1.684 31.802 1.00 72.00 332 CYS A C 1
ATOM 2539 O O . CYS A 1 332 ? -16.827 -1.956 32.790 1.00 72.00 332 CYS A O 1
ATOM 2541 N N . PRO A 1 333 ? -15.410 -2.633 31.211 1.00 70.50 333 PRO A N 1
ATOM 2542 C CA . PRO A 1 333 ? -14.975 -2.635 29.813 1.00 70.50 333 PRO A CA 1
ATOM 2543 C C . PRO A 1 333 ? -16.165 -2.439 28.853 1.00 70.50 333 PRO A C 1
ATOM 2545 O O . PRO A 1 333 ? -17.300 -2.781 29.201 1.00 70.50 333 PRO A O 1
ATOM 2548 N N . SER A 1 334 ? -15.917 -1.923 27.647 1.00 67.56 334 SER A N 1
ATOM 2549 C CA . SER A 1 334 ? -16.947 -1.779 26.606 1.00 67.56 334 SER A CA 1
ATOM 2550 C C . SER A 1 334 ? -17.655 -3.116 26.333 1.00 67.56 334 SER A C 1
ATOM 2552 O O . SER A 1 334 ? -16.997 -4.142 26.160 1.00 67.56 334 SER A O 1
ATOM 2554 N N . GLY A 1 335 ? -18.991 -3.119 26.305 1.00 63.91 335 GLY A N 1
ATOM 2555 C CA . GLY A 1 335 ? -19.815 -4.321 26.116 1.00 63.91 335 GLY A CA 1
ATOM 2556 C C . GLY A 1 335 ? -20.075 -5.161 27.376 1.00 63.91 335 GLY A C 1
ATOM 2557 O O . GLY A 1 335 ? -20.707 -6.215 27.284 1.00 63.91 335 GLY A O 1
ATOM 2558 N N . SER A 1 336 ? -19.602 -4.738 28.553 1.00 73.69 336 SER A N 1
ATOM 2559 C CA . SER A 1 336 ? -19.840 -5.445 29.823 1.00 73.69 336 SER A CA 1
ATOM 2560 C C . SER A 1 336 ? -21.206 -5.169 30.470 1.00 73.69 336 SER A C 1
ATOM 2562 O O . SER A 1 336 ? -21.600 -5.873 31.399 1.00 73.69 336 SER A O 1
ATOM 2564 N N . GLY A 1 337 ? -21.914 -4.131 30.029 1.00 75.31 337 GLY A N 1
ATOM 2565 C CA . GLY A 1 337 ? -23.119 -3.582 30.646 1.00 75.31 337 GLY A CA 1
ATOM 2566 C C . GLY A 1 337 ? -22.869 -2.770 31.923 1.00 75.31 337 GLY A C 1
ATOM 2567 O O . GLY A 1 337 ? -23.827 -2.268 32.514 1.00 75.31 337 GLY A O 1
ATOM 2568 N N . ASN A 1 338 ? -21.615 -2.625 32.369 1.00 79.12 338 ASN A N 1
ATOM 2569 C CA . ASN A 1 338 ? -21.273 -1.938 33.614 1.00 79.12 338 ASN A CA 1
ATOM 2570 C C . ASN A 1 338 ? -20.870 -0.491 33.347 1.00 79.12 338 ASN A C 1
ATOM 2572 O O . ASN A 1 338 ? -19.850 -0.240 32.715 1.00 79.12 338 ASN A O 1
ATOM 2576 N N . PHE A 1 339 ? -21.641 0.458 33.879 1.00 81.88 339 PHE A N 1
ATOM 2577 C CA . PHE A 1 339 ? -21.349 1.885 33.764 1.00 81.88 339 PHE A CA 1
ATOM 2578 C C . PHE A 1 339 ? -20.836 2.448 35.087 1.00 81.88 339 PHE A C 1
ATOM 2580 O O . PHE A 1 339 ? -21.479 2.280 36.126 1.00 81.88 339 PHE A O 1
ATOM 2587 N N . TRP A 1 340 ? -19.722 3.176 35.052 1.00 86.00 340 TRP A N 1
ATOM 2588 C CA . TRP A 1 340 ? -19.240 3.933 36.209 1.00 86.00 340 TRP A CA 1
ATOM 2589 C C . TRP A 1 340 ? -18.644 5.283 35.828 1.00 86.00 340 TRP A C 1
ATOM 2591 O O . TRP A 1 340 ? -18.436 5.601 34.657 1.00 86.00 340 TRP A O 1
ATOM 2601 N N . PHE A 1 341 ? -18.394 6.102 36.850 1.00 91.69 341 PHE A N 1
ATOM 2602 C CA . PHE A 1 341 ? -17.825 7.436 36.707 1.00 91.69 341 PHE A CA 1
ATOM 2603 C C . PHE A 1 341 ? -16.302 7.363 36.556 1.00 91.69 341 PHE A C 1
ATOM 2605 O O . PHE A 1 341 ? -15.563 7.516 37.525 1.00 91.69 341 PHE A O 1
ATOM 2612 N N . VAL A 1 342 ? -15.844 7.083 35.336 1.00 90.12 342 VAL A N 1
ATOM 2613 C CA . VAL A 1 342 ? -14.447 6.744 35.006 1.00 90.12 342 VAL A CA 1
ATOM 2614 C C . VAL A 1 342 ? -13.422 7.815 35.380 1.00 90.12 342 VAL A C 1
ATOM 2616 O O . VAL A 1 342 ? -12.326 7.473 35.805 1.00 90.12 342 VAL A O 1
ATOM 2619 N N . ALA A 1 343 ? -13.779 9.101 35.317 1.00 91.75 343 ALA A N 1
ATOM 2620 C CA . ALA A 1 343 ? -12.880 10.181 35.734 1.00 91.75 343 ALA A CA 1
ATOM 2621 C C . ALA A 1 343 ? -12.622 10.196 37.247 1.00 91.75 343 ALA A C 1
ATOM 2623 O O . ALA A 1 343 ? -11.640 10.780 37.698 1.00 91.75 343 ALA A O 1
ATOM 2624 N N . GLY A 1 344 ? -13.510 9.573 38.027 1.00 93.06 344 GLY A N 1
ATOM 2625 C CA . GLY A 1 344 ? -13.381 9.446 39.471 1.00 93.06 344 GLY A CA 1
ATOM 2626 C C . GLY A 1 344 ? -12.634 8.206 39.936 1.00 93.06 344 GLY A C 1
ATOM 2627 O O . GLY A 1 344 ? -12.212 8.202 41.085 1.00 93.06 344 GLY A O 1
ATOM 2628 N N . ASP A 1 345 ? -12.444 7.196 39.086 1.00 92.25 345 ASP A N 1
ATOM 2629 C CA . ASP A 1 345 ? -11.588 6.049 39.400 1.00 92.25 345 ASP A CA 1
ATOM 2630 C C . ASP A 1 345 ? -10.125 6.477 39.257 1.00 92.25 345 ASP A C 1
ATOM 2632 O O . ASP A 1 345 ? -9.570 6.515 38.160 1.00 92.25 345 ASP A O 1
ATOM 2636 N N . ALA A 1 346 ? -9.551 6.916 40.373 1.00 92.62 346 ALA A N 1
ATOM 2637 C CA . ALA A 1 346 ? -8.234 7.544 40.421 1.00 92.62 346 ALA A CA 1
ATOM 2638 C C . ALA A 1 346 ? -7.150 6.588 40.931 1.00 92.62 346 ALA A C 1
ATOM 2640 O O . ALA A 1 346 ? -5.989 6.989 41.009 1.00 92.62 346 ALA A O 1
ATOM 2641 N N . ASN A 1 347 ? -7.535 5.372 41.329 1.00 92.12 347 ASN A N 1
ATOM 2642 C CA . ASN A 1 347 ? -6.662 4.353 41.907 1.00 92.12 347 ASN A CA 1
ATOM 2643 C C . ASN A 1 347 ? -6.638 3.045 41.091 1.00 92.12 347 ASN A C 1
ATOM 2645 O O . ASN A 1 347 ? -6.270 2.003 41.641 1.00 92.12 347 ASN A O 1
ATOM 2649 N N . ALA A 1 348 ? -7.060 3.103 39.822 1.00 89.62 348 ALA A N 1
ATOM 2650 C CA . ALA A 1 348 ? -7.122 1.972 38.899 1.00 89.62 348 ALA A CA 1
ATOM 2651 C C . ALA A 1 348 ? -7.950 0.767 39.399 1.00 89.62 348 ALA A C 1
ATOM 2653 O O . ALA A 1 348 ? -7.682 -0.377 39.020 1.00 89.62 348 ALA A O 1
ATOM 2654 N N . SER A 1 349 ? -8.963 0.989 40.246 1.00 90.56 349 SER A N 1
ATOM 2655 C CA . SER A 1 349 ? -9.797 -0.092 40.794 1.00 90.56 349 SER A CA 1
ATOM 2656 C C . SER A 1 349 ? -10.942 -0.514 39.877 1.00 90.56 349 SER A C 1
ATOM 2658 O O . SER A 1 349 ? -11.616 -1.506 40.165 1.00 90.56 349 SER A O 1
ATOM 2660 N N . CYS A 1 350 ? -11.182 0.228 38.794 1.00 88.12 350 CYS A N 1
ATOM 2661 C CA . CYS A 1 350 ? -12.323 0.053 37.901 1.00 88.12 350 CYS A CA 1
ATOM 2662 C C . CYS A 1 350 ? -13.666 0.210 38.633 1.00 88.12 350 CYS A C 1
ATOM 2664 O O . CYS A 1 350 ? -14.675 -0.392 38.272 1.00 88.12 350 CYS A O 1
ATOM 2666 N N . THR A 1 351 ? -13.683 1.029 39.689 1.00 90.69 351 THR A N 1
ATOM 2667 C CA . THR A 1 351 ? -14.883 1.437 40.423 1.00 90.69 351 THR A CA 1
ATOM 2668 C C . THR A 1 351 ? -14.699 2.859 40.940 1.00 90.69 351 THR A C 1
ATOM 2670 O O . THR A 1 351 ? -13.585 3.238 41.262 1.00 90.69 351 THR A O 1
ATOM 2673 N N . PHE A 1 352 ? -15.779 3.637 41.074 1.00 93.12 352 PHE A N 1
ATOM 2674 C CA . PHE A 1 352 ? -15.711 4.946 41.733 1.00 93.12 352 PHE A CA 1
ATOM 2675 C C . PHE A 1 352 ? -16.343 4.888 43.123 1.00 93.12 352 PHE A C 1
ATOM 2677 O O . PHE A 1 352 ? -17.568 4.808 43.262 1.00 93.12 352 PHE A O 1
ATOM 2684 N N . ASN A 1 353 ? -15.513 4.924 44.163 1.00 94.62 353 ASN A N 1
ATOM 2685 C CA . ASN A 1 353 ? -15.922 4.828 45.559 1.00 94.62 353 ASN A CA 1
ATOM 2686 C C . ASN A 1 353 ? -15.102 5.759 46.489 1.00 94.62 353 ASN A C 1
ATOM 2688 O O . ASN A 1 353 ? -14.359 6.641 46.063 1.00 94.62 353 ASN A O 1
ATOM 2692 N N . GLY A 1 354 ? -15.281 5.618 47.807 1.00 95.25 354 GLY A N 1
ATOM 2693 C CA . GLY A 1 354 ? -14.597 6.465 48.792 1.00 95.25 354 GLY A CA 1
ATOM 2694 C C . GLY A 1 354 ? -13.070 6.302 48.832 1.00 95.25 354 GLY A C 1
ATOM 2695 O O . GLY A 1 354 ? -12.382 7.223 49.273 1.00 95.25 354 GLY A O 1
ATOM 2696 N N . LEU A 1 355 ? -12.527 5.167 48.378 1.00 95.00 355 LEU A N 1
ATOM 2697 C CA . LEU A 1 355 ? -11.082 4.930 48.294 1.00 95.00 355 LEU A CA 1
ATOM 2698 C C . LEU A 1 355 ? -10.426 5.793 47.220 1.00 95.00 355 LEU A C 1
ATOM 2700 O O . LEU A 1 355 ? -9.300 6.241 47.430 1.00 95.00 355 LEU A O 1
ATOM 2704 N N . ASP A 1 356 ? -11.130 6.090 46.131 1.00 95.25 356 ASP A N 1
ATOM 2705 C CA . ASP A 1 356 ? -10.652 7.015 45.107 1.00 95.25 356 ASP A CA 1
ATOM 2706 C C . ASP A 1 356 ? -10.447 8.409 45.676 1.00 95.25 356 ASP A C 1
ATOM 2708 O O . ASP A 1 356 ? -9.408 9.017 45.459 1.00 95.25 356 ASP A O 1
ATOM 2712 N N . ILE A 1 357 ? -11.368 8.886 46.520 1.00 94.94 357 ILE A N 1
ATOM 2713 C CA . ILE A 1 357 ? -11.213 10.177 47.204 1.00 94.94 357 ILE A CA 1
ATOM 2714 C C . ILE A 1 357 ? -9.960 10.179 48.083 1.00 94.94 357 ILE A C 1
ATOM 2716 O O . ILE A 1 357 ? -9.213 11.159 48.101 1.00 94.94 357 ILE A O 1
ATOM 2720 N N . VAL A 1 358 ? -9.722 9.095 48.829 1.00 94.00 358 VAL A N 1
ATOM 2721 C CA . VAL A 1 358 ? -8.521 8.967 49.668 1.00 94.00 358 VAL A CA 1
ATOM 2722 C C . VAL A 1 358 ? -7.263 8.994 48.801 1.00 94.00 358 VAL A C 1
ATOM 2724 O O . VAL A 1 358 ? -6.301 9.681 49.155 1.00 94.00 358 VAL A O 1
ATOM 2727 N N . TYR A 1 359 ? -7.282 8.304 47.659 1.00 92.50 359 TYR A N 1
ATOM 2728 C CA . TYR A 1 359 ? -6.182 8.290 46.702 1.00 92.50 359 TYR A CA 1
ATOM 2729 C C . TYR A 1 359 ? -5.950 9.678 46.090 1.00 92.50 359 TYR A C 1
ATOM 2731 O O . TYR A 1 359 ? -4.827 10.176 46.125 1.00 92.50 359 TYR A O 1
ATOM 2739 N N . MET A 1 360 ? -7.007 10.367 45.650 1.00 92.38 360 MET A N 1
ATOM 2740 C CA . MET A 1 360 ? -6.928 11.720 45.100 1.00 92.38 360 MET A CA 1
ATOM 2741 C C . MET A 1 360 ? -6.336 12.711 46.114 1.00 92.38 360 MET A C 1
ATOM 2743 O O . MET A 1 360 ? -5.418 13.466 45.801 1.00 92.38 360 MET A O 1
ATOM 2747 N N . VAL A 1 361 ? -6.801 12.682 47.371 1.00 92.62 361 VAL A N 1
ATOM 2748 C CA . VAL A 1 361 ? -6.264 13.539 48.446 1.00 92.62 361 VAL A CA 1
ATOM 2749 C C . VAL A 1 361 ? -4.798 13.223 48.741 1.00 92.62 361 VAL A C 1
ATOM 2751 O O . VAL A 1 361 ? -4.017 14.141 49.006 1.00 92.62 361 VAL A O 1
ATOM 2754 N N . ARG A 1 362 ? -4.420 11.939 48.723 1.00 88.88 362 ARG A N 1
ATOM 2755 C CA . ARG A 1 362 ? -3.031 11.511 48.918 1.00 88.88 362 ARG A CA 1
ATOM 2756 C C . ARG A 1 362 ? -2.136 12.018 47.787 1.00 88.88 362 ARG A C 1
ATOM 2758 O O . ARG A 1 362 ? -1.046 12.511 48.076 1.00 88.88 362 ARG A O 1
ATOM 2765 N N . ASN A 1 363 ? -2.621 11.957 46.550 1.00 83.75 363 ASN A N 1
ATOM 2766 C CA . ASN A 1 363 ? -1.917 12.414 45.358 1.00 83.75 363 ASN A CA 1
ATOM 2767 C C . ASN A 1 363 ? -1.492 13.886 45.480 1.00 83.75 363 ASN A C 1
ATOM 2769 O O . ASN A 1 363 ? -0.311 14.202 45.386 1.00 83.75 363 ASN A O 1
ATOM 2773 N N . PHE A 1 364 ? -2.418 14.764 45.884 1.00 82.25 364 PHE A N 1
ATOM 2774 C CA . PHE A 1 364 ? -2.123 16.187 46.105 1.00 82.25 364 PHE A CA 1
ATOM 2775 C C . PHE A 1 364 ? -1.100 16.475 47.215 1.00 82.25 364 PHE A C 1
ATOM 2777 O O . PHE A 1 364 ? -0.631 17.608 47.326 1.00 82.25 364 PHE A O 1
ATOM 2784 N N . ARG A 1 365 ? -0.783 15.504 48.082 1.00 65.00 365 ARG A N 1
ATOM 2785 C CA . ARG A 1 365 ? 0.094 15.716 49.241 1.00 65.00 365 ARG A CA 1
ATOM 2786 C C . ARG A 1 365 ? 1.492 15.128 49.090 1.00 65.00 365 ARG A C 1
ATOM 2788 O O . ARG A 1 365 ? 2.389 15.654 49.748 1.00 65.00 365 ARG A O 1
ATOM 2795 N N . MET A 1 366 ? 1.674 14.016 48.369 1.00 49.03 366 MET A N 1
ATOM 2796 C CA . MET A 1 366 ? 2.863 13.175 48.591 1.00 49.03 366 MET A CA 1
ATOM 2797 C C . MET A 1 366 ? 3.435 12.401 47.394 1.00 49.03 366 MET A C 1
ATOM 2799 O O . MET A 1 366 ? 4.514 11.848 47.581 1.00 49.03 366 MET A O 1
ATOM 2803 N N . ASP A 1 367 ? 2.816 12.352 46.207 1.00 51.00 367 ASP A N 1
ATOM 2804 C CA . ASP A 1 367 ? 3.320 11.481 45.124 1.00 51.00 367 ASP A CA 1
ATOM 2805 C C . ASP A 1 367 ? 3.363 12.154 43.738 1.00 51.00 367 ASP A C 1
ATOM 2807 O O . ASP A 1 367 ? 2.382 12.778 43.341 1.00 51.00 367 ASP A O 1
ATOM 2811 N N . PRO A 1 368 ? 4.451 11.989 42.956 1.00 53.81 368 PRO A N 1
ATOM 2812 C CA . PRO A 1 368 ? 4.526 12.415 41.554 1.00 53.81 368 PRO A CA 1
ATOM 2813 C C . PRO A 1 368 ? 3.805 11.476 40.564 1.00 53.81 368 PRO A C 1
ATOM 2815 O O . PRO A 1 368 ? 3.918 11.683 39.360 1.00 53.81 368 PRO A O 1
ATOM 2818 N N . TRP A 1 369 ? 3.092 10.445 41.034 1.00 57.16 369 TRP A N 1
ATOM 2819 C CA . TRP A 1 369 ? 2.579 9.350 40.192 1.00 57.16 369 TRP A CA 1
ATOM 2820 C C . TRP A 1 369 ? 1.239 9.633 39.491 1.00 57.16 369 TRP A C 1
ATOM 2822 O O . TRP A 1 369 ? 0.833 8.846 38.644 1.00 57.16 369 TRP A O 1
ATOM 2832 N N . GLY A 1 370 ? 0.592 10.781 39.745 1.00 74.69 370 GLY A N 1
ATOM 2833 C CA . GLY A 1 370 ? -0.640 11.166 39.037 1.00 74.69 370 GLY A CA 1
ATOM 2834 C C . GLY A 1 370 ? -1.836 10.259 39.362 1.00 74.69 370 GLY A C 1
ATOM 2835 O O . GLY A 1 370 ? -1.704 9.288 40.102 1.00 74.69 370 GLY A O 1
ATOM 2836 N N . ALA A 1 371 ? -3.046 10.650 38.959 1.00 84.56 371 ALA A N 1
ATOM 2837 C CA . ALA A 1 371 ? -4.212 9.781 39.123 1.00 84.56 371 ALA A CA 1
ATOM 2838 C C . ALA A 1 371 ? -4.119 8.624 38.114 1.00 84.56 371 ALA A C 1
ATOM 2840 O O . ALA A 1 371 ? -3.748 8.851 36.963 1.00 84.56 371 ALA A O 1
ATOM 2841 N N . GLU A 1 372 ? -4.449 7.404 38.536 1.00 88.38 372 GLU A N 1
ATOM 2842 C CA . GLU A 1 372 ? -4.306 6.197 37.714 1.00 88.38 372 GLU A CA 1
ATOM 2843 C C . GLU A 1 372 ? -5.671 5.750 37.159 1.00 88.38 372 GLU A C 1
ATOM 2845 O O . GLU A 1 372 ? -6.588 5.520 37.952 1.00 88.38 372 GLU A O 1
ATOM 2850 N N . PRO A 1 373 ? -5.838 5.628 35.826 1.00 86.31 373 PRO A N 1
ATOM 2851 C CA . PRO A 1 373 ? -7.097 5.180 35.234 1.00 86.31 373 PRO A CA 1
ATOM 2852 C C . PRO A 1 373 ? -7.303 3.672 35.403 1.00 86.31 373 PRO A C 1
ATOM 2854 O O . PRO A 1 373 ? -6.342 2.907 35.494 1.00 86.31 373 PRO A O 1
ATOM 2857 N N . CYS A 1 374 ? -8.559 3.221 35.326 1.00 85.44 374 CYS A N 1
ATOM 2858 C CA . CYS A 1 374 ? -8.870 1.806 35.118 1.00 85.44 374 CYS A CA 1
ATOM 2859 C C . CYS A 1 374 ? -8.104 1.257 33.894 1.00 85.44 374 CYS A C 1
ATOM 2861 O O . CYS A 1 374 ? -8.222 1.824 32.806 1.00 85.44 374 CYS A O 1
ATOM 2863 N N . PRO A 1 375 ? -7.410 0.107 33.995 1.00 82.19 375 PRO A N 1
ATOM 2864 C CA . PRO A 1 375 ? -6.703 -0.492 32.859 1.00 82.19 375 PRO A CA 1
ATOM 2865 C C . PRO A 1 375 ? -7.608 -0.855 31.673 1.00 82.19 375 PRO A C 1
ATOM 2867 O O . PRO A 1 375 ? -7.139 -0.947 30.542 1.00 82.19 375 PRO A O 1
ATOM 2870 N N . PHE A 1 376 ? -8.905 -1.060 31.920 1.00 78.56 376 PHE A N 1
ATOM 2871 C CA . PHE A 1 376 ? -9.896 -1.362 30.882 1.00 78.56 376 PHE A CA 1
ATOM 2872 C C . PHE A 1 376 ? -10.503 -0.116 30.230 1.00 78.56 376 PHE A C 1
ATOM 2874 O O . PHE A 1 376 ? -11.204 -0.242 29.229 1.00 78.56 376 PHE A O 1
ATOM 2881 N N . CYS A 1 377 ? -10.239 1.067 30.791 1.00 75.81 377 CYS A N 1
ATOM 2882 C CA . CYS A 1 377 ? -10.701 2.354 30.293 1.00 75.81 377 CYS A CA 1
ATOM 2883 C C . CYS A 1 377 ? -9.584 3.385 30.445 1.00 75.81 377 CYS A C 1
ATOM 2885 O O . CYS A 1 377 ? -9.610 4.173 31.381 1.00 75.81 377 CYS A O 1
ATOM 2887 N N . PRO A 1 378 ? -8.555 3.361 29.587 1.00 70.88 378 PRO A N 1
ATOM 2888 C CA . PRO A 1 378 ? -7.482 4.336 29.680 1.00 70.88 378 PRO A CA 1
ATOM 2889 C C . PRO A 1 378 ? -8.030 5.736 29.365 1.00 70.88 378 PRO A C 1
ATOM 2891 O O . PRO A 1 378 ? -8.556 5.976 28.279 1.00 70.88 378 PRO A O 1
ATOM 2894 N N . GLY A 1 379 ? -7.921 6.652 30.332 1.00 65.69 379 GLY A N 1
ATOM 2895 C CA . GLY A 1 379 ? -8.223 8.068 30.125 1.00 65.69 379 GLY A CA 1
ATOM 2896 C C . GLY A 1 379 ? -7.197 8.743 29.209 1.00 65.69 379 GLY A C 1
ATOM 2897 O O . GLY A 1 379 ? -6.161 8.168 28.874 1.00 65.69 379 GLY A O 1
ATOM 2898 N N . VAL A 1 380 ? -7.467 9.988 28.826 1.00 64.94 380 VAL A N 1
ATOM 2899 C CA . VAL A 1 380 ? -6.470 10.839 28.170 1.00 64.94 380 VAL A CA 1
ATOM 2900 C C . VAL A 1 380 ? -5.614 11.540 29.221 1.00 64.94 380 VAL A C 1
ATOM 2902 O O . VAL A 1 380 ? -6.132 12.014 30.236 1.00 64.94 380 VAL A O 1
ATOM 2905 N N . HIS A 1 381 ? -4.300 11.549 28.994 1.00 54.50 381 HIS A N 1
ATOM 2906 C CA . HIS A 1 381 ? -3.315 12.159 29.888 1.00 54.50 381 HIS A CA 1
ATOM 2907 C C . HIS A 1 381 ? -3.207 13.671 29.703 1.00 54.50 381 HIS A C 1
ATOM 2909 O O . HIS A 1 381 ? -3.236 14.129 28.536 1.00 54.50 381 HIS A O 1
#

Mean predicted aligned error: 12.66 Å

Nearest PDB structures (foldseek):
  6kge-assembly2_A  TM=7.338E-01  e=2.258E-07  Clostridium acetobutylicum ATCC 824
  7me6-assembly1_A  TM=5.550E-01  e=3.212E-04  Bacillus subtilis
  8um6-assembly2_B  TM=5.221E-01  e=2.857E-04  Bacillus subtilis
  2xwb-assembly1_B  TM=4.234E-01  e=1.121E-01  Homo sapiens
  8uh2-assembly1_B  TM=3.984E-01  e=9.973E-02  Homo sapiens

Secondary structure (DSSP, 8-state):
--HHHHHHHHHHHHHHHTTS-S------TT--SSSS---SSHHHHHHHHHHTT-PPPS----BTTSSSSSBSS--TTT--SSSSS-SHHHHHHHHHHHTTSSSS----TTS--S-------PBPP-SS--EEEES-TT-PPEEEETTS-EEEEEEEE-SS-B-EEEEEEEEETTTEEEEEEEEE-TTGGGSPEEEEEEEET-TT-TTEEEEEEEEE---SSSS-SS-B--TTS-EEEEEEEEEE---GGGTT-EEEEEE--BTTTBSSEEE-TTS--EE--EEE-EEEEEE--S---BTT-TTSSSS-SHHHHHHHHHHHTT-PPPS--EESSTTSS-EE-GGG--BSSSS-SHHHHHHHHHHHHH-TT-PBPPTTSPPB-

Solvent-accessible surface area (backbone atoms only — not comparable to full-atom values): 20541 Å² total; per-residue (Å²): 145,65,78,72,61,58,59,54,52,54,50,52,53,52,56,55,62,70,67,71,60,74,48,77,64,69,41,38,63,39,21,32,56,64,81,69,34,53,47,67,48,31,20,48,41,22,50,52,38,31,77,69,73,44,70,74,58,78,60,62,22,8,36,90,60,22,82,24,85,45,64,56,90,28,46,61,24,52,11,28,67,33,76,67,53,75,59,73,65,21,56,53,41,51,52,34,32,57,58,69,76,38,96,68,77,35,48,20,86,76,48,70,60,72,49,88,81,59,60,89,72,70,45,80,80,88,70,76,84,33,30,33,37,38,30,52,93,87,67,51,63,46,78,41,46,45,63,45,72,47,73,36,42,29,28,42,25,28,70,53,62,29,26,24,42,32,46,11,34,24,33,48,37,86,55,34,72,46,54,50,66,72,51,58,29,71,58,53,52,78,32,53,75,76,35,81,53,56,42,86,38,42,94,87,42,82,62,30,32,24,32,35,38,35,35,36,48,58,51,94,85,79,57,79,60,62,54,50,53,44,79,64,35,82,40,62,34,35,32,39,32,36,34,37,25,78,58,74,86,48,46,77,39,72,49,58,38,31,71,28,55,28,93,65,64,39,46,41,33,38,16,34,73,68,10,80,50,47,27,60,46,50,64,43,61,16,42,39,30,31,38,65,55,45,49,93,36,44,40,33,22,26,68,66,77,83,53,69,50,74,64,16,52,54,42,50,56,39,28,81,71,74,44,72,77,57,79,53,67,36,48,50,43,77,91,65,86,38,69,42,38,55,17,41,10,20,65,42,70,73,53,61,55,76,65,21,52,54,43,51,59,45,42,81,73,76,51,96,76,69,54,33,40,19,87,68,30,63,44,51,132

Radius of gyration: 31.31 Å; Cα contacts (8 Å, |Δi|>4): 911; chains: 1; bounding box: 52×43×126 Å

pLDDT: mean 83.04, std 13.79, range [42.22, 97.75]